Protein AF-0000000071590872 (afdb_homodimer)

Solvent-accessible surface area (backbone atoms only — not comparable to full-atom values): 32676 Å² total; per-residue (Å²): 130,84,40,69,28,36,44,50,43,52,51,35,55,45,67,70,51,53,68,63,57,38,34,60,95,72,54,53,71,69,53,48,54,37,20,36,70,45,74,38,82,48,42,47,73,57,47,55,53,35,29,40,35,66,61,49,54,58,53,54,50,50,26,53,63,50,74,40,36,76,51,72,58,52,49,53,53,49,50,47,50,50,25,59,76,70,63,35,55,69,61,42,51,52,52,29,69,70,23,55,79,40,92,46,47,38,45,28,51,49,22,27,50,48,48,50,56,51,38,59,68,40,77,87,53,71,70,79,44,86,76,32,38,60,55,50,49,42,70,70,61,40,84,57,64,55,72,61,48,52,68,49,50,37,60,42,46,60,55,45,33,72,74,66,32,67,74,58,46,51,64,53,50,54,45,50,53,51,47,40,52,53,56,45,46,98,89,37,38,88,78,44,42,65,39,39,51,48,49,30,51,50,43,49,38,52,42,27,51,73,69,64,36,53,68,67,36,61,58,44,54,60,62,60,66,66,52,60,62,88,55,39,56,50,59,34,43,51,50,51,41,39,51,51,11,54,47,13,44,57,76,54,50,54,67,60,9,50,51,41,38,46,60,59,52,56,62,38,72,80,38,87,72,57,82,59,65,61,58,55,51,48,48,56,54,47,53,55,51,20,53,52,50,44,55,59,55,56,56,54,69,78,100,128,83,40,67,28,37,46,50,41,52,52,34,53,44,68,69,50,51,68,62,55,40,33,60,96,74,54,53,71,71,54,49,56,36,19,36,70,46,77,38,81,48,41,48,70,58,46,55,55,34,28,40,35,65,61,49,53,58,53,56,49,52,26,54,62,50,74,42,36,76,51,71,58,52,51,53,53,50,50,46,50,50,24,59,76,69,64,34,55,68,60,40,51,51,52,28,68,70,23,54,79,41,90,45,47,39,44,28,52,50,22,26,50,48,48,50,56,51,38,60,67,40,77,83,53,72,69,79,45,85,75,30,39,61,54,50,48,42,69,70,62,41,85,56,64,56,72,61,48,52,67,48,51,39,61,43,46,60,55,45,34,71,74,65,31,68,74,59,47,54,65,52,50,53,47,50,52,50,48,42,51,51,56,46,46,99,90,35,38,88,78,44,44,67,39,40,52,47,51,31,50,50,40,49,38,51,42,28,51,74,69,66,37,53,68,66,35,60,58,44,54,60,61,60,66,65,51,60,63,86,56,41,56,51,60,32,43,51,49,51,41,39,52,52,11,55,48,14,44,58,76,55,50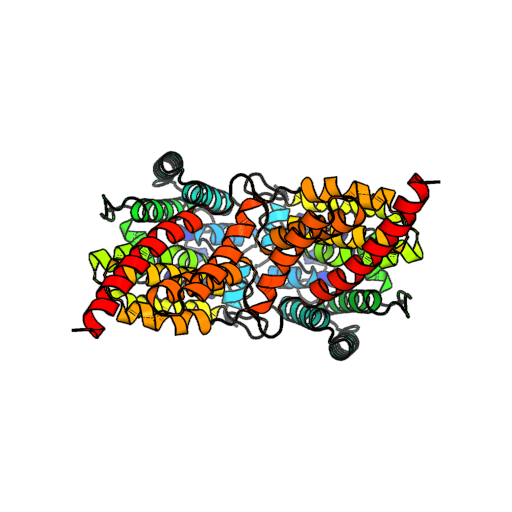,54,66,59,11,49,51,41,37,46,60,58,52,57,62,38,72,79,37,89,72,57,82,58,65,62,60,56,51,48,49,54,54,47,51,56,52,22,51,51,53,44,56,60,54,56,56,53,70,78,99

Structure (mmCIF, N/CA/C/O backbone):
data_AF-0000000071590872-model_v1
#
loop_
_entity.id
_entity.type
_entity.pdbx_description
1 polymer 'Transcription regulator, TetR family'
#
loop_
_atom_site.group_PDB
_atom_site.id
_atom_site.type_symbol
_atom_site.label_atom_id
_atom_site.label_alt_id
_atom_site.label_comp_id
_atom_site.label_asym_id
_atom_site.label_entity_id
_atom_site.label_seq_id
_atom_site.pdbx_PDB_ins_code
_atom_site.Cartn_x
_atom_site.Cartn_y
_atom_site.Cartn_z
_atom_site.occupancy
_atom_site.B_iso_or_equiv
_atom_site.auth_seq_id
_atom_site.auth_comp_id
_atom_site.auth_asym_id
_atom_site.auth_atom_id
_atom_site.pdbx_PDB_model_num
ATOM 1 N N . MET A 1 1 ? 5.348 -13.812 -27.516 1 55.09 1 MET A N 1
ATOM 2 C CA . MET A 1 1 ? 5.242 -13.43 -26.109 1 55.09 1 MET A CA 1
ATOM 3 C C . MET A 1 1 ? 6.516 -13.797 -25.344 1 55.09 1 MET A C 1
ATOM 5 O O . MET A 1 1 ? 7.055 -14.891 -25.531 1 55.09 1 MET A O 1
ATOM 9 N N . THR A 1 2 ? 7.246 -12.82 -24.766 1 75.25 2 THR A N 1
ATOM 10 C CA . THR A 1 2 ? 8.492 -13.062 -24.047 1 75.25 2 THR A CA 1
ATOM 11 C C . THR A 1 2 ? 8.266 -14.016 -22.891 1 75.25 2 THR A C 1
ATOM 13 O O . THR A 1 2 ? 7.219 -13.977 -22.234 1 75.25 2 THR A O 1
ATOM 16 N N . ASN A 1 3 ? 9.055 -15.086 -22.891 1 90.5 3 ASN A N 1
ATOM 17 C CA . ASN A 1 3 ? 8.945 -16.031 -21.781 1 90.5 3 ASN A CA 1
ATOM 18 C C . ASN A 1 3 ? 9.453 -15.414 -20.484 1 90.5 3 ASN A C 1
ATOM 20 O O . ASN A 1 3 ? 10.211 -14.438 -20.5 1 90.5 3 ASN A O 1
ATOM 24 N N . ILE A 1 4 ? 8.984 -15.93 -19.422 1 93.62 4 ILE A N 1
ATOM 25 C CA . ILE A 1 4 ? 9.312 -15.414 -18.094 1 93.62 4 ILE A CA 1
ATOM 26 C C . ILE A 1 4 ? 10.82 -15.453 -17.891 1 93.62 4 ILE A C 1
ATOM 28 O O . ILE A 1 4 ? 11.391 -14.562 -17.25 1 93.62 4 ILE A O 1
ATOM 32 N N . GLY A 1 5 ? 11.43 -16.484 -18.453 1 95.62 5 GLY A N 1
ATOM 33 C CA . GLY A 1 5 ? 12.875 -16.594 -18.344 1 95.62 5 GLY A CA 1
ATOM 34 C C . GLY A 1 5 ? 13.609 -15.43 -18.969 1 95.62 5 GLY A C 1
ATOM 35 O O . GLY A 1 5 ? 14.602 -14.953 -18.406 1 95.62 5 GLY A O 1
ATOM 36 N N . GLU A 1 6 ? 13.18 -14.969 -20.047 1 95.75 6 GLU A N 1
ATOM 37 C CA . GLU A 1 6 ? 13.781 -13.82 -20.734 1 95.75 6 GLU A CA 1
ATOM 38 C C . GLU A 1 6 ? 13.609 -12.547 -19.906 1 95.75 6 GLU A C 1
ATOM 40 O O . GLU A 1 6 ? 14.516 -11.711 -19.859 1 95.75 6 GLU A O 1
ATOM 45 N N . THR A 1 7 ? 12.461 -12.414 -19.328 1 95.75 7 THR A N 1
ATOM 46 C CA . THR A 1 7 ? 12.227 -11.258 -18.469 1 95.75 7 THR A CA 1
ATOM 47 C C . THR A 1 7 ? 13.172 -11.273 -17.266 1 95.75 7 THR A C 1
ATOM 49 O O . THR A 1 7 ? 13.758 -10.25 -16.922 1 95.75 7 THR A O 1
ATOM 52 N N . ILE A 1 8 ? 13.352 -12.406 -16.703 1 96.12 8 ILE A N 1
ATOM 53 C CA . ILE A 1 8 ? 14.234 -12.562 -15.555 1 96.12 8 ILE A CA 1
ATOM 54 C C . ILE A 1 8 ? 15.672 -12.281 -15.969 1 96.12 8 ILE A C 1
ATOM 56 O O . ILE A 1 8 ? 16.438 -11.656 -15.219 1 96.12 8 ILE A O 1
ATOM 60 N N . HIS A 1 9 ? 15.953 -12.719 -17.156 1 96.12 9 HIS A N 1
ATOM 61 C CA . HIS A 1 9 ? 17.281 -12.422 -17.719 1 96.12 9 HIS A CA 1
ATOM 62 C C . HIS A 1 9 ? 17.531 -10.922 -17.766 1 96.12 9 HIS A C 1
ATOM 64 O O . HIS A 1 9 ? 18.562 -10.445 -17.312 1 96.12 9 HIS A O 1
ATOM 70 N N . GLN A 1 10 ? 16.625 -10.227 -18.266 1 94.75 10 GLN A N 1
ATOM 71 C CA . GLN A 1 10 ? 16.75 -8.773 -18.406 1 94.75 10 GLN A CA 1
ATOM 72 C C . GLN A 1 10 ? 16.859 -8.102 -17.031 1 94.75 10 GLN A C 1
ATOM 74 O O . GLN A 1 10 ? 17.672 -7.195 -16.844 1 94.75 10 GLN A O 1
ATOM 79 N N . ILE A 1 11 ? 16.047 -8.547 -16.094 1 94.19 11 ILE A N 1
ATOM 80 C CA . ILE A 1 11 ? 16.062 -7.992 -14.75 1 94.19 11 ILE A CA 1
ATOM 81 C C . ILE A 1 11 ? 17.422 -8.258 -14.109 1 94.19 11 ILE A C 1
ATOM 83 O O . ILE A 1 11 ? 18.016 -7.355 -13.508 1 94.19 11 ILE A O 1
ATOM 87 N N . ARG A 1 12 ? 17.891 -9.5 -14.25 1 93 12 ARG A N 1
ATOM 88 C CA . ARG A 1 12 ? 19.188 -9.859 -13.688 1 93 12 ARG A CA 1
ATOM 89 C C . ARG A 1 12 ? 20.281 -8.938 -14.203 1 93 12 ARG A C 1
ATOM 91 O O . ARG A 1 12 ? 21.078 -8.414 -13.422 1 93 12 ARG A O 1
ATOM 98 N N . LEU A 1 13 ? 20.266 -8.695 -15.484 1 92.38 13 LEU A N 1
ATOM 99 C CA . LEU A 1 13 ? 21.266 -7.848 -16.109 1 92.38 13 LEU A CA 1
ATOM 100 C C . LEU A 1 13 ? 21.125 -6.406 -15.633 1 92.38 13 LEU A C 1
ATOM 102 O O . LEU A 1 13 ? 22.125 -5.746 -15.344 1 92.38 13 LEU A O 1
ATOM 106 N N . SER A 1 14 ? 19.953 -5.969 -15.57 1 89.25 14 SER A N 1
ATOM 107 C CA . SER A 1 14 ? 19.719 -4.598 -15.125 1 89.25 14 SER A CA 1
ATOM 108 C C . SER A 1 14 ? 20.203 -4.391 -13.703 1 89.25 14 SER A C 1
ATOM 110 O O . SER A 1 14 ? 20.625 -3.289 -13.336 1 89.25 14 SER A O 1
ATOM 112 N N . LYS A 1 15 ? 20.203 -5.434 -12.914 1 87.88 15 LYS A N 1
ATOM 113 C CA . LYS A 1 15 ? 20.609 -5.34 -11.516 1 87.88 15 LYS A CA 1
ATOM 114 C C . LYS A 1 15 ? 22.094 -5.613 -11.359 1 87.88 15 LYS A C 1
ATOM 116 O O . LYS A 1 15 ? 22.641 -5.535 -10.25 1 87.88 15 LYS A O 1
ATOM 121 N N . GLY A 1 16 ? 22.656 -5.977 -12.461 1 84.44 16 GLY A N 1
ATOM 122 C CA . GLY A 1 16 ? 24.094 -6.223 -12.445 1 84.44 16 GLY A CA 1
ATOM 123 C C . GLY A 1 16 ? 24.469 -7.531 -11.773 1 84.44 16 GLY A C 1
ATOM 124 O O . GLY A 1 16 ? 25.562 -7.668 -11.242 1 84.44 16 GLY A O 1
ATOM 125 N N . LEU A 1 17 ? 23.609 -8.484 -11.789 1 87.81 17 LEU A N 1
ATOM 126 C CA . LEU A 1 17 ? 23.859 -9.75 -11.109 1 87.81 17 LEU A CA 1
ATOM 127 C C . LEU A 1 17 ? 24.312 -10.82 -12.102 1 87.81 17 LEU A C 1
ATOM 129 O O . LEU A 1 17 ? 23.844 -10.852 -13.242 1 87.81 17 LEU A O 1
ATOM 133 N N . THR A 1 18 ? 25.125 -11.703 -11.609 1 90.38 18 THR A N 1
ATOM 134 C CA . THR A 1 18 ? 25.547 -12.844 -12.422 1 90.38 18 THR A CA 1
ATOM 135 C C . THR A 1 18 ? 24.562 -13.992 -12.305 1 90.38 18 THR A C 1
ATOM 137 O O . THR A 1 18 ? 23.703 -14 -11.414 1 90.38 18 THR A O 1
ATOM 140 N N . GLN A 1 19 ? 24.703 -14.898 -13.234 1 94.69 19 GLN A N 1
ATOM 141 C CA . GLN A 1 19 ? 23.859 -16.094 -13.141 1 94.69 19 GLN A CA 1
ATOM 142 C C . GLN A 1 19 ? 24.125 -16.844 -11.844 1 94.69 19 GLN A C 1
ATOM 144 O O . GLN A 1 19 ? 23.188 -17.359 -11.219 1 94.69 19 GLN A O 1
ATOM 149 N N . GLN A 1 20 ? 25.328 -16.891 -11.461 1 92.25 20 GLN A N 1
ATOM 150 C CA . GLN A 1 20 ? 25.719 -17.609 -10.25 1 92.25 20 GLN A CA 1
ATOM 151 C C . GLN A 1 20 ? 25.047 -17.016 -9.016 1 92.25 20 GLN A C 1
ATOM 153 O O . GLN A 1 20 ? 24.516 -17.734 -8.172 1 92.25 20 GLN A O 1
ATOM 158 N N . GLU A 1 21 ? 24.984 -15.758 -8.953 1 88.12 21 GLU A N 1
ATOM 159 C CA . GLU A 1 21 ? 24.406 -15.062 -7.812 1 88.12 21 GLU A CA 1
ATOM 160 C C . GLU A 1 21 ? 22.891 -15.289 -7.73 1 88.12 21 GLU A C 1
ATOM 162 O O . GLU A 1 21 ? 22.328 -15.32 -6.637 1 88.12 21 GLU A O 1
ATOM 167 N N . VAL A 1 22 ? 22.297 -15.508 -8.852 1 93.06 22 VAL A N 1
ATOM 168 C CA . VAL A 1 22 ? 20.828 -15.578 -8.898 1 93.06 22 VAL A CA 1
ATOM 169 C C . VAL A 1 22 ? 20.375 -17.031 -8.797 1 93.06 22 VAL A C 1
ATOM 171 O O . VAL A 1 22 ? 19.391 -17.344 -8.133 1 93.06 22 VAL A O 1
ATOM 174 N N . TYR A 1 23 ? 21.156 -17.953 -9.391 1 95.44 23 TYR A N 1
ATOM 175 C CA . TYR A 1 23 ? 20.594 -19.266 -9.609 1 95.44 23 TYR A CA 1
ATOM 176 C C . TYR A 1 23 ? 21.312 -20.312 -8.758 1 95.44 23 TYR A C 1
ATOM 178 O O . TYR A 1 23 ?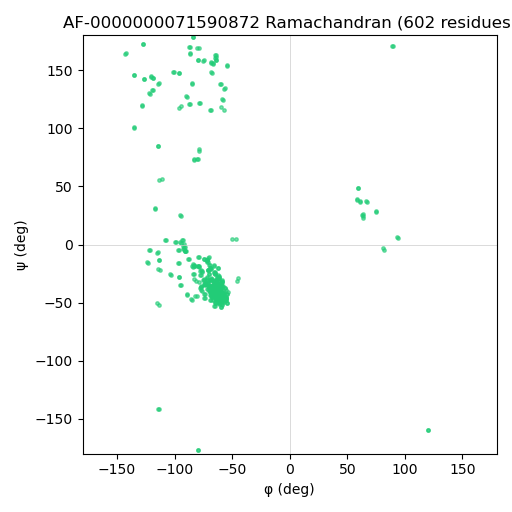 20.844 -21.453 -8.625 1 95.44 23 TYR A O 1
ATOM 186 N N . SER A 1 24 ? 22.438 -20.016 -8.188 1 91.06 24 SER A N 1
ATOM 187 C CA . SER A 1 24 ? 23.234 -20.984 -7.445 1 91.06 24 SER A CA 1
ATOM 188 C C . SER A 1 24 ? 22.422 -21.609 -6.316 1 91.06 24 SER A C 1
ATOM 190 O O . SER A 1 24 ? 21.734 -20.906 -5.574 1 91.06 24 SER A O 1
ATOM 192 N N . GLY A 1 25 ? 22.5 -22.922 -6.207 1 89.75 25 GLY A N 1
ATOM 193 C CA . GLY A 1 25 ? 21.797 -23.625 -5.152 1 89.75 25 GLY A CA 1
ATOM 194 C C . GLY A 1 25 ? 20.328 -23.891 -5.469 1 89.75 25 GLY A C 1
ATOM 195 O O . GLY A 1 25 ? 19.641 -24.562 -4.715 1 89.75 25 GLY A O 1
ATOM 196 N N . ILE A 1 26 ? 19.891 -23.359 -6.602 1 93.12 26 ILE A N 1
ATOM 197 C CA . ILE A 1 26 ? 18.484 -23.5 -6.977 1 93.12 26 ILE A CA 1
ATOM 198 C C . ILE A 1 26 ? 18.375 -24.375 -8.227 1 93.12 26 ILE A C 1
ATOM 200 O O . ILE A 1 26 ? 17.625 -25.359 -8.234 1 93.12 26 ILE A O 1
ATOM 204 N N . ILE A 1 27 ? 19.094 -24.047 -9.227 1 94.69 27 ILE A N 1
ATOM 205 C CA . ILE A 1 27 ? 19.109 -24.812 -10.469 1 94.69 27 ILE A CA 1
ATOM 206 C C . ILE A 1 27 ? 20.516 -24.859 -11.031 1 94.69 27 ILE A C 1
ATOM 208 O O . ILE A 1 27 ? 21.375 -24.062 -10.641 1 94.69 27 ILE A O 1
ATOM 212 N N . SER A 1 28 ? 20.734 -25.75 -11.961 1 95.75 28 SER A N 1
ATOM 213 C CA . SER A 1 28 ? 22.047 -25.906 -12.57 1 95.75 28 SER A CA 1
ATOM 214 C C . SER A 1 28 ? 22.344 -24.781 -13.547 1 95.75 28 SER A C 1
ATOM 216 O O . SER A 1 28 ? 21.422 -24.109 -14.031 1 95.75 28 SER A O 1
ATOM 218 N N . ARG A 1 29 ? 23.609 -24.562 -13.812 1 94.62 29 ARG A N 1
ATOM 219 C CA . ARG A 1 29 ? 24.031 -23.547 -14.766 1 94.62 29 ARG A CA 1
ATOM 220 C C . ARG A 1 29 ? 23.438 -23.812 -16.141 1 94.62 29 ARG A C 1
ATOM 222 O O . ARG A 1 29 ? 23 -22.875 -16.828 1 94.62 29 ARG A O 1
ATOM 229 N N . SER A 1 30 ? 23.453 -25.031 -16.516 1 95.31 30 SER A N 1
ATOM 230 C CA . SER A 1 30 ? 22.891 -25.391 -17.812 1 95.31 30 SER A CA 1
ATOM 231 C C . SER A 1 30 ? 21.406 -25.078 -17.891 1 95.31 30 SER A C 1
ATOM 233 O O . SER A 1 30 ? 20.922 -24.547 -18.891 1 95.31 30 SER A O 1
ATOM 235 N N . PHE A 1 31 ? 20.703 -25.391 -16.906 1 95.19 31 PHE A N 1
ATOM 236 C CA . PHE A 1 31 ? 19.281 -25.078 -16.859 1 95.19 31 PHE A CA 1
ATOM 237 C C . PHE A 1 31 ? 19.047 -23.578 -16.859 1 95.19 31 PHE A C 1
ATOM 239 O O . PHE A 1 31 ? 18.141 -23.094 -17.547 1 95.19 31 PHE A O 1
ATOM 246 N N . ALA A 1 32 ? 19.859 -22.844 -16.125 1 96 32 ALA A N 1
ATOM 247 C CA . ALA A 1 32 ? 19.734 -21.391 -16.031 1 96 32 ALA A CA 1
ATOM 248 C C . ALA A 1 32 ? 19.844 -20.75 -17.406 1 96 32 ALA A C 1
ATOM 250 O O . ALA A 1 32 ? 19.062 -19.859 -17.75 1 96 32 ALA A O 1
ATOM 251 N N . SER A 1 33 ? 20.781 -21.188 -18.125 1 95.62 33 SER A N 1
ATOM 252 C CA . SER A 1 33 ? 20.984 -20.656 -19.469 1 95.62 33 SER A CA 1
ATOM 253 C C . SER A 1 33 ? 19.781 -20.938 -20.359 1 95.62 33 SER A C 1
ATOM 255 O O . SER A 1 33 ? 19.297 -20.047 -21.078 1 95.62 33 SER A O 1
ATOM 257 N N . ARG A 1 34 ? 19.266 -22.156 -20.281 1 94.94 34 ARG A N 1
ATOM 258 C CA . ARG A 1 34 ? 18.094 -22.547 -21.062 1 94.94 34 ARG A CA 1
ATOM 259 C C . ARG A 1 34 ? 16.859 -21.797 -20.594 1 94.94 34 ARG A C 1
ATOM 261 O O . ARG A 1 34 ? 16.016 -21.406 -21.406 1 94.94 34 ARG A O 1
ATOM 268 N N . PHE A 1 35 ? 16.781 -21.594 -19.391 1 94.88 35 PHE A N 1
ATOM 269 C CA . PHE A 1 35 ? 15.664 -20.859 -18.797 1 94.88 35 PHE A CA 1
ATOM 270 C C . PHE A 1 35 ? 15.664 -19.406 -19.266 1 94.88 35 PHE A C 1
ATOM 272 O O . PHE A 1 35 ? 14.656 -18.906 -19.766 1 94.88 35 PHE A O 1
ATOM 279 N N . GLU A 1 36 ? 16.812 -18.75 -19.172 1 96 36 GLU A N 1
ATOM 280 C CA . GLU A 1 36 ? 16.906 -17.344 -19.5 1 96 36 GLU A CA 1
ATOM 281 C C . GLU A 1 36 ? 16.703 -17.109 -21 1 96 36 GLU A C 1
ATOM 283 O O . GLU A 1 36 ? 16.391 -16 -21.438 1 96 36 GLU A O 1
ATOM 288 N N . SER A 1 37 ? 16.906 -18.219 -21.797 1 94.25 37 SER A N 1
ATOM 289 C CA . SER A 1 37 ? 16.719 -18.094 -23.234 1 94.25 37 SER A CA 1
ATOM 290 C C . SER A 1 37 ? 15.273 -18.438 -23.625 1 94.25 37 SER A C 1
ATOM 292 O O . SER A 1 37 ? 14.898 -18.281 -24.797 1 94.25 37 SER A O 1
ATOM 294 N N . GLY A 1 38 ? 14.508 -18.875 -22.688 1 91.75 38 GLY A N 1
ATOM 295 C CA . GLY A 1 38 ? 13.102 -19.156 -22.938 1 91.75 38 GLY A CA 1
ATOM 296 C C . GLY A 1 38 ? 12.836 -20.609 -23.297 1 91.75 38 GLY A C 1
ATOM 297 O O . GLY A 1 38 ? 11.703 -20.984 -23.578 1 91.75 38 GLY A O 1
ATOM 298 N N . ALA A 1 39 ? 13.781 -21.453 -23.25 1 90.12 39 ALA A N 1
ATOM 299 C CA . ALA A 1 39 ? 13.648 -22.859 -23.656 1 90.12 39 ALA A CA 1
ATOM 300 C C . ALA A 1 39 ? 12.922 -23.672 -22.578 1 90.12 39 ALA A C 1
ATOM 302 O O . ALA A 1 39 ? 12.219 -24.625 -22.891 1 90.12 39 ALA A O 1
ATOM 303 N N . ASN A 1 40 ? 13.172 -23.344 -21.344 1 89.62 40 ASN A N 1
ATOM 304 C CA . ASN A 1 40 ? 12.531 -24.062 -20.234 1 89.62 40 ASN A CA 1
ATOM 305 C C . ASN A 1 40 ? 11.711 -23.109 -19.375 1 89.62 40 ASN A C 1
ATOM 307 O O . ASN A 1 40 ? 12.055 -21.938 -19.219 1 89.62 40 ASN A O 1
ATOM 311 N N . ASP A 1 41 ? 10.656 -23.656 -18.922 1 90.81 41 ASP A N 1
ATOM 312 C CA . ASP A 1 41 ? 9.945 -22.984 -17.844 1 90.81 41 ASP A CA 1
ATOM 313 C C . ASP A 1 41 ? 10.5 -23.391 -16.469 1 90.81 41 ASP A C 1
ATOM 315 O O . ASP A 1 41 ? 11.398 -24.234 -16.391 1 90.81 41 ASP A O 1
ATOM 319 N N . ILE A 1 42 ? 10.07 -22.703 -15.477 1 93.12 42 ILE A N 1
ATOM 320 C CA . ILE A 1 42 ? 10.578 -23 -14.141 1 93.12 42 ILE A CA 1
ATOM 321 C C . ILE A 1 42 ? 9.414 -23.25 -13.188 1 93.12 42 ILE A C 1
ATOM 323 O O . ILE A 1 42 ? 8.359 -22.625 -13.312 1 93.12 42 ILE A O 1
ATOM 327 N N . GLY A 1 43 ? 9.641 -24.188 -12.32 1 92.25 43 GLY A N 1
ATOM 328 C CA . GLY A 1 43 ? 8.648 -24.469 -11.305 1 92.25 43 GLY A CA 1
ATOM 329 C C . GLY A 1 43 ? 8.422 -23.312 -10.352 1 92.25 43 GLY A C 1
ATOM 330 O O . GLY A 1 43 ? 9.32 -22.484 -10.148 1 92.25 43 GLY A O 1
ATOM 331 N N . ALA A 1 44 ? 7.277 -23.281 -9.672 1 91.12 44 ALA A N 1
ATOM 332 C CA . ALA A 1 44 ? 6.855 -22.156 -8.828 1 91.12 44 ALA A CA 1
ATOM 333 C C . ALA A 1 44 ? 7.797 -22 -7.637 1 91.12 44 ALA A C 1
ATOM 335 O O . ALA A 1 44 ? 8.203 -20.875 -7.309 1 91.12 44 ALA A O 1
ATOM 336 N N . SER A 1 45 ? 8.133 -23.031 -6.973 1 89.38 45 SER A N 1
ATOM 337 C CA . SER A 1 45 ? 8.977 -22.953 -5.789 1 89.38 45 SER A CA 1
ATOM 338 C C . SER A 1 45 ? 10.359 -22.391 -6.133 1 89.38 45 SER A C 1
ATOM 340 O O . SER A 1 45 ? 10.883 -21.547 -5.414 1 89.38 45 SER A O 1
ATOM 342 N N . LYS A 1 46 ? 10.906 -22.859 -7.199 1 93.38 46 LYS A N 1
ATOM 343 C CA . LYS A 1 46 ? 12.211 -22.391 -7.648 1 93.38 46 LYS A CA 1
ATOM 344 C C . LYS A 1 46 ? 12.133 -20.922 -8.078 1 93.38 46 LYS A C 1
ATOM 346 O O . LYS A 1 46 ? 13.062 -20.156 -7.84 1 93.38 46 LYS A O 1
ATOM 351 N N . LEU A 1 47 ? 11.023 -20.609 -8.68 1 94.81 47 LEU A N 1
ATOM 352 C CA . LEU A 1 47 ? 10.828 -19.219 -9.086 1 94.81 47 LEU A CA 1
ATOM 353 C C . LEU A 1 47 ? 10.922 -18.281 -7.887 1 94.81 47 LEU A C 1
ATOM 355 O O . LEU A 1 47 ? 11.617 -17.266 -7.934 1 94.81 47 LEU A O 1
ATOM 359 N N . PHE A 1 48 ? 10.234 -18.641 -6.816 1 92.81 48 PHE A N 1
ATOM 360 C CA . PHE A 1 48 ? 10.203 -17.781 -5.637 1 92.81 48 PHE A CA 1
ATOM 361 C C . PHE A 1 48 ? 11.602 -17.609 -5.055 1 92.81 48 PHE A C 1
ATOM 363 O O . PHE A 1 48 ? 11.969 -16.516 -4.621 1 92.81 48 PHE A O 1
ATOM 370 N N . ALA A 1 49 ? 12.367 -18.641 -5.086 1 92.06 49 ALA A N 1
ATOM 371 C CA . ALA A 1 49 ? 13.742 -18.547 -4.594 1 92.06 49 ALA A CA 1
ATOM 372 C C . ALA A 1 49 ? 14.578 -17.625 -5.473 1 92.06 49 ALA A C 1
ATOM 374 O O . ALA A 1 49 ? 15.383 -16.844 -4.969 1 92.06 49 ALA A O 1
ATOM 375 N N . ILE A 1 50 ? 14.383 -17.766 -6.746 1 94.56 50 ILE A N 1
ATOM 376 C CA . ILE A 1 50 ? 15.102 -16.922 -7.703 1 94.56 50 ILE A CA 1
ATOM 377 C C . ILE A 1 50 ? 14.727 -15.461 -7.48 1 94.56 50 ILE A C 1
ATOM 379 O O . ILE A 1 50 ? 15.602 -14.586 -7.504 1 94.56 50 ILE A O 1
ATOM 383 N N . LEU A 1 51 ? 13.5 -15.219 -7.246 1 94.38 51 LEU A N 1
ATOM 384 C CA . LEU A 1 51 ? 13.016 -13.852 -7.055 1 94.38 51 LEU A CA 1
ATOM 385 C C . LEU A 1 51 ? 13.602 -13.242 -5.785 1 94.38 51 LEU A C 1
ATOM 387 O O . LEU A 1 51 ? 13.875 -12.039 -5.738 1 94.38 51 LEU A O 1
ATOM 391 N N . ASP A 1 52 ? 13.836 -14.031 -4.793 1 91.31 52 ASP A N 1
ATOM 392 C CA . ASP A 1 52 ? 14.508 -13.555 -3.59 1 91.31 52 ASP A CA 1
ATOM 393 C C . ASP A 1 52 ? 15.914 -13.055 -3.912 1 91.31 52 ASP A C 1
ATOM 395 O O . ASP A 1 52 ? 16.297 -11.961 -3.498 1 91.31 52 ASP A O 1
ATOM 399 N N . ASN A 1 53 ? 16.562 -13.844 -4.715 1 90.06 53 ASN A N 1
ATOM 400 C CA . ASN A 1 53 ? 17.938 -13.484 -5.066 1 90.06 53 ASN A CA 1
ATOM 401 C C . ASN A 1 53 ? 17.984 -12.258 -5.973 1 90.06 53 ASN A C 1
ATOM 403 O O . ASN A 1 53 ? 18.969 -11.523 -5.984 1 90.06 53 ASN A O 1
ATOM 407 N N . LEU A 1 54 ? 16.922 -12.047 -6.688 1 91.12 54 LEU A N 1
ATOM 408 C CA . LEU A 1 54 ? 16.812 -10.883 -7.562 1 91.12 54 LEU A CA 1
ATOM 409 C C . LEU A 1 54 ? 16.266 -9.68 -6.809 1 91.12 54 LEU A C 1
ATOM 411 O O . LEU A 1 54 ? 16.25 -8.562 -7.328 1 91.12 54 LEU A O 1
ATOM 415 N N . ALA A 1 55 ? 15.758 -9.891 -5.66 1 88.31 55 ALA A N 1
ATOM 416 C CA . ALA A 1 55 ? 15.148 -8.852 -4.832 1 88.31 55 ALA A CA 1
ATOM 417 C C . ALA A 1 55 ? 13.977 -8.188 -5.555 1 88.31 55 ALA A C 1
ATOM 419 O O . ALA A 1 55 ? 13.898 -6.961 -5.621 1 88.31 55 ALA A O 1
ATOM 420 N N . ILE A 1 56 ? 13.133 -9.016 -6.07 1 91.88 56 ILE A N 1
ATOM 421 C CA . ILE A 1 56 ? 11.906 -8.547 -6.707 1 91.88 56 ILE A CA 1
ATOM 422 C C . ILE A 1 56 ? 10.727 -9.406 -6.258 1 91.88 56 ILE A C 1
ATOM 424 O O . ILE A 1 56 ? 10.883 -10.602 -5.996 1 91.88 56 ILE A O 1
ATOM 428 N N . SER A 1 57 ? 9.586 -8.812 -6.137 1 93.31 57 SER A N 1
ATOM 429 C CA . SER A 1 57 ? 8.391 -9.57 -5.781 1 93.31 57 SER A CA 1
ATOM 430 C C . SER A 1 57 ? 7.82 -10.305 -6.992 1 93.31 57 SER A C 1
ATOM 432 O O . SER A 1 57 ? 8.141 -9.961 -8.133 1 93.31 57 SER A O 1
ATOM 434 N N . ALA A 1 58 ? 7.051 -11.305 -6.719 1 94.81 58 ALA A N 1
ATOM 435 C CA . ALA A 1 58 ? 6.418 -12.039 -7.812 1 94.81 58 ALA A CA 1
ATOM 436 C C . ALA A 1 58 ? 5.438 -11.156 -8.578 1 94.81 58 ALA A C 1
ATOM 438 O O . ALA A 1 58 ? 5.348 -11.234 -9.805 1 94.81 58 ALA A O 1
ATOM 439 N N . ASP A 1 59 ? 4.785 -10.32 -7.887 1 95 59 ASP A N 1
ATOM 440 C CA . ASP A 1 59 ? 3.828 -9.43 -8.539 1 95 59 ASP A CA 1
ATOM 441 C C . ASP A 1 59 ? 4.543 -8.398 -9.414 1 95 59 ASP A C 1
ATOM 443 O O . ASP A 1 59 ? 4.055 -8.039 -10.484 1 95 59 ASP A O 1
ATOM 447 N N . GLU A 1 60 ? 5.629 -7.918 -8.93 1 95.5 60 GLU A N 1
ATOM 448 C CA . GLU A 1 60 ? 6.398 -6.996 -9.766 1 95.5 60 GLU A CA 1
ATOM 449 C C . GLU A 1 60 ? 6.926 -7.695 -11.016 1 95.5 60 GLU A C 1
ATOM 451 O O . GLU A 1 60 ? 6.875 -7.133 -12.109 1 95.5 60 GLU A O 1
ATOM 456 N N . LEU A 1 61 ? 7.445 -8.922 -10.844 1 96.25 61 LEU A N 1
ATOM 457 C CA . LEU A 1 61 ? 7.902 -9.68 -12 1 96.25 61 LEU A CA 1
ATOM 458 C C . LEU A 1 61 ? 6.797 -9.805 -13.039 1 96.25 61 LEU A C 1
ATOM 460 O O . LEU A 1 61 ? 7.027 -9.57 -14.227 1 96.25 61 LEU A O 1
ATOM 464 N N . ARG A 1 62 ? 5.66 -10.234 -12.539 1 94.62 62 ARG A N 1
ATOM 465 C CA . ARG A 1 62 ? 4.523 -10.414 -13.438 1 94.62 62 ARG A CA 1
ATOM 466 C C . ARG A 1 62 ? 4.191 -9.117 -14.164 1 94.62 62 ARG A C 1
ATOM 468 O O . ARG A 1 62 ? 3.914 -9.133 -15.367 1 94.62 62 ARG A O 1
ATOM 475 N N . PHE A 1 63 ? 4.246 -8.047 -13.461 1 95.25 63 PHE A N 1
ATOM 476 C CA . PHE A 1 63 ? 3.953 -6.727 -14.008 1 95.25 63 PHE A CA 1
ATOM 477 C C . PHE A 1 63 ? 4.957 -6.355 -15.086 1 95.25 63 PHE A C 1
ATOM 479 O O . PHE A 1 63 ? 4.57 -5.938 -16.188 1 95.25 63 PHE A O 1
ATOM 486 N N . ILE A 1 64 ? 6.211 -6.574 -14.805 1 95.31 64 ILE A N 1
ATOM 487 C CA . ILE A 1 64 ? 7.266 -6.285 -15.773 1 95.31 64 ILE A CA 1
ATOM 488 C C . ILE A 1 64 ? 7.129 -7.211 -16.984 1 95.31 64 ILE A C 1
ATOM 490 O O . ILE A 1 64 ? 7.254 -6.77 -18.125 1 95.31 64 ILE A O 1
ATOM 494 N N . HIS A 1 65 ? 6.836 -8.438 -16.672 1 94.5 65 HIS A N 1
ATOM 495 C CA . HIS A 1 65 ? 6.707 -9.438 -17.734 1 94.5 65 HIS A CA 1
ATOM 496 C C . HIS A 1 65 ? 5.555 -9.109 -18.672 1 94.5 65 HIS A C 1
ATOM 498 O O . HIS A 1 65 ? 5.598 -9.438 -19.859 1 94.5 65 HIS A O 1
ATOM 504 N N . GLN A 1 66 ? 4.602 -8.453 -18.188 1 93.25 66 GLN A N 1
ATOM 505 C CA . GLN A 1 66 ? 3.441 -8.062 -18.984 1 93.25 66 GLN A CA 1
ATOM 506 C C . GLN A 1 66 ? 3.607 -6.652 -19.531 1 93.25 66 GLN A C 1
ATOM 508 O O . GLN A 1 66 ? 2.631 -5.91 -19.672 1 93.25 66 GLN A O 1
ATOM 513 N N . ASN A 1 67 ? 4.824 -6.203 -19.688 1 93.25 67 ASN A N 1
ATOM 514 C CA . ASN A 1 67 ? 5.176 -4.898 -20.25 1 93.25 67 ASN A CA 1
ATOM 515 C C . ASN A 1 67 ? 4.602 -3.76 -19.406 1 93.25 67 ASN A C 1
ATOM 517 O O . ASN A 1 67 ? 4.043 -2.805 -19.953 1 93.25 67 ASN A O 1
ATOM 521 N N . TYR A 1 68 ? 4.621 -4.004 -18.109 1 94.06 68 TYR A N 1
ATOM 522 C CA . TYR A 1 68 ? 4.223 -3.004 -17.125 1 94.06 68 TYR A CA 1
ATOM 523 C C . TYR A 1 68 ? 2.734 -2.695 -17.234 1 94.06 68 TYR A C 1
ATOM 525 O O . TYR A 1 68 ? 2.328 -1.534 -17.156 1 94.06 68 TYR A O 1
ATOM 533 N N . GLN A 1 69 ? 2.029 -3.709 -17.516 1 92.19 69 GLN A N 1
ATOM 534 C CA . GLN A 1 69 ? 0.572 -3.631 -17.531 1 92.19 69 GLN A CA 1
ATOM 535 C C . GLN A 1 69 ? -0.039 -4.574 -16.5 1 92.19 69 GLN A C 1
ATOM 537 O O . GLN A 1 69 ? 0.468 -5.676 -16.281 1 92.19 69 GLN A O 1
ATOM 542 N N . PRO A 1 70 ? -1.099 -4.133 -15.898 1 91.44 70 PRO A N 1
ATOM 543 C CA . PRO A 1 70 ? -1.764 -5.035 -14.961 1 91.44 70 PRO A CA 1
ATOM 544 C C . PRO A 1 70 ? -2.385 -6.25 -15.648 1 91.44 70 PRO A C 1
ATOM 546 O O . PRO A 1 70 ? -2.627 -6.223 -16.859 1 91.44 70 PRO A O 1
ATOM 549 N N . SER A 1 71 ? -2.537 -7.297 -14.883 1 88.75 71 SER A N 1
ATOM 550 C CA . SER A 1 71 ? -3.225 -8.469 -15.414 1 88.75 71 SER A CA 1
ATOM 551 C C . SER A 1 71 ? -4.68 -8.156 -15.742 1 88.75 71 SER A C 1
ATOM 553 O O . SER A 1 71 ? -5.219 -7.145 -15.289 1 88.75 71 SER A O 1
ATOM 555 N N . ALA A 1 72 ? -5.227 -9.008 -16.516 1 85.25 72 ALA A N 1
ATOM 556 C CA . ALA A 1 72 ? -6.637 -8.836 -16.844 1 85.25 72 ALA A CA 1
ATOM 557 C C . ALA A 1 72 ? -7.504 -8.852 -15.594 1 85.25 72 ALA A C 1
ATOM 559 O O . ALA A 1 72 ? -8.469 -8.102 -15.484 1 85.25 72 ALA A O 1
ATOM 560 N N . TYR A 1 73 ? -7.164 -9.633 -14.695 1 87.44 73 TYR A N 1
ATOM 561 C CA . TYR A 1 73 ? -7.855 -9.703 -13.414 1 87.44 73 TYR A CA 1
ATOM 562 C C . TYR A 1 73 ? -7.785 -8.367 -12.68 1 87.44 73 TYR A C 1
ATOM 564 O O . TYR A 1 73 ? -8.805 -7.852 -12.211 1 87.44 73 TYR A O 1
ATOM 572 N N . ASP A 1 74 ? -6.594 -7.832 -12.68 1 89.38 74 ASP A N 1
ATOM 573 C CA . ASP A 1 74 ? -6.398 -6.562 -11.977 1 89.38 74 ASP A CA 1
ATOM 574 C C . ASP A 1 74 ? -7.148 -5.43 -12.68 1 89.38 74 ASP A C 1
ATOM 576 O O . ASP A 1 74 ? -7.734 -4.566 -12.023 1 89.38 74 ASP A O 1
ATOM 580 N N . GLN A 1 75 ? -7.129 -5.469 -13.914 1 90.31 75 GLN A N 1
ATOM 581 C CA . GLN A 1 75 ? -7.848 -4.469 -14.695 1 90.31 75 GLN A CA 1
ATOM 582 C C . GLN A 1 75 ? -9.344 -4.496 -14.383 1 90.31 75 GLN A C 1
ATOM 584 O O . GLN A 1 75 ? -9.953 -3.451 -14.156 1 90.31 75 GLN A O 1
ATOM 589 N N . ALA A 1 76 ? -9.875 -5.684 -14.328 1 91.12 76 ALA A N 1
ATOM 590 C CA . ALA A 1 76 ? -11.297 -5.859 -14.023 1 91.12 76 ALA A CA 1
ATOM 591 C C . ALA A 1 76 ? -11.617 -5.352 -12.617 1 91.12 76 ALA A C 1
ATOM 593 O O . ALA A 1 76 ? -12.562 -4.582 -12.43 1 91.12 76 ALA A O 1
ATOM 594 N N . LEU A 1 77 ? -10.812 -5.738 -11.703 1 89 77 LEU A N 1
ATOM 595 C CA . LEU A 1 77 ? -11.023 -5.363 -10.312 1 89 77 LEU A CA 1
ATOM 596 C C . LEU A 1 77 ? -10.938 -3.85 -10.133 1 89 77 LEU A C 1
ATOM 598 O O . LEU A 1 77 ? -11.781 -3.248 -9.469 1 89 77 LEU A O 1
ATOM 602 N N . TRP A 1 78 ? -10 -3.271 -10.727 1 88.06 78 TRP A N 1
ATOM 603 C CA . TRP A 1 78 ? -9.797 -1.832 -10.602 1 88.06 78 TRP A CA 1
ATOM 604 C C . TRP A 1 78 ? -10.93 -1.065 -11.273 1 88.06 78 TRP A C 1
ATOM 606 O O . TRP A 1 78 ? -11.352 -0.013 -10.789 1 88.06 78 TRP A O 1
ATOM 616 N N . THR A 1 79 ? -11.391 -1.589 -12.336 1 89.69 79 THR A N 1
ATOM 617 C CA . THR A 1 79 ? -12.492 -0.962 -13.055 1 89.69 79 THR A CA 1
ATOM 618 C C . THR A 1 79 ? -13.742 -0.894 -12.18 1 89.69 79 THR A C 1
ATOM 620 O O . THR A 1 79 ? -14.359 0.167 -12.047 1 89.69 79 THR A O 1
ATOM 623 N N . ILE A 1 80 ? -14.047 -1.956 -11.547 1 89.44 80 ILE A N 1
ATOM 624 C CA . ILE A 1 80 ? -15.281 -1.982 -10.766 1 89.44 80 ILE A CA 1
ATOM 625 C C . ILE A 1 80 ? -15.102 -1.162 -9.492 1 89.44 80 ILE A C 1
ATOM 627 O O . ILE A 1 80 ? -16.031 -0.483 -9.047 1 89.44 80 ILE A O 1
ATOM 631 N N . ARG A 1 81 ? -13.938 -1.188 -8.953 1 85.44 81 ARG A N 1
ATOM 632 C CA . ARG A 1 81 ? -13.664 -0.41 -7.75 1 85.44 81 ARG A CA 1
ATOM 633 C C . ARG A 1 81 ? -13.766 1.086 -8.031 1 85.44 81 ARG A C 1
ATOM 635 O O . ARG A 1 81 ? -14.367 1.83 -7.254 1 85.44 81 ARG A O 1
ATOM 642 N N . HIS A 1 82 ? -13.203 1.432 -9.156 1 83.88 82 HIS A N 1
ATOM 643 C CA . HIS A 1 82 ? -13.258 2.834 -9.555 1 83.88 82 HIS A CA 1
ATOM 644 C C . HIS A 1 82 ? -14.695 3.285 -9.789 1 83.88 82 HIS A C 1
ATOM 646 O O . HIS A 1 82 ? -15.094 4.371 -9.359 1 83.88 82 HIS A O 1
ATOM 652 N N . ALA A 1 83 ? -15.414 2.508 -10.477 1 86.25 83 ALA A N 1
ATOM 653 C CA . ALA A 1 83 ? -16.812 2.832 -10.742 1 86.25 83 ALA A CA 1
ATOM 654 C C . ALA A 1 83 ? -17.609 2.963 -9.438 1 86.25 83 ALA A C 1
ATOM 656 O O . ALA A 1 83 ? -18.406 3.883 -9.289 1 86.25 83 ALA A O 1
ATOM 657 N N . TYR A 1 84 ? -17.328 2.111 -8.516 1 83.81 84 TYR A N 1
ATOM 658 C CA . TYR A 1 84 ? -18.016 2.137 -7.227 1 83.81 84 TYR A CA 1
ATOM 659 C C . TYR A 1 84 ? -17.641 3.373 -6.426 1 83.81 84 TYR A C 1
ATOM 661 O O . TYR A 1 84 ? -18.5 4.062 -5.879 1 83.81 84 TYR A O 1
ATOM 669 N N . GLU A 1 85 ? -16.375 3.684 -6.398 1 76.62 85 GLU A N 1
ATOM 670 C CA . GLU A 1 85 ? -15.867 4.793 -5.602 1 76.62 85 GLU A CA 1
ATOM 671 C C . GLU A 1 85 ? -16.328 6.137 -6.16 1 76.62 85 GLU A C 1
ATOM 673 O O . GLU A 1 85 ? -16.5 7.098 -5.414 1 76.62 85 GLU A O 1
ATOM 678 N N . THR A 1 86 ? -16.531 6.215 -7.461 1 77.81 86 THR A N 1
ATOM 679 C CA . THR A 1 86 ? -16.969 7.449 -8.102 1 77.81 86 THR A CA 1
ATOM 680 C C . THR A 1 86 ? -18.484 7.457 -8.258 1 77.81 86 THR A C 1
ATOM 682 O O . THR A 1 86 ? -19.047 8.359 -8.883 1 77.81 86 THR A O 1
ATOM 685 N N . LEU A 1 87 ? -19.094 6.395 -7.762 1 81.5 87 LEU A N 1
ATOM 686 C CA . LEU A 1 87 ? -20.547 6.242 -7.762 1 81.5 87 LEU A CA 1
ATOM 687 C C . LEU A 1 87 ? -21.078 6.199 -9.188 1 81.5 87 LEU A C 1
ATOM 689 O O . LEU A 1 87 ? -22.156 6.738 -9.461 1 81.5 87 LEU A O 1
ATOM 693 N N . ASN A 1 88 ? -20.297 5.812 -10.047 1 87.06 88 ASN A N 1
ATOM 694 C CA . ASN A 1 88 ? -20.734 5.594 -11.422 1 87.06 88 ASN A CA 1
ATOM 695 C C . ASN A 1 88 ? -21.453 4.254 -11.578 1 87.06 88 ASN A C 1
ATOM 697 O O . ASN A 1 88 ? -20.938 3.348 -12.234 1 87.06 88 ASN A O 1
ATOM 701 N N . PHE A 1 89 ? -22.609 4.16 -11.109 1 85.44 89 PHE A N 1
ATOM 702 C CA . PHE A 1 89 ? -23.359 2.914 -11 1 85.44 89 PHE A CA 1
ATOM 703 C C . PHE A 1 89 ? -23.797 2.428 -12.375 1 85.44 89 PHE A C 1
ATOM 705 O O . PHE A 1 89 ? -23.812 1.223 -12.633 1 85.44 89 PHE A O 1
ATOM 712 N N . PRO A 1 90 ? -24.094 3.408 -13.297 1 89.94 90 PRO A N 1
ATOM 713 C CA . PRO A 1 90 ? -24.406 2.924 -14.648 1 89.94 90 PRO A CA 1
ATOM 714 C C . PRO A 1 90 ? -23.25 2.154 -15.273 1 89.94 90 PRO A C 1
ATOM 716 O O . PRO A 1 90 ? -23.453 1.101 -15.883 1 89.94 90 PRO A O 1
ATOM 719 N N . ALA A 1 91 ? -22.094 2.66 -15.086 1 92.06 91 ALA A N 1
ATOM 720 C CA . ALA A 1 91 ? -20.922 1.965 -15.609 1 92.06 91 ALA A CA 1
ATOM 721 C C . ALA A 1 91 ? -20.75 0.603 -14.945 1 92.06 91 ALA A C 1
ATOM 723 O O . ALA A 1 91 ? -20.391 -0.378 -15.602 1 92.06 91 ALA A O 1
ATOM 724 N N . LEU A 1 92 ? -20.953 0.574 -13.672 1 89.88 92 LEU A N 1
ATOM 725 C CA . LEU A 1 92 ? -20.859 -0.671 -12.914 1 89.88 92 LEU A CA 1
ATOM 726 C C . LEU A 1 92 ? -21.875 -1.688 -13.406 1 89.88 92 LEU A C 1
ATOM 728 O O . LEU A 1 92 ? -21.547 -2.855 -13.625 1 89.88 92 LEU A O 1
ATOM 732 N N . ALA A 1 93 ? -23.078 -1.203 -13.625 1 89.94 93 ALA A N 1
ATOM 733 C CA . ALA A 1 93 ? -24.141 -2.07 -14.109 1 89.94 93 ALA A CA 1
ATOM 734 C C . ALA A 1 93 ? -23.812 -2.621 -15.492 1 89.94 93 ALA A C 1
ATOM 736 O O . ALA A 1 93 ? -24.031 -3.803 -15.766 1 89.94 93 ALA A O 1
ATOM 737 N N . THR A 1 94 ? -23.359 -1.794 -16.312 1 93.62 94 THR A N 1
ATOM 738 C CA . THR A 1 94 ? -22.984 -2.211 -17.656 1 93.62 94 THR A CA 1
ATOM 739 C C . THR A 1 94 ? -21.875 -3.268 -17.609 1 93.62 94 THR A C 1
ATOM 741 O O . THR A 1 94 ? -21.953 -4.285 -18.297 1 93.62 94 THR A O 1
ATOM 744 N N . TRP A 1 95 ? -20.891 -3 -16.766 1 93.12 95 TRP A N 1
ATOM 745 C CA . TRP A 1 95 ? -19.781 -3.947 -16.641 1 93.12 95 TRP A CA 1
ATOM 746 C C . TRP A 1 95 ? -20.281 -5.301 -16.156 1 93.12 95 TRP A C 1
ATOM 748 O O . TRP A 1 95 ? -19.875 -6.348 -16.672 1 93.12 95 TRP A O 1
ATOM 758 N N . ILE A 1 96 ? -21.172 -5.316 -15.195 1 91.25 96 ILE A N 1
ATOM 759 C CA . ILE A 1 96 ? -21.734 -6.543 -14.648 1 91.25 96 ILE A CA 1
ATOM 760 C C . ILE A 1 96 ? -22.469 -7.309 -15.758 1 91.25 96 ILE A C 1
ATOM 762 O O . ILE A 1 96 ? -22.25 -8.516 -15.93 1 91.25 96 ILE A O 1
ATOM 766 N N . ARG A 1 97 ? -23.234 -6.652 -16.5 1 91.19 97 ARG A N 1
ATOM 767 C CA . ARG A 1 97 ? -24.016 -7.277 -17.562 1 91.19 97 ARG A CA 1
ATOM 768 C C . ARG A 1 97 ? -23.109 -7.926 -18.609 1 91.19 97 ARG A C 1
ATOM 770 O O . ARG A 1 97 ? -23.391 -9.023 -19.094 1 91.19 97 ARG A O 1
ATOM 777 N N . GLU A 1 98 ? -22.062 -7.305 -18.859 1 93.75 98 GLU A N 1
ATOM 778 C CA . GLU A 1 98 ? -21.156 -7.758 -19.906 1 93.75 98 GLU A CA 1
ATOM 779 C C . GLU A 1 98 ? -20.312 -8.945 -19.438 1 93.75 98 GLU A C 1
ATOM 781 O O . GLU A 1 98 ? -19.844 -9.742 -20.266 1 93.75 98 GLU A O 1
ATOM 786 N N . HIS A 1 99 ? -20.172 -9.07 -18.094 1 91.31 99 HIS A N 1
ATOM 787 C CA . HIS A 1 99 ? -19.156 -10.016 -17.656 1 91.31 99 HIS A CA 1
ATOM 788 C C . HIS A 1 99 ? -19.766 -11.109 -16.781 1 91.31 99 HIS A C 1
ATOM 790 O O . HIS A 1 99 ? -19.094 -12.094 -16.453 1 91.31 99 HIS A O 1
ATOM 796 N N . ARG A 1 100 ? -20.984 -11.023 -16.469 1 88.75 100 ARG A N 1
ATOM 797 C CA . ARG A 1 100 ? -21.609 -11.977 -15.555 1 88.75 100 ARG A CA 1
ATOM 798 C C . ARG A 1 100 ? -21.625 -13.375 -16.156 1 88.75 100 ARG A C 1
ATOM 800 O O . ARG A 1 100 ? -21.641 -14.367 -15.422 1 88.75 100 ARG A O 1
ATOM 807 N N . HIS A 1 101 ? -21.594 -13.484 -17.484 1 87.06 101 HIS A N 1
ATOM 808 C CA . HIS A 1 101 ? -21.594 -14.773 -18.156 1 87.06 101 HIS A CA 1
ATOM 809 C C . HIS A 1 101 ? -20.297 -14.984 -18.953 1 87.06 101 HIS A C 1
ATOM 811 O O . HIS A 1 101 ? -20.297 -15.695 -19.953 1 87.06 101 HIS A O 1
ATOM 817 N N . SER A 1 102 ? -19.297 -14.406 -18.453 1 86.94 102 SER A N 1
ATOM 818 C CA . SER A 1 102 ? -18 -14.555 -19.094 1 86.94 102 SER A CA 1
ATOM 819 C C . SER A 1 102 ? -17.469 -15.984 -19 1 86.94 102 SER A C 1
ATOM 821 O O . SER A 1 102 ? -17.75 -16.672 -18.016 1 86.94 102 SER A O 1
ATOM 823 N N . PRO A 1 103 ? -16.75 -16.359 -20 1 82.88 103 PRO A N 1
ATOM 824 C CA . PRO A 1 103 ? -16.125 -17.672 -19.906 1 82.88 103 PRO A CA 1
ATOM 825 C C . PRO A 1 103 ? -14.977 -17.719 -18.891 1 82.88 103 PRO A C 1
ATOM 827 O O . PRO A 1 103 ? -14.531 -18.797 -18.484 1 82.88 103 PRO A O 1
ATOM 830 N N . HIS A 1 104 ? -14.539 -16.625 -18.516 1 82.56 104 HIS A N 1
ATOM 831 C CA . HIS A 1 104 ? -13.461 -16.547 -17.531 1 82.56 104 HIS A CA 1
ATOM 832 C C . HIS A 1 104 ? -14.016 -16.5 -16.109 1 82.56 104 HIS A C 1
ATOM 834 O O . HIS A 1 104 ? -14.781 -15.602 -15.773 1 82.56 104 HIS A O 1
ATOM 840 N N . ALA A 1 105 ? -13.508 -17.391 -15.305 1 80.25 105 ALA A N 1
ATOM 841 C CA . ALA A 1 105 ? -14.023 -17.547 -13.953 1 80.25 105 ALA A CA 1
ATOM 842 C C . ALA A 1 105 ? -13.789 -16.281 -13.125 1 80.25 105 ALA A C 1
ATOM 844 O O . ALA A 1 105 ? -14.656 -15.859 -12.359 1 80.25 105 ALA A O 1
ATOM 845 N N . TYR A 1 106 ? -12.656 -15.688 -13.305 1 83.44 106 TYR A N 1
ATOM 846 C CA . TYR A 1 106 ? -12.359 -14.508 -12.5 1 83.44 106 TYR A CA 1
ATOM 847 C C . TYR A 1 106 ? -13.328 -13.367 -12.82 1 83.44 106 TYR A C 1
ATOM 849 O O . TYR A 1 106 ? -13.703 -12.594 -11.938 1 83.44 106 TYR A O 1
ATOM 857 N N . GLU A 1 107 ? -13.758 -13.25 -14.062 1 87.5 107 GLU A N 1
ATOM 858 C CA . GLU A 1 107 ? -14.695 -12.188 -14.438 1 87.5 107 GLU A CA 1
ATOM 859 C C . GLU A 1 107 ? -16.062 -12.414 -13.797 1 87.5 107 GLU A C 1
ATOM 861 O O . GLU A 1 107 ? -16.719 -11.461 -13.367 1 87.5 107 GLU A O 1
ATOM 866 N N . GLN A 1 108 ? -16.422 -13.633 -13.773 1 85.06 108 GLN A N 1
ATOM 867 C CA . GLN A 1 108 ? -17.688 -13.961 -13.125 1 85.06 108 GLN A CA 1
ATOM 868 C C . GLN A 1 108 ? -17.641 -13.617 -11.633 1 85.06 108 GLN A C 1
ATOM 870 O O . GLN A 1 108 ? -18.594 -13.07 -11.094 1 85.06 108 GLN A O 1
ATOM 875 N N . LEU A 1 109 ? -16.609 -13.969 -11.109 1 82.75 109 LEU A N 1
ATOM 876 C CA . LEU A 1 109 ? -16.422 -13.672 -9.688 1 82.75 109 LEU A CA 1
ATOM 877 C C . LEU A 1 109 ? -16.469 -12.172 -9.438 1 82.75 109 LEU A C 1
ATOM 879 O O . LEU A 1 109 ? -17.156 -11.703 -8.539 1 82.75 109 LEU A O 1
ATOM 883 N N . ILE A 1 110 ? -15.766 -11.406 -10.219 1 87.31 110 ILE A N 1
ATOM 884 C CA . ILE A 1 110 ? -15.695 -9.961 -10.062 1 87.31 110 ILE A CA 1
ATOM 885 C C . ILE A 1 110 ? -17.078 -9.352 -10.312 1 87.31 110 ILE A C 1
ATOM 887 O O . ILE A 1 110 ? -17.484 -8.414 -9.625 1 87.31 110 ILE A O 1
ATOM 891 N N . ALA A 1 111 ? -17.75 -9.906 -11.273 1 89.06 111 ALA A N 1
ATOM 892 C CA . ALA A 1 111 ? -19.109 -9.438 -11.539 1 89.06 111 ALA A CA 1
ATOM 893 C C . ALA A 1 111 ? -20.016 -9.672 -10.336 1 89.06 111 ALA A C 1
ATOM 895 O O . ALA A 1 111 ? -20.859 -8.828 -10.008 1 89.06 111 ALA A O 1
ATOM 896 N N . SER A 1 112 ? -19.875 -10.766 -9.742 1 86.25 112 SER A N 1
ATOM 897 C CA . SER A 1 112 ? -20.656 -11.047 -8.531 1 86.25 112 SER A CA 1
ATOM 898 C C . SER A 1 112 ? -20.312 -10.062 -7.422 1 86.25 112 SER A C 1
ATOM 900 O O . SER A 1 112 ? -21.219 -9.562 -6.738 1 86.25 112 SER A O 1
ATOM 902 N N . TYR A 1 113 ? -19.125 -9.734 -7.27 1 84.25 113 TYR A N 1
ATOM 903 C CA . TYR A 1 113 ? -18.703 -8.758 -6.266 1 84.25 113 TYR A CA 1
ATOM 904 C C . TYR A 1 113 ? -19.234 -7.375 -6.594 1 84.25 113 TYR A C 1
ATOM 906 O O . TYR A 1 113 ? -19.719 -6.668 -5.707 1 84.25 113 TYR A O 1
ATOM 914 N N . ALA A 1 114 ? -19.125 -7.086 -7.848 1 87.81 114 ALA A N 1
ATOM 915 C CA . ALA A 1 114 ? -19.672 -5.805 -8.297 1 87.81 114 ALA A CA 1
ATOM 916 C C . ALA A 1 114 ? -21.172 -5.719 -8.023 1 87.81 114 ALA A C 1
ATOM 918 O O . ALA A 1 114 ? -21.672 -4.66 -7.648 1 87.81 114 ALA A O 1
ATOM 919 N N . SER A 1 115 ? -21.828 -6.785 -8.133 1 86.44 115 SER A N 1
ATOM 920 C CA . SER A 1 115 ? -23.266 -6.832 -7.867 1 86.44 115 SER A CA 1
ATOM 921 C C . SER A 1 115 ? -23.562 -6.609 -6.387 1 86.44 115 SER A C 1
ATOM 923 O O . SER A 1 115 ? -24.516 -5.926 -6.039 1 86.44 115 SER A O 1
ATOM 925 N N . ILE A 1 116 ? -22.766 -7.148 -5.594 1 83.94 116 ILE A N 1
ATOM 926 C CA . ILE A 1 116 ? -22.906 -6.953 -4.156 1 83.94 116 ILE A CA 1
ATOM 927 C C . ILE A 1 116 ? -22.656 -5.492 -3.803 1 83.94 116 ILE A C 1
ATOM 929 O O . ILE A 1 116 ? -23.375 -4.906 -2.992 1 83.94 116 ILE A O 1
ATOM 933 N N . LEU A 1 117 ? -21.641 -4.91 -4.414 1 83.25 117 LEU A N 1
ATOM 934 C CA . LEU A 1 117 ? -21.344 -3.496 -4.207 1 83.25 117 LEU A CA 1
ATOM 935 C C . LEU A 1 117 ? -22.531 -2.627 -4.59 1 83.25 117 LEU A C 1
ATOM 937 O O . LEU A 1 117 ? -22.875 -1.691 -3.865 1 83.25 117 LEU A O 1
ATOM 941 N N . MET A 1 118 ? -23.156 -2.996 -5.664 1 82 118 MET A N 1
ATOM 942 C CA . MET A 1 118 ? -24.312 -2.256 -6.141 1 82 118 MET A CA 1
ATOM 943 C C . MET A 1 118 ? -25.484 -2.402 -5.168 1 82 118 MET A C 1
ATOM 945 O O . MET A 1 118 ? -26.203 -1.437 -4.906 1 82 118 MET A O 1
ATOM 949 N N . LEU A 1 119 ? -25.672 -3.525 -4.648 1 78.19 119 LEU A N 1
ATOM 950 C CA . LEU A 1 119 ? -26.75 -3.816 -3.713 1 78.19 119 LEU A CA 1
ATOM 951 C C . LEU A 1 119 ? -26.578 -3.02 -2.424 1 78.19 119 LEU A C 1
ATOM 953 O O . LEU A 1 119 ? -27.562 -2.576 -1.829 1 78.19 119 LEU A O 1
ATOM 957 N N . SER A 1 120 ? -25.422 -2.859 -2.016 1 75.31 120 SER A N 1
ATOM 958 C CA . SER A 1 120 ? -25.125 -2.162 -0.766 1 75.31 120 SER A CA 1
ATOM 959 C C . SER A 1 120 ? -25.516 -0.688 -0.856 1 75.31 120 SER A C 1
ATOM 961 O O . SER A 1 120 ? -25.812 -0.054 0.159 1 75.31 120 SER A O 1
ATOM 963 N N . TYR A 1 121 ? -25.391 -0.168 -2.031 1 68.81 121 TYR A N 1
ATOM 964 C CA . TYR A 1 121 ? -25.688 1.248 -2.215 1 68.81 121 TYR A CA 1
ATOM 965 C C . TYR A 1 121 ? -27.188 1.476 -2.348 1 68.81 121 TYR A C 1
ATOM 967 O O . TYR A 1 121 ? -27.719 2.477 -1.856 1 68.81 121 TYR A O 1
ATOM 975 N N . ASP A 1 122 ? -27.891 0.604 -3.164 1 63.97 122 ASP A N 1
ATOM 976 C CA . ASP A 1 122 ? -29.312 0.792 -3.416 1 63.97 122 ASP A CA 1
ATOM 977 C C . ASP A 1 122 ? -30.141 0.288 -2.244 1 63.97 122 ASP A C 1
ATOM 979 O O . ASP A 1 122 ? -30.297 -0.921 -2.051 1 63.97 122 ASP A O 1
ATOM 983 N N . HIS A 1 123 ? -30.297 1.058 -1.229 1 54.97 123 HIS A N 1
ATOM 984 C CA . HIS A 1 123 ? -31.094 0.728 -0.048 1 54.97 123 HIS A CA 1
ATOM 985 C C . HIS A 1 123 ? -32.438 0.135 -0.438 1 54.97 123 HIS A C 1
ATOM 987 O O . HIS A 1 123 ? -33.125 -0.485 0.389 1 54.97 123 HIS A O 1
ATOM 993 N N . ARG A 1 124 ? -32.969 0.573 -1.604 1 49.03 124 ARG A N 1
ATOM 994 C CA . ARG A 1 124 ? -34.344 0.244 -1.912 1 49.03 124 ARG A CA 1
ATOM 995 C C . ARG A 1 124 ? -34.469 -1.212 -2.35 1 49.03 124 ARG A C 1
ATOM 997 O O . ARG A 1 124 ? -35.594 -1.773 -2.326 1 49.03 124 ARG A O 1
ATOM 1004 N N . SER A 1 125 ? -33.469 -1.804 -2.975 1 52.28 125 SER A N 1
ATOM 1005 C CA . SER A 1 125 ? -33.625 -3.152 -3.502 1 52.28 125 SER A CA 1
ATOM 1006 C C . SER A 1 125 ? -32.75 -4.152 -2.773 1 52.28 125 SER A C 1
ATOM 1008 O O . SER A 1 125 ? -31.625 -4.426 -3.209 1 52.28 125 SER A O 1
ATOM 1010 N N . ILE A 1 126 ? -32.812 -4.277 -1.58 1 52.5 126 ILE A N 1
ATOM 1011 C CA . ILE A 1 126 ? -32.094 -5.164 -0.688 1 52.5 126 ILE A CA 1
ATOM 1012 C C . ILE A 1 126 ? -32.094 -6.582 -1.251 1 52.5 126 ILE A C 1
ATOM 1014 O O . ILE A 1 126 ? -31.578 -7.512 -0.621 1 52.5 126 ILE A O 1
ATOM 1018 N N . GLY A 1 127 ? -32.594 -6.965 -2.438 1 60.81 127 GLY A N 1
ATOM 1019 C CA . GLY A 1 127 ? -32.719 -8.398 -2.66 1 60.81 127 GLY A CA 1
ATOM 1020 C C . GLY A 1 127 ? -31.516 -8.977 -3.395 1 60.81 127 GLY A C 1
ATOM 1021 O O . GLY A 1 127 ? -31.062 -8.414 -4.391 1 60.81 127 GLY A O 1
ATOM 1022 N N . ILE A 1 128 ? -30.797 -9.977 -2.658 1 66.25 128 ILE A N 1
ATOM 1023 C CA . ILE A 1 128 ? -29.766 -10.805 -3.273 1 66.25 128 ILE A CA 1
ATOM 1024 C C . ILE A 1 128 ? -30.375 -11.609 -4.422 1 66.25 128 ILE A C 1
ATOM 1026 O O . ILE A 1 128 ? -31.391 -12.289 -4.25 1 66.25 128 ILE A O 1
ATOM 1030 N N . THR A 1 129 ? -29.844 -11.336 -5.598 1 71.12 129 THR A N 1
ATOM 1031 C CA . THR A 1 129 ? -30.328 -12.047 -6.777 1 71.12 129 THR A CA 1
ATOM 1032 C C . THR A 1 129 ? -29.688 -13.43 -6.867 1 71.12 129 THR A C 1
ATOM 1034 O O . THR A 1 129 ? -28.766 -13.742 -6.125 1 71.12 129 THR A O 1
ATOM 1037 N N . THR A 1 130 ? -30.188 -14.273 -7.742 1 72.94 130 THR A N 1
ATOM 1038 C CA . THR A 1 130 ? -29.688 -15.633 -7.953 1 72.94 130 THR A CA 1
ATOM 1039 C C . THR A 1 130 ? -28.234 -15.609 -8.422 1 72.94 130 THR A C 1
ATOM 1041 O O . THR A 1 130 ? -27.469 -16.531 -8.117 1 72.94 130 THR A O 1
ATOM 1044 N N . THR A 1 131 ? -27.875 -14.578 -9.039 1 70 131 THR A N 1
ATOM 1045 C CA . THR A 1 131 ? -26.531 -14.492 -9.594 1 70 131 THR A CA 1
ATOM 1046 C C . THR A 1 131 ? -25.531 -14.047 -8.531 1 70 131 THR A C 1
ATOM 1048 O O . THR A 1 131 ? -24.359 -14.43 -8.57 1 70 131 THR A O 1
ATOM 1051 N N . THR A 1 132 ? -26.062 -13.352 -7.547 1 77.5 132 THR A N 1
ATOM 1052 C CA . THR A 1 132 ? -25.188 -12.781 -6.527 1 77.5 132 THR A CA 1
ATOM 1053 C C . THR A 1 132 ? -25.125 -13.688 -5.301 1 77.5 132 THR A C 1
ATOM 1055 O O . THR A 1 132 ? -24.172 -13.625 -4.523 1 77.5 132 THR A O 1
ATOM 1058 N N . GLN A 1 133 ? -26.078 -14.578 -5.258 1 82.25 133 GLN A N 1
ATOM 1059 C CA . GLN A 1 133 ? -26.281 -15.367 -4.047 1 82.25 133 GLN A CA 1
ATOM 1060 C C . GLN A 1 133 ? -25.047 -16.234 -3.742 1 82.25 133 GLN A C 1
ATOM 1062 O O . GLN A 1 133 ? -24.594 -16.297 -2.6 1 82.25 133 GLN A O 1
ATOM 1067 N N . PRO A 1 134 ? -24.484 -16.797 -4.754 1 78.56 134 PRO A N 1
ATOM 1068 C CA . PRO A 1 134 ? -23.328 -17.641 -4.438 1 78.56 134 PRO A CA 1
ATOM 1069 C C . PRO A 1 134 ? -22.172 -16.859 -3.842 1 78.56 134 PRO A C 1
ATOM 1071 O O . PRO A 1 134 ? -21.562 -17.297 -2.861 1 78.56 134 PRO A O 1
ATOM 1074 N N . ALA A 1 135 ? -21.891 -15.75 -4.395 1 81.38 135 ALA A N 1
ATOM 1075 C CA . ALA A 1 135 ? -20.812 -14.914 -3.871 1 81.38 135 ALA A CA 1
ATOM 1076 C C . ALA A 1 135 ? -21.141 -14.398 -2.473 1 81.38 135 ALA A C 1
ATOM 1078 O O . ALA A 1 135 ? -20.281 -14.367 -1.596 1 81.38 135 ALA A O 1
ATOM 1079 N N . PHE A 1 136 ? -22.344 -14.117 -2.312 1 84.31 136 PHE A N 1
ATOM 1080 C CA . PHE A 1 136 ? -22.812 -13.648 -1.01 1 84.31 136 PHE A CA 1
ATOM 1081 C C . PHE A 1 136 ? -22.641 -14.742 0.042 1 84.31 136 PHE A C 1
ATOM 1083 O O . PHE A 1 136 ? -22.109 -14.492 1.125 1 84.31 136 PHE A O 1
ATOM 1090 N N . ASP A 1 137 ? -23.047 -15.891 -0.327 1 85.69 137 ASP A N 1
ATOM 1091 C CA . ASP A 1 137 ? -22.953 -17.031 0.587 1 85.69 137 ASP A CA 1
ATOM 1092 C C . ASP A 1 137 ? -21.5 -17.359 0.897 1 85.69 137 ASP A C 1
ATOM 1094 O O . ASP A 1 137 ? -21.156 -17.672 2.041 1 85.69 137 ASP A O 1
ATOM 1098 N N . HIS A 1 138 ? -20.766 -17.25 -0.092 1 84.75 138 HIS A N 1
ATOM 1099 C CA . HIS A 1 138 ? -19.344 -17.5 0.099 1 84.75 138 HIS A CA 1
ATOM 1100 C C . HIS A 1 138 ? -18.75 -16.516 1.098 1 84.75 138 HIS A C 1
ATOM 1102 O O . HIS A 1 138 ? -18.094 -16.922 2.059 1 84.75 138 HIS A O 1
ATOM 1108 N N . LEU A 1 139 ? -18.938 -15.297 0.959 1 84.75 139 LEU A N 1
ATOM 1109 C CA . LEU A 1 139 ? -18.406 -14.258 1.834 1 84.75 139 LEU A CA 1
ATOM 1110 C C . LEU A 1 139 ? -18.922 -14.422 3.256 1 84.75 139 LEU A C 1
ATOM 1112 O O . LEU A 1 139 ? -18.188 -14.227 4.223 1 84.75 139 LEU A O 1
ATOM 1116 N N . ARG A 1 140 ? -20.094 -14.922 3.275 1 86.19 140 ARG A N 1
ATOM 1117 C CA . ARG A 1 140 ? -20.766 -15.031 4.57 1 86.19 140 ARG A CA 1
ATOM 1118 C C . ARG A 1 140 ? -20.297 -16.266 5.324 1 86.19 140 ARG A C 1
ATOM 1120 O O . ARG A 1 140 ? -20.203 -16.266 6.555 1 86.19 140 ARG A O 1
ATOM 1127 N N . GLN A 1 141 ? -19.953 -17.297 4.594 1 84.62 141 GLN A N 1
ATOM 1128 C CA . GLN A 1 141 ? -19.844 -18.594 5.254 1 84.62 141 GLN A CA 1
ATOM 1129 C C . GLN A 1 141 ? -18.406 -19.078 5.277 1 84.62 141 GLN A C 1
ATOM 1131 O O . GLN A 1 141 ? -18.047 -19.969 6.07 1 84.62 141 GLN A O 1
ATOM 1136 N N . ALA A 1 142 ? -17.641 -18.578 4.402 1 89.56 142 ALA A N 1
ATOM 1137 C CA . ALA A 1 142 ? -16.266 -19.062 4.348 1 89.56 142 ALA A CA 1
ATOM 1138 C C . ALA A 1 142 ? -15.539 -18.828 5.672 1 89.56 142 ALA A C 1
ATOM 1140 O O . ALA A 1 142 ? -15.695 -17.781 6.293 1 89.56 142 ALA A O 1
ATOM 1141 N N . LYS A 1 143 ? -14.773 -19.828 6.102 1 89 143 LYS A N 1
ATOM 1142 C CA . LYS A 1 143 ? -14.047 -19.719 7.359 1 89 143 LYS A CA 1
ATOM 1143 C C . LYS A 1 143 ? -12.789 -18.859 7.195 1 89 143 LYS A C 1
ATOM 1145 O O . LYS A 1 143 ? -12.383 -18.156 8.117 1 89 143 LYS A O 1
ATOM 1150 N N . THR A 1 144 ? -12.227 -19.047 6.09 1 93.12 144 THR A N 1
ATOM 1151 C CA . THR A 1 144 ? -11 -18.312 5.809 1 93.12 144 THR A CA 1
ATOM 1152 C C . THR A 1 144 ? -11.172 -17.406 4.59 1 93.12 144 THR A C 1
ATOM 1154 O O . THR A 1 144 ? -11.797 -17.797 3.604 1 93.12 144 THR A O 1
ATOM 1157 N N . TRP A 1 145 ? -10.719 -16.188 4.805 1 94.31 145 TRP A N 1
ATOM 1158 C CA . TRP A 1 145 ? -10.789 -15.195 3.742 1 94.31 145 TRP A CA 1
ATOM 1159 C C . TRP A 1 145 ? -9.391 -14.797 3.271 1 94.31 145 TRP A C 1
ATOM 1161 O O . TRP A 1 145 ? -8.477 -14.656 4.082 1 94.31 145 TRP A O 1
ATOM 1171 N N . THR A 1 146 ? -9.25 -14.656 1.938 1 94.44 146 THR A N 1
ATOM 1172 C CA . THR A 1 146 ? -8.086 -13.984 1.383 1 94.44 146 THR A CA 1
ATOM 1173 C C . THR A 1 146 ? -8.289 -12.469 1.377 1 94.44 146 THR A C 1
ATOM 1175 O O . THR A 1 146 ? -9.32 -11.977 1.836 1 94.44 146 THR A O 1
ATOM 1178 N N . LEU A 1 147 ? -7.316 -11.758 0.929 1 94.19 147 LEU A N 1
ATOM 1179 C CA . LEU A 1 147 ? -7.352 -10.297 0.915 1 94.19 147 LEU A CA 1
ATOM 1180 C C . LEU A 1 147 ? -8.57 -9.797 0.145 1 94.19 147 LEU A C 1
ATOM 1182 O O . LEU A 1 147 ? -9.188 -8.805 0.538 1 94.19 147 LEU A O 1
ATOM 1186 N N . GLN A 1 148 ? -8.906 -10.445 -0.877 1 89.38 148 GLN A N 1
ATOM 1187 C CA . GLN A 1 148 ? -10.031 -10.023 -1.703 1 89.38 148 GLN A CA 1
ATOM 1188 C C . GLN A 1 148 ? -11.336 -10.023 -0.903 1 89.38 148 GLN A C 1
ATOM 1190 O O . GLN A 1 148 ? -12.086 -9.047 -0.938 1 89.38 148 GLN A O 1
ATOM 1195 N N . GLU A 1 149 ? -11.578 -11.094 -0.199 1 92.31 149 GLU A N 1
ATOM 1196 C CA . GLU A 1 149 ? -12.789 -11.18 0.611 1 92.31 149 GLU A CA 1
ATOM 1197 C C . GLU A 1 149 ? -12.758 -10.172 1.755 1 92.31 149 GLU A C 1
ATOM 1199 O O . GLU A 1 149 ? -13.781 -9.562 2.078 1 92.31 149 GLU A O 1
ATOM 1204 N N . LEU A 1 150 ? -11.594 -10 2.34 1 94.38 150 LEU A N 1
ATOM 1205 C CA . LEU A 1 150 ? -11.469 -9.078 3.465 1 94.38 150 LEU A CA 1
ATOM 1206 C C . LEU A 1 150 ? -11.891 -7.672 3.061 1 94.38 150 LEU A C 1
ATOM 1208 O O . LEU A 1 150 ? -12.453 -6.93 3.869 1 94.38 150 LEU A O 1
ATOM 1212 N N . LYS A 1 151 ? -11.672 -7.359 1.833 1 90.56 151 LYS A N 1
ATOM 1213 C CA . LYS A 1 151 ? -12.008 -6.031 1.326 1 90.56 151 LYS A CA 1
ATOM 1214 C C . LYS A 1 151 ? -13.5 -5.918 1.027 1 90.56 151 LYS A C 1
ATOM 1216 O O . LYS A 1 151 ? -14.047 -4.812 0.982 1 90.56 151 LYS A O 1
ATOM 1221 N N . LEU A 1 152 ? -14.18 -7.027 0.892 1 89.06 152 LEU A N 1
ATOM 1222 C CA . LEU A 1 152 ? -15.57 -7.016 0.434 1 89.06 152 LEU A CA 1
ATOM 1223 C C . LEU A 1 152 ? -16.531 -7.227 1.601 1 89.06 152 LEU A C 1
ATOM 1225 O O . LEU A 1 152 ? -17.656 -6.742 1.572 1 89.06 152 LEU A O 1
ATOM 1229 N N . VAL A 1 153 ? -16.094 -7.852 2.609 1 92.88 153 VAL A N 1
ATOM 1230 C CA . VAL A 1 153 ? -16.953 -8.289 3.703 1 92.88 153 VAL A CA 1
ATOM 1231 C C . VAL A 1 153 ? -17.594 -7.074 4.363 1 92.88 153 VAL A C 1
ATOM 1233 O O . VAL A 1 153 ? -18.781 -7.113 4.738 1 92.88 153 VAL A O 1
ATOM 1236 N N . PRO A 1 154 ? -16.938 -5.91 4.477 1 91.88 154 PRO A N 1
ATOM 1237 C CA . PRO A 1 154 ? -17.578 -4.758 5.117 1 91.88 154 PRO A CA 1
ATOM 1238 C C . PRO A 1 154 ? -18.875 -4.344 4.422 1 91.88 154 PRO A C 1
ATOM 1240 O O . PRO A 1 154 ? -19.812 -3.895 5.082 1 91.88 154 PRO A O 1
ATOM 1243 N N . VAL A 1 155 ? -18.938 -4.527 3.178 1 87.62 155 VAL A N 1
ATOM 1244 C CA . VAL A 1 155 ? -20.094 -4.098 2.402 1 87.62 155 VAL A CA 1
ATOM 1245 C C . VAL A 1 155 ? -21.297 -4.973 2.746 1 87.62 155 VAL A C 1
ATOM 1247 O O . VAL A 1 155 ? -22.438 -4.582 2.512 1 87.62 155 VAL A O 1
ATOM 1250 N N . LEU A 1 156 ? -21.078 -6.137 3.35 1 89.62 156 LEU A N 1
ATOM 1251 C CA . LEU A 1 156 ? -22.141 -7.078 3.672 1 89.62 156 LEU A CA 1
ATOM 1252 C C . LEU A 1 156 ? -22.828 -6.703 4.984 1 89.62 156 LEU A C 1
ATOM 1254 O O . LEU A 1 156 ? -23.922 -7.18 5.277 1 89.62 156 LEU A O 1
ATOM 1258 N N . ILE A 1 157 ? -22.203 -5.914 5.742 1 93.06 157 ILE A N 1
ATOM 1259 C CA . ILE A 1 157 ? -22.609 -5.691 7.125 1 93.06 157 ILE A CA 1
ATOM 1260 C C . ILE A 1 157 ? -24.031 -5.152 7.164 1 93.06 157 ILE A C 1
ATOM 1262 O O . ILE A 1 157 ? -24.922 -5.746 7.797 1 93.06 157 ILE A O 1
ATOM 1266 N N . PRO A 1 158 ? -24.312 -4.039 6.43 1 89.38 158 PRO A N 1
ATOM 1267 C CA . PRO A 1 158 ? -25.688 -3.541 6.48 1 89.38 158 PRO A CA 1
ATOM 1268 C C . PRO A 1 158 ? -26.703 -4.531 5.902 1 89.38 158 PRO A C 1
ATOM 1270 O O . PRO A 1 158 ? -27.844 -4.598 6.367 1 89.38 158 PRO A O 1
ATOM 1273 N N . ILE A 1 159 ? -26.266 -5.309 4.938 1 86.69 159 ILE A N 1
ATOM 1274 C CA . ILE A 1 159 ? -27.141 -6.293 4.301 1 86.69 159 ILE A CA 1
ATOM 1275 C C . ILE A 1 159 ? -27.469 -7.406 5.289 1 86.69 159 ILE A C 1
ATOM 1277 O O . ILE A 1 159 ? -28.641 -7.742 5.488 1 86.69 159 ILE A O 1
ATOM 1281 N N . ILE A 1 160 ? -26.484 -7.949 5.969 1 90.31 160 ILE A N 1
ATOM 1282 C CA . ILE A 1 160 ? -26.656 -9.031 6.934 1 90.31 160 ILE A CA 1
ATOM 1283 C C . ILE A 1 160 ? -27.5 -8.547 8.109 1 90.31 160 ILE A C 1
ATOM 1285 O O . ILE A 1 160 ? -28.391 -9.266 8.578 1 90.31 160 ILE A O 1
ATOM 1289 N N . ALA A 1 161 ? -27.219 -7.328 8.539 1 91.81 161 ALA A N 1
ATOM 1290 C CA . ALA A 1 161 ? -28 -6.762 9.641 1 91.81 161 ALA A CA 1
ATOM 1291 C C . ALA A 1 161 ? -29.469 -6.656 9.273 1 91.81 161 ALA A C 1
ATOM 1293 O O . ALA A 1 161 ? -30.344 -6.93 10.102 1 91.81 161 ALA A O 1
ATOM 1294 N N . SER A 1 162 ? -29.766 -6.309 8.07 1 87.38 162 SER A N 1
ATOM 1295 C CA . SER A 1 162 ? -31.141 -6.113 7.613 1 87.38 162 SER A CA 1
ATOM 1296 C C . SER A 1 162 ? -31.859 -7.445 7.445 1 87.38 162 SER A C 1
ATOM 1298 O O . SER A 1 162 ? -33.062 -7.559 7.742 1 87.38 162 SER A O 1
ATOM 1300 N N . ILE A 1 163 ? -31.125 -8.445 7.047 1 85.5 163 ILE A N 1
ATOM 1301 C CA . ILE A 1 163 ? -31.734 -9.734 6.738 1 85.5 163 ILE A CA 1
ATOM 1302 C C . ILE A 1 163 ? -31.781 -10.602 7.996 1 85.5 163 ILE A C 1
ATOM 1304 O O . ILE A 1 163 ? -32.812 -11.195 8.305 1 85.5 163 ILE A O 1
ATOM 1308 N N . ASP A 1 164 ? -30.703 -10.609 8.781 1 90.88 164 ASP A N 1
ATOM 1309 C CA . ASP A 1 164 ? -30.562 -11.578 9.859 1 90.88 164 ASP A CA 1
ATOM 1310 C C . ASP A 1 164 ? -30.562 -10.891 11.219 1 90.88 164 ASP A C 1
ATOM 1312 O O . ASP A 1 164 ? -30.547 -11.555 12.258 1 90.88 164 ASP A O 1
ATOM 1316 N N . GLY A 1 165 ? -30.531 -9.609 11.195 1 92.38 165 GLY A N 1
ATOM 1317 C CA . GLY A 1 165 ? -30.469 -8.867 12.445 1 92.38 165 GLY A CA 1
ATOM 1318 C C . GLY A 1 165 ? -29.047 -8.602 12.914 1 92.38 165 GLY A C 1
ATOM 1319 O O . GLY A 1 165 ? -28.094 -9.164 12.367 1 92.38 165 GLY A O 1
ATOM 1320 N N . LEU A 1 166 ? -28.844 -7.793 13.914 1 95.5 166 LEU A N 1
ATOM 1321 C CA . LEU A 1 166 ? -27.547 -7.328 14.406 1 95.5 166 LEU A CA 1
ATOM 1322 C C . LEU A 1 166 ? -26.766 -8.477 15.047 1 95.5 166 LEU A C 1
ATOM 1324 O O . LEU A 1 166 ? -25.531 -8.477 15.023 1 95.5 166 LEU A O 1
ATOM 1328 N N . ALA A 1 167 ? -27.469 -9.406 15.602 1 94.69 167 ALA A N 1
ATOM 1329 C CA . ALA A 1 167 ? -26.828 -10.516 16.297 1 94.69 167 ALA A CA 1
ATOM 1330 C C . ALA A 1 167 ? -25.953 -11.328 15.352 1 94.69 167 ALA A C 1
ATOM 1332 O O . ALA A 1 167 ? -24.938 -11.883 15.766 1 94.69 167 ALA A O 1
ATOM 1333 N N . ALA A 1 168 ? -26.312 -11.336 14.102 1 93.88 168 ALA A N 1
ATOM 1334 C CA . ALA A 1 168 ? -25.594 -12.102 13.086 1 93.88 168 ALA A CA 1
ATOM 1335 C C . ALA A 1 168 ? -24.234 -11.484 12.805 1 93.88 168 ALA A C 1
ATOM 1337 O O . ALA A 1 168 ? -23.375 -12.117 12.18 1 93.88 168 ALA A O 1
ATOM 1338 N N . LEU A 1 169 ? -23.984 -10.32 13.281 1 96.56 169 LEU A N 1
ATOM 1339 C CA . LEU A 1 169 ? -22.75 -9.609 12.992 1 96.56 169 LEU A CA 1
ATOM 1340 C C . LEU A 1 169 ? -21.625 -10.047 13.938 1 96.56 169 LEU A C 1
ATOM 1342 O O . LEU A 1 169 ? -20.453 -9.836 13.648 1 96.56 169 LEU A O 1
ATOM 1346 N N . THR A 1 170 ? -22 -10.641 15.039 1 96.38 170 THR A N 1
ATOM 1347 C CA . THR A 1 170 ? -21 -11.008 16.031 1 96.38 170 THR A CA 1
ATOM 1348 C C . THR A 1 170 ? -20.047 -12.07 15.492 1 96.38 170 THR A C 1
ATOM 1350 O O . THR A 1 170 ? -18.828 -11.883 15.484 1 96.38 170 THR A O 1
ATOM 1353 N N . PRO A 1 171 ? -20.625 -13.195 14.969 1 95.5 171 PRO A N 1
ATOM 1354 C CA . PRO A 1 171 ? -19.703 -14.188 14.406 1 95.5 171 PRO A CA 1
ATOM 1355 C C . PRO A 1 171 ? -18.906 -13.656 13.219 1 95.5 171 PRO A C 1
ATOM 1357 O O . PRO A 1 171 ? -17.75 -14.016 13.039 1 95.5 171 PRO A O 1
ATOM 1360 N N . LEU A 1 172 ? -19.531 -12.836 12.43 1 96.12 172 LEU A N 1
ATOM 1361 C CA . LEU A 1 172 ? -18.859 -12.227 11.289 1 96.12 172 LEU A CA 1
ATOM 1362 C C . LEU A 1 172 ? -17.688 -11.359 11.75 1 96.12 172 LEU A C 1
ATOM 1364 O O . LEU A 1 172 ? -16.594 -11.406 11.156 1 96.12 172 LEU A O 1
ATOM 1368 N N . THR A 1 173 ? -17.906 -10.609 12.812 1 97.5 173 THR A N 1
ATOM 1369 C CA . THR A 1 173 ? -16.891 -9.727 13.375 1 97.5 173 THR A CA 1
ATOM 1370 C C . THR A 1 173 ? -15.711 -10.539 13.914 1 97.5 173 THR A C 1
ATOM 1372 O O . THR A 1 173 ? -14.547 -10.195 13.664 1 97.5 173 THR A O 1
ATOM 1375 N N . THR A 1 174 ? -15.992 -11.609 14.578 1 97.12 174 THR A N 1
ATOM 1376 C CA . THR A 1 174 ? -14.961 -12.477 15.125 1 97.12 174 THR A CA 1
ATOM 1377 C C . THR A 1 174 ? -14.117 -13.078 14.008 1 97.12 174 THR A C 1
ATOM 1379 O O . THR A 1 174 ? -12.883 -13.117 14.102 1 97.12 174 THR A O 1
ATOM 1382 N N . ARG A 1 175 ? -14.789 -13.484 13.008 1 96.75 175 ARG A N 1
ATOM 1383 C CA . ARG A 1 175 ? -14.109 -14.086 11.867 1 96.75 175 ARG A CA 1
ATOM 1384 C C . ARG A 1 175 ? -13.234 -13.062 11.148 1 96.75 175 ARG A C 1
ATOM 1386 O O . ARG A 1 175 ? -12.117 -13.375 10.742 1 96.75 175 ARG A O 1
ATOM 1393 N N . MET A 1 176 ? -13.727 -11.867 10.984 1 97.44 176 MET A N 1
ATOM 1394 C CA . MET A 1 176 ? -12.961 -10.805 10.352 1 97.44 176 MET A CA 1
ATOM 1395 C C . MET A 1 176 ? -11.68 -10.508 11.133 1 97.44 176 MET A C 1
ATOM 1397 O O . MET A 1 176 ? -10.594 -10.445 10.547 1 97.44 176 MET A O 1
ATOM 1401 N N . ALA A 1 177 ? -11.836 -10.391 12.398 1 97.56 177 ALA A N 1
ATOM 1402 C CA . ALA A 1 177 ? -10.68 -10.102 13.25 1 97.56 177 ALA A CA 1
ATOM 1403 C C . ALA A 1 177 ? -9.656 -11.234 13.188 1 97.56 177 ALA A C 1
ATOM 1405 O O . ALA A 1 177 ? -8.453 -10.984 13.102 1 97.56 177 ALA A O 1
ATOM 1406 N N . ALA A 1 178 ? -10.125 -12.43 13.164 1 96.94 178 ALA A N 1
ATOM 1407 C CA . ALA A 1 178 ? -9.242 -13.594 13.133 1 96.94 178 ALA A CA 1
ATOM 1408 C C . ALA A 1 178 ? -8.484 -13.68 11.812 1 96.94 178 ALA A C 1
ATOM 1410 O O . ALA A 1 178 ? -7.281 -13.961 11.797 1 96.94 178 ALA A O 1
ATOM 1411 N N . ASN A 1 179 ? -9.219 -13.477 10.75 1 97.12 179 ASN A N 1
ATOM 1412 C CA . ASN A 1 179 ? -8.57 -13.516 9.438 1 97.12 179 ASN A CA 1
ATOM 1413 C C . ASN A 1 179 ? -7.539 -12.398 9.289 1 97.12 179 ASN A C 1
ATOM 1415 O O . ASN A 1 179 ? -6.438 -12.633 8.789 1 97.12 179 ASN A O 1
ATOM 1419 N N . CYS A 1 180 ? -7.859 -11.219 9.742 1 97.25 180 CYS A N 1
ATOM 1420 C CA . CYS A 1 180 ? -6.898 -10.125 9.688 1 97.25 180 CYS A CA 1
ATOM 1421 C C . CYS A 1 180 ? -5.68 -10.422 10.555 1 97.25 180 CYS A C 1
ATOM 1423 O O . CYS A 1 180 ? -4.551 -10.117 10.172 1 97.25 180 CYS A O 1
ATOM 1425 N N . ALA A 1 181 ? -5.902 -11.023 11.68 1 96.12 181 ALA A N 1
ATOM 1426 C CA . ALA A 1 181 ? -4.816 -11.352 12.602 1 96.12 181 ALA A CA 1
ATOM 1427 C C . ALA A 1 181 ? -3.822 -12.32 11.953 1 96.12 181 ALA A C 1
ATOM 1429 O O . ALA A 1 181 ? -2.617 -12.227 12.188 1 96.12 181 ALA A O 1
ATOM 1430 N N . SER A 1 182 ? -4.305 -13.18 11.125 1 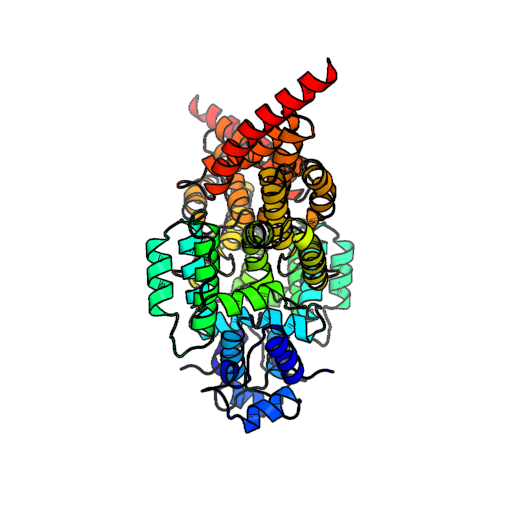95 182 SER A N 1
ATOM 1431 C CA . SER A 1 182 ? -3.447 -14.156 10.461 1 95 182 SER A CA 1
ATOM 1432 C C . SER A 1 182 ? -2.451 -13.477 9.523 1 95 182 SER A C 1
ATOM 1434 O O . SER A 1 182 ? -1.382 -14.023 9.25 1 95 182 SER A O 1
ATOM 1436 N N . TYR A 1 183 ? -2.785 -12.305 9.078 1 95.75 183 TYR A N 1
ATOM 1437 C CA . TYR A 1 183 ? -1.939 -11.594 8.125 1 95.75 183 TYR A CA 1
ATOM 1438 C C . TYR A 1 183 ? -0.963 -10.672 8.852 1 95.75 183 TYR A C 1
ATOM 1440 O O . TYR A 1 183 ? -0.13 -10.016 8.219 1 95.75 183 TYR A O 1
ATOM 1448 N N . GLN A 1 184 ? -1.074 -10.602 10.18 1 93.38 184 GLN A N 1
ATOM 1449 C CA . GLN A 1 184 ? -0.149 -9.805 10.977 1 93.38 184 GLN A CA 1
ATOM 1450 C C . GLN A 1 184 ? 1.117 -10.586 11.305 1 93.38 184 GLN A C 1
ATOM 1452 O O . GLN A 1 184 ? 1.054 -11.789 11.586 1 93.38 184 GLN A O 1
ATOM 1457 N N . THR A 1 185 ? 2.234 -9.883 11.195 1 92 185 THR A N 1
ATOM 1458 C CA . THR A 1 185 ? 3.51 -10.523 11.492 1 92 185 THR A CA 1
ATOM 1459 C C . THR A 1 185 ? 4.309 -9.703 12.5 1 92 185 THR A C 1
ATOM 1461 O O . THR A 1 185 ? 3.928 -8.578 12.836 1 92 185 THR A O 1
ATOM 1464 N N . ALA A 1 186 ? 5.41 -10.281 12.953 1 86 186 ALA A N 1
ATOM 1465 C CA . ALA A 1 186 ? 6.32 -9.57 13.844 1 86 186 ALA A CA 1
ATOM 1466 C C . ALA A 1 186 ? 6.965 -8.383 13.133 1 86 186 ALA A C 1
ATOM 1468 O O . ALA A 1 186 ? 7.422 -7.434 13.773 1 86 186 ALA A O 1
ATOM 1469 N N . TRP A 1 187 ? 6.914 -8.422 11.812 1 83.12 187 TRP A N 1
ATOM 1470 C CA . TRP A 1 187 ? 7.562 -7.383 11.016 1 83.12 187 TRP A CA 1
ATOM 1471 C C . TRP A 1 187 ? 6.551 -6.332 10.562 1 83.12 187 TRP A C 1
ATOM 1473 O O . TRP A 1 187 ? 6.914 -5.363 9.891 1 83.12 187 TRP A O 1
ATOM 1483 N N . GLY A 1 188 ? 5.285 -6.57 11.031 1 86.81 188 GLY A N 1
ATOM 1484 C CA . GLY A 1 188 ? 4.262 -5.598 10.672 1 86.81 188 GLY A CA 1
ATOM 1485 C C . GLY A 1 188 ? 3.113 -6.203 9.883 1 86.81 188 GLY A C 1
ATOM 1486 O O . GLY A 1 188 ? 2.803 -7.387 10.039 1 86.81 188 GLY A O 1
ATOM 1487 N N . ASP A 1 189 ? 2.412 -5.355 9.195 1 91.69 189 ASP A N 1
ATOM 1488 C CA . ASP A 1 189 ? 1.234 -5.695 8.398 1 91.69 189 ASP A CA 1
ATOM 1489 C C . ASP A 1 189 ? 1.49 -5.473 6.914 1 91.69 189 ASP A C 1
ATOM 1491 O O . ASP A 1 189 ? 1.084 -4.449 6.352 1 91.69 189 ASP A O 1
ATOM 1495 N N . PRO A 1 190 ? 2.08 -6.492 6.301 1 90.06 190 PRO A N 1
ATOM 1496 C CA . PRO A 1 190 ? 2.584 -6.273 4.941 1 90.06 190 PRO A CA 1
ATOM 1497 C C . PRO A 1 190 ? 1.467 -6.016 3.932 1 90.06 190 PRO A C 1
ATOM 1499 O O . PRO A 1 190 ? 1.702 -5.395 2.893 1 90.06 190 PRO A O 1
ATOM 1502 N N . PHE A 1 191 ? 0.258 -6.488 4.242 1 93.75 191 PHE A N 1
ATOM 1503 C CA . PHE A 1 191 ? -0.833 -6.34 3.285 1 93.75 191 PHE A CA 1
ATOM 1504 C C . PHE A 1 191 ? -1.833 -5.293 3.764 1 93.75 191 PHE A C 1
ATOM 1506 O O . PHE A 1 191 ? -2.91 -5.148 3.184 1 93.75 191 PHE A O 1
ATOM 1513 N N . HIS A 1 192 ? -1.563 -4.617 4.879 1 95 192 HIS A N 1
ATOM 1514 C CA . HIS A 1 192 ? -2.377 -3.545 5.438 1 95 192 HIS A CA 1
ATOM 1515 C C . HIS A 1 192 ? -3.795 -4.023 5.73 1 95 192 HIS A C 1
ATOM 1517 O O . HIS A 1 192 ? -4.766 -3.309 5.457 1 95 192 HIS A O 1
ATOM 1523 N N . VAL A 1 193 ? -3.906 -5.223 6.207 1 96.94 193 VAL A N 1
ATOM 1524 C CA . VAL A 1 193 ? -5.23 -5.77 6.492 1 96.94 193 VAL A CA 1
ATOM 1525 C C . VAL A 1 193 ? -5.844 -5.039 7.68 1 96.94 193 VAL A C 1
ATOM 1527 O O . VAL A 1 193 ? -7.062 -5.086 7.887 1 96.94 193 VAL A O 1
ATOM 1530 N N . SER A 1 194 ? -5.008 -4.375 8.508 1 97.12 194 SER A N 1
ATOM 1531 C CA . SER A 1 194 ? -5.531 -3.564 9.602 1 97.12 194 SER A CA 1
ATOM 1532 C C . SER A 1 194 ? -6.387 -2.416 9.078 1 97.12 194 SER A C 1
ATOM 1534 O O . SER A 1 194 ? -7.348 -2.004 9.734 1 97.12 194 SER A O 1
ATOM 1536 N N . ASN A 1 195 ? -6.023 -1.892 7.934 1 96.56 195 ASN A N 1
ATOM 1537 C CA . ASN A 1 195 ? -6.887 -0.91 7.289 1 96.56 195 ASN A CA 1
ATOM 1538 C C . ASN A 1 195 ? -8.258 -1.494 6.973 1 96.56 195 ASN A C 1
ATOM 1540 O O . ASN A 1 195 ? -9.281 -0.848 7.207 1 96.56 195 ASN A O 1
ATOM 1544 N N . ASP A 1 196 ? -8.266 -2.697 6.41 1 96 196 ASP A N 1
ATOM 1545 C CA . ASP A 1 196 ? -9.516 -3.379 6.078 1 96 196 ASP A CA 1
ATOM 1546 C C . ASP A 1 196 ? -10.352 -3.641 7.332 1 96 196 ASP A C 1
ATOM 1548 O O . ASP A 1 196 ? -11.578 -3.531 7.301 1 96 196 ASP A O 1
ATOM 1552 N N . LEU A 1 197 ? -9.633 -4.012 8.398 1 98 197 LEU A N 1
ATOM 1553 C CA . LEU A 1 197 ? -10.312 -4.25 9.664 1 98 197 LEU A CA 1
ATOM 1554 C C . LEU A 1 197 ? -10.961 -2.969 10.188 1 98 197 LEU A C 1
ATOM 1556 O O . LEU A 1 197 ? -12.086 -2.998 10.688 1 98 197 LEU A O 1
ATOM 1560 N N . LEU A 1 198 ? -10.32 -1.864 10.031 1 97.38 198 LEU A N 1
ATOM 1561 C CA . LEU A 1 198 ? -10.875 -0.573 10.422 1 97.38 198 LEU A CA 1
ATOM 1562 C C . LEU A 1 198 ? -12.102 -0.228 9.578 1 97.38 198 LEU A C 1
ATOM 1564 O O . LEU A 1 198 ? -13.102 0.274 10.102 1 97.38 198 LEU A O 1
ATOM 1568 N N . ASP A 1 199 ? -12 -0.5 8.297 1 94.81 199 ASP A N 1
ATOM 1569 C CA . ASP A 1 199 ? -13.141 -0.296 7.41 1 94.81 199 ASP A CA 1
ATOM 1570 C C . ASP A 1 199 ? -14.344 -1.128 7.855 1 94.81 199 ASP A C 1
ATOM 1572 O O . ASP A 1 199 ? -15.477 -0.647 7.836 1 94.81 199 ASP A O 1
ATOM 1576 N N . PHE A 1 200 ? -14.008 -2.34 8.195 1 97.62 200 PHE A N 1
ATOM 1577 C CA . PHE A 1 200 ? -15.047 -3.223 8.703 1 97.62 200 PHE A CA 1
ATOM 1578 C C . PHE A 1 200 ? -15.695 -2.635 9.945 1 97.62 200 PHE A C 1
ATOM 1580 O O . PHE A 1 200 ? -16.922 -2.521 10.023 1 97.62 200 PHE A O 1
ATOM 1587 N N . TYR A 1 201 ? -14.875 -2.238 10.953 1 98.38 201 TYR A N 1
ATOM 1588 C CA . TYR A 1 201 ? -15.391 -1.683 12.195 1 98.38 201 TYR A CA 1
ATOM 1589 C C . TYR A 1 201 ? -16.156 -0.394 11.938 1 98.38 201 TYR A C 1
ATOM 1591 O O . TYR A 1 201 ? -17.156 -0.111 12.617 1 98.38 201 TYR A O 1
ATOM 1599 N N . GLY A 1 202 ? -15.672 0.409 10.992 1 97.38 202 GLY A N 1
ATOM 1600 C CA . GLY A 1 202 ? -16.406 1.602 10.617 1 97.38 202 GLY A CA 1
ATOM 1601 C C . GLY A 1 202 ? -17.812 1.299 10.094 1 97.38 202 GLY A C 1
ATOM 1602 O O . GLY A 1 202 ? -18.781 1.938 10.5 1 97.38 202 GLY A O 1
ATOM 1603 N N . SER A 1 203 ? -17.906 0.322 9.203 1 95.44 203 SER A N 1
ATOM 1604 C CA . SER A 1 203 ? -19.203 -0.096 8.672 1 95.44 203 SER A CA 1
ATOM 1605 C C . SER A 1 203 ? -20.094 -0.666 9.766 1 95.44 203 SER A C 1
ATOM 1607 O O . SER A 1 203 ? -21.297 -0.393 9.797 1 95.44 203 SER A O 1
ATOM 1609 N N . LEU A 1 204 ? -19.469 -1.47 10.617 1 97.81 204 LEU A N 1
ATOM 1610 C CA . LEU A 1 204 ? -20.188 -2.033 11.758 1 97.81 204 LEU A CA 1
ATOM 1611 C C . LEU A 1 204 ? -20.734 -0.929 12.648 1 97.81 204 LEU A C 1
ATOM 1613 O O . LEU A 1 204 ? -21.906 -0.969 13.047 1 97.81 204 LEU A O 1
ATOM 1617 N N . PHE A 1 205 ? -19.938 0.069 12.945 1 98.31 205 PHE A N 1
ATOM 1618 C CA . PHE A 1 205 ? -20.297 1.217 13.773 1 98.31 205 PHE A CA 1
ATOM 1619 C C . PHE A 1 205 ? -21.5 1.956 13.18 1 98.31 205 PHE A C 1
ATOM 1621 O O . PHE A 1 205 ? -22.484 2.209 13.875 1 98.31 205 PHE A O 1
ATOM 1628 N N . GLN A 1 206 ? -21.438 2.195 11.906 1 96.06 206 GLN A N 1
ATOM 1629 C CA . GLN A 1 206 ? -22.516 2.9 11.227 1 96.06 206 GLN A CA 1
ATOM 1630 C C . GLN A 1 206 ? -23.812 2.092 11.266 1 96.06 206 GLN A C 1
ATOM 1632 O O . GLN A 1 206 ? -24.891 2.646 11.484 1 96.06 206 GLN A O 1
ATOM 1637 N N . THR A 1 207 ? -23.641 0.84 11.047 1 96.12 207 THR A N 1
ATOM 1638 C CA . THR A 1 207 ? -24.812 -0.027 11.039 1 96.12 207 THR A CA 1
ATOM 1639 C C . THR A 1 207 ? -25.469 -0.07 12.414 1 96.12 207 THR A C 1
ATOM 1641 O O . THR A 1 207 ? -26.703 0.039 12.531 1 96.12 207 THR A O 1
ATOM 1644 N N . LYS A 1 208 ? -24.703 -0.191 13.422 1 97.69 208 LYS A N 1
ATOM 1645 C CA . LYS A 1 208 ? -25.234 -0.204 14.773 1 97.69 208 LYS A CA 1
ATOM 1646 C C . LYS A 1 208 ? -25.922 1.117 15.102 1 97.69 208 LYS A C 1
ATOM 1648 O O . LYS A 1 208 ? -26.984 1.131 15.742 1 97.69 208 LYS A O 1
ATOM 1653 N N . LEU A 1 209 ? -25.344 2.229 14.695 1 97.31 209 LEU A N 1
ATOM 1654 C CA . LEU A 1 209 ? -25.984 3.531 14.875 1 97.31 209 LEU A CA 1
ATOM 1655 C C . LEU A 1 209 ? -27.312 3.598 14.133 1 97.31 209 LEU A C 1
ATOM 1657 O O . LEU A 1 209 ? -28.297 4.098 14.672 1 97.31 209 LEU A O 1
ATOM 1661 N N . ASN A 1 210 ? -27.344 3.045 12.93 1 94.88 210 ASN A N 1
ATOM 1662 C CA . ASN A 1 210 ? -28.547 3.066 12.109 1 94.88 210 ASN A CA 1
ATOM 1663 C C . ASN A 1 210 ? -29.672 2.254 12.75 1 94.88 210 ASN A C 1
ATOM 1665 O O . ASN A 1 210 ? -30.844 2.592 12.602 1 94.88 210 ASN A O 1
ATOM 1669 N N . PHE A 1 211 ? -29.328 1.249 13.445 1 95.81 211 PHE A N 1
ATOM 1670 C CA . PHE A 1 211 ? -30.297 0.378 14.094 1 95.81 211 PHE A CA 1
ATOM 1671 C C . PHE A 1 211 ? -30.562 0.831 15.523 1 95.81 211 PHE A C 1
ATOM 1673 O O . PHE A 1 211 ? -31.188 0.107 16.312 1 95.81 211 PHE A O 1
ATOM 1680 N N . HIS A 1 212 ? -29.984 1.922 15.953 1 95.94 212 HIS A N 1
ATOM 1681 C CA . HIS A 1 212 ? -30.156 2.547 17.266 1 95.94 212 HIS A CA 1
ATOM 1682 C C . HIS A 1 212 ? -29.656 1.631 18.375 1 95.94 212 HIS A C 1
ATOM 1684 O O . HIS A 1 212 ? -30.219 1.626 19.469 1 95.94 212 HIS A O 1
ATOM 1690 N N . ASP A 1 213 ? -28.797 0.749 18.031 1 97.19 213 ASP A N 1
ATOM 1691 C CA . ASP A 1 213 ? -28.078 -0.013 19.047 1 97.19 213 ASP A CA 1
ATOM 1692 C C . ASP A 1 213 ? -26.875 0.774 19.578 1 97.19 213 ASP A C 1
ATOM 1694 O O . ASP A 1 213 ? -25.734 0.379 19.375 1 97.19 213 ASP A O 1
ATOM 1698 N N . PHE A 1 214 ? -27.125 1.768 20.344 1 97.38 214 PHE A N 1
ATOM 1699 C CA . PHE A 1 214 ? -26.125 2.756 20.766 1 97.38 214 PHE A CA 1
ATOM 1700 C C . PHE A 1 214 ? -25.141 2.15 21.75 1 97.38 214 PHE A C 1
ATOM 1702 O O . PHE A 1 214 ? -23.969 2.52 21.766 1 97.38 214 PHE A O 1
ATOM 1709 N N . GLN A 1 215 ? -25.594 1.236 22.5 1 97 215 GLN A N 1
ATOM 1710 C CA . GLN A 1 215 ? -24.703 0.597 23.453 1 97 215 GLN A CA 1
ATOM 1711 C C . GLN A 1 215 ? -23.578 -0.166 22.75 1 97 215 GLN A C 1
ATOM 1713 O O . GLN A 1 215 ? -22.406 0.003 23.062 1 97 215 GLN A O 1
ATOM 1718 N N . SER A 1 216 ? -23.969 -0.995 21.797 1 97.44 216 SER A N 1
ATOM 1719 C CA . SER A 1 216 ? -22.969 -1.748 21.031 1 97.44 216 SER A CA 1
ATOM 1720 C C . SER A 1 216 ? -22.062 -0.817 20.234 1 97.44 216 SER A C 1
ATOM 1722 O O . SER A 1 216 ? -20.875 -1.085 20.078 1 97.44 216 SER A O 1
ATOM 1724 N N . ALA A 1 217 ? -22.625 0.227 19.703 1 98.19 217 ALA A N 1
ATOM 1725 C CA . ALA A 1 217 ? -21.859 1.217 18.969 1 98.19 217 ALA A CA 1
ATOM 1726 C C . ALA A 1 217 ? -20.812 1.874 19.859 1 98.19 217 ALA A C 1
ATOM 1728 O O . ALA A 1 217 ? -19.656 2.057 19.453 1 98.19 217 ALA A O 1
ATOM 1729 N N . GLN A 1 218 ? -21.25 2.193 21.062 1 98.31 218 GLN A N 1
ATOM 1730 C CA . GLN A 1 218 ? -20.344 2.82 22.016 1 98.31 218 GLN A CA 1
ATOM 1731 C C . GLN A 1 218 ? -19.156 1.907 22.328 1 98.31 218 GLN A C 1
ATOM 1733 O O . GLN A 1 218 ? -18.031 2.373 22.469 1 98.31 218 GLN A O 1
ATOM 1738 N N . ASN A 1 219 ? -19.375 0.662 22.406 1 97.94 219 ASN A N 1
ATOM 1739 C CA . ASN A 1 219 ? -18.359 -0.316 22.766 1 97.94 219 ASN A CA 1
ATOM 1740 C C . ASN A 1 219 ? -17.344 -0.51 21.656 1 97.94 219 ASN A C 1
ATOM 1742 O O . ASN A 1 219 ? -16.266 -1.066 21.875 1 97.94 219 ASN A O 1
ATOM 1746 N N . LEU A 1 220 ? -17.578 -0.048 20.484 1 98.12 220 LEU A N 1
ATOM 1747 C CA . LEU A 1 220 ? -16.703 -0.264 19.344 1 98.12 220 LEU A CA 1
ATOM 1748 C C . LEU A 1 220 ? -15.438 0.59 19.438 1 98.12 220 LEU A C 1
ATOM 1750 O O . LEU A 1 220 ? -14.461 0.356 18.734 1 98.12 220 LEU A O 1
ATOM 1754 N N . LYS A 1 221 ? -15.398 1.569 20.344 1 98.19 221 LYS A N 1
ATOM 1755 C CA . LYS A 1 221 ? -14.195 2.365 20.562 1 98.19 221 LYS A CA 1
ATOM 1756 C C . LYS A 1 221 ? -12.992 1.472 20.844 1 98.19 221 LYS A C 1
ATOM 1758 O O . LYS A 1 221 ? -11.891 1.721 20.359 1 98.19 221 LYS A O 1
ATOM 1763 N N . THR A 1 222 ? -13.234 0.416 21.641 1 97.75 222 THR A N 1
ATOM 1764 C CA . THR A 1 222 ? -12.156 -0.478 22.047 1 97.75 222 THR A CA 1
ATOM 1765 C C . THR A 1 222 ? -11.578 -1.207 20.844 1 97.75 222 THR A C 1
ATOM 1767 O O . THR A 1 222 ? -10.383 -1.517 20.812 1 97.75 222 THR A O 1
ATOM 1770 N N . LYS A 1 223 ? -12.406 -1.455 19.859 1 97.75 223 LYS A N 1
ATOM 1771 C CA . LYS A 1 223 ? -11.938 -2.125 18.656 1 97.75 223 LYS A CA 1
ATOM 1772 C C . LYS A 1 223 ? -11.102 -1.183 17.797 1 97.75 223 LYS A C 1
ATOM 1774 O O . LYS A 1 223 ? -10.055 -1.573 17.266 1 97.75 223 LYS A O 1
ATOM 1779 N N . PHE A 1 224 ? -11.57 0.06 17.672 1 97.81 224 PHE A N 1
ATOM 1780 C CA . PHE A 1 224 ? -10.805 1.062 16.953 1 97.81 224 PHE A CA 1
ATOM 1781 C C . PHE A 1 224 ? -9.438 1.275 17.594 1 97.81 224 PHE A C 1
ATOM 1783 O O . PHE A 1 224 ? -8.422 1.29 16.906 1 97.81 224 PHE A O 1
ATOM 1790 N N . THR A 1 225 ? -9.406 1.346 18.906 1 97 225 THR A N 1
ATOM 1791 C CA . THR A 1 225 ? -8.195 1.743 19.625 1 97 225 THR A CA 1
ATOM 1792 C C . THR A 1 225 ? -7.258 0.554 19.797 1 97 225 THR A C 1
ATOM 1794 O O . THR A 1 225 ? -6.074 0.73 20.094 1 97 225 THR A O 1
ATOM 1797 N N . ALA A 1 226 ? -7.773 -0.648 19.656 1 96.75 226 ALA A N 1
ATOM 1798 C CA . ALA A 1 226 ? -6.953 -1.848 19.797 1 96.75 226 ALA A CA 1
ATOM 1799 C C . ALA A 1 226 ? -5.996 -1.997 18.625 1 96.75 226 ALA A C 1
ATOM 1801 O O . ALA A 1 226 ? -4.996 -2.711 18.703 1 96.75 226 ALA A O 1
ATOM 1802 N N . ILE A 1 227 ? -6.336 -1.37 17.547 1 96.12 227 ILE A N 1
ATOM 1803 C CA . ILE A 1 227 ? -5.457 -1.416 16.375 1 96.12 227 ILE A CA 1
ATOM 1804 C C . ILE A 1 227 ? -4.293 -0.447 16.578 1 96.12 227 ILE A C 1
ATOM 1806 O O . ILE A 1 227 ? -4.5 0.753 16.766 1 96.12 227 ILE A O 1
ATOM 1810 N N . ASP A 1 228 ? -3.111 -0.996 16.531 1 93 228 ASP A N 1
ATOM 1811 C CA . ASP A 1 228 ? -1.904 -0.195 16.703 1 93 228 ASP A CA 1
ATOM 1812 C C . ASP A 1 228 ? -1.687 0.744 15.523 1 93 228 ASP A C 1
ATOM 1814 O O . ASP A 1 228 ? -1.41 0.293 14.406 1 93 228 ASP A O 1
ATOM 1818 N N . SER A 1 229 ? -1.746 2.01 15.797 1 92.5 229 SER A N 1
ATOM 1819 C CA . SER A 1 229 ? -1.623 3.006 14.742 1 92.5 229 SER A CA 1
ATOM 1820 C C . SER A 1 229 ? -0.258 2.93 14.062 1 92.5 229 SER A C 1
ATOM 1822 O O . SER A 1 229 ? -0.105 3.348 12.914 1 92.5 229 SER A O 1
ATOM 1824 N N . HIS A 1 230 ? 0.762 2.359 14.648 1 88.31 230 HIS A N 1
ATOM 1825 C CA . HIS A 1 230 ? 2.105 2.275 14.086 1 88.31 230 HIS A CA 1
ATOM 1826 C C . HIS A 1 230 ? 2.197 1.162 13.047 1 88.31 230 HIS A C 1
ATOM 1828 O O . HIS A 1 230 ? 3.166 1.096 12.289 1 88.31 230 HIS A O 1
ATOM 1834 N N . GLN A 1 231 ? 1.178 0.403 13.031 1 87.44 231 GLN A N 1
ATOM 1835 C CA . GLN A 1 231 ? 1.131 -0.65 12.023 1 87.44 231 GLN A CA 1
ATOM 1836 C C . GLN A 1 231 ? 0.318 -0.211 10.812 1 87.44 231 GLN A C 1
ATOM 1838 O O . GLN A 1 231 ? 0.245 -0.932 9.812 1 87.44 231 GLN A O 1
ATOM 1843 N N . LEU A 1 232 ? -0.26 0.942 10.914 1 93.69 232 LEU A N 1
ATOM 1844 C CA . LEU A 1 232 ? -1.1 1.468 9.844 1 93.69 232 LEU A CA 1
ATOM 1845 C C . LEU A 1 232 ? -0.307 2.41 8.938 1 93.69 232 LEU A C 1
ATOM 1847 O O . LEU A 1 232 ? 0.65 3.043 9.391 1 93.69 232 LEU A O 1
ATOM 1851 N N . ASN A 1 233 ? -0.662 2.412 7.707 1 93.81 233 ASN A N 1
ATOM 1852 C CA . ASN A 1 233 ? -0.263 3.557 6.895 1 93.81 233 ASN A CA 1
ATOM 1853 C C . ASN A 1 233 ? -1.176 4.758 7.133 1 93.81 233 ASN A C 1
ATOM 1855 O O . ASN A 1 233 ? -2.062 4.707 7.984 1 93.81 233 ASN A O 1
ATOM 1859 N N . TRP A 1 234 ? -0.991 5.812 6.449 1 95.81 234 TRP A N 1
ATOM 1860 C CA . TRP A 1 234 ? -1.729 7.031 6.754 1 95.81 234 TRP A CA 1
ATOM 1861 C C . TRP A 1 234 ? -3.195 6.898 6.352 1 95.81 234 TRP A C 1
ATOM 1863 O O . TRP A 1 234 ? -4.07 7.512 6.965 1 95.81 234 TRP A O 1
ATOM 1873 N N . ASP A 1 235 ? -3.549 6.07 5.324 1 95.56 235 ASP A N 1
ATOM 1874 C CA . ASP A 1 235 ? -4.949 5.793 5.02 1 95.56 235 ASP A CA 1
ATOM 1875 C C . ASP A 1 235 ? -5.676 5.234 6.242 1 95.56 235 ASP A C 1
ATOM 1877 O O . ASP A 1 235 ? -6.75 5.715 6.605 1 95.56 235 ASP A O 1
ATOM 1881 N N . GLY A 1 236 ? -5 4.285 6.84 1 96.69 236 GLY A N 1
ATOM 1882 C CA . GLY A 1 236 ? -5.57 3.668 8.031 1 96.69 236 GLY A CA 1
ATOM 1883 C C . GLY A 1 236 ? -5.621 4.605 9.219 1 96.69 236 GLY A C 1
ATOM 1884 O O . GLY A 1 236 ? -6.625 4.656 9.938 1 96.69 236 GLY A O 1
ATOM 1885 N N . ARG A 1 237 ? -4.586 5.391 9.445 1 97.44 237 ARG A N 1
ATOM 1886 C CA . ARG A 1 237 ? -4.512 6.309 10.578 1 97.44 237 ARG A CA 1
ATOM 1887 C C . ARG A 1 237 ? -5.594 7.375 10.492 1 97.44 237 ARG A C 1
ATOM 1889 O O . ARG A 1 237 ? -6.227 7.711 11.492 1 97.44 237 ARG A O 1
ATOM 1896 N N . LEU A 1 238 ? -5.809 7.863 9.266 1 97.25 238 LEU A N 1
ATOM 1897 C CA . LEU A 1 238 ? -6.832 8.883 9.07 1 97.25 238 LEU A CA 1
ATOM 1898 C C . LEU A 1 238 ? -8.227 8.297 9.25 1 97.25 238 LEU A C 1
ATOM 1900 O O . LEU A 1 238 ? -9.109 8.945 9.812 1 97.25 238 LEU A O 1
ATOM 1904 N N . SER A 1 239 ? -8.398 7.074 8.805 1 96.81 239 SER A N 1
ATOM 1905 C CA . SER A 1 239 ? -9.672 6.391 9.023 1 96.81 239 SER A CA 1
ATOM 1906 C C . SER A 1 239 ? -9.938 6.172 10.508 1 96.81 239 SER A C 1
ATOM 1908 O O . SER A 1 239 ? -11.039 6.434 10.992 1 96.81 239 SER A O 1
ATOM 1910 N N . GLN A 1 240 ? -8.914 5.703 11.203 1 97.94 240 GLN A N 1
ATOM 1911 C CA . GLN A 1 240 ? -9.031 5.492 12.641 1 97.94 240 GLN A CA 1
ATOM 1912 C C . GLN A 1 240 ? -9.414 6.781 13.359 1 97.94 240 GLN A C 1
ATOM 1914 O O . GLN A 1 240 ? -10.328 6.789 14.188 1 97.94 240 GLN A O 1
ATOM 1919 N N . GLN A 1 241 ? -8.742 7.875 13 1 98.19 241 GLN A N 1
ATOM 1920 C CA . GLN A 1 241 ? -9.031 9.18 13.578 1 98.19 241 GLN A CA 1
ATOM 1921 C C . GLN A 1 241 ? -10.461 9.617 13.258 1 98.19 241 GLN A C 1
ATOM 1923 O O . GLN A 1 241 ? -11.156 10.164 14.125 1 98.19 241 GLN A O 1
ATOM 1928 N N . PHE A 1 242 ? -10.883 9.391 12.055 1 98 242 PHE A N 1
ATOM 1929 C CA . PHE A 1 242 ? -12.211 9.773 11.602 1 98 242 PHE A CA 1
ATOM 1930 C C . PHE A 1 242 ? -13.289 9.078 12.43 1 98 242 PHE A C 1
ATOM 1932 O O . PHE A 1 242 ? -14.195 9.734 12.953 1 98 242 PHE A O 1
ATOM 1939 N N . TRP A 1 243 ? -13.172 7.801 12.562 1 98.31 243 TRP A N 1
ATOM 1940 C CA . TRP A 1 243 ? -14.195 7.043 13.273 1 98.31 243 TRP A CA 1
ATOM 1941 C C . TRP A 1 243 ? -14.188 7.379 14.766 1 98.31 243 TRP A C 1
ATOM 1943 O O . TRP A 1 243 ? -15.234 7.422 15.406 1 98.31 243 TRP A O 1
ATOM 1953 N N . LEU A 1 244 ? -12.992 7.625 15.32 1 98.44 244 LEU A N 1
ATOM 1954 C CA . LEU A 1 244 ? -12.922 8.062 16.703 1 98.44 244 LEU A CA 1
ATOM 1955 C C . LEU A 1 244 ? -13.562 9.438 16.875 1 98.44 244 LEU A C 1
ATOM 1957 O O . LEU A 1 244 ? -14.156 9.727 17.922 1 98.44 244 LEU A O 1
ATOM 1961 N N . GLY A 1 245 ? -13.438 10.258 15.852 1 98.62 245 GLY A N 1
ATOM 1962 C CA . GLY A 1 245 ? -14.125 11.531 15.859 1 98.62 245 GLY A CA 1
ATOM 1963 C C . GLY A 1 245 ? -15.641 11.398 15.906 1 98.62 245 GLY A C 1
ATOM 1964 O O . GLY A 1 245 ? -16.297 12.023 16.734 1 98.62 245 GLY A O 1
ATOM 1965 N N . ILE A 1 246 ? -16.156 10.539 15.07 1 98.56 246 ILE A N 1
ATOM 1966 C CA . ILE A 1 246 ? -17.594 10.305 15.055 1 98.56 246 ILE A CA 1
ATOM 1967 C C . ILE A 1 246 ? -18.047 9.727 16.391 1 98.56 246 ILE A C 1
ATOM 1969 O O . ILE A 1 246 ? -19.078 10.109 16.922 1 98.56 246 ILE A O 1
ATOM 1973 N N . TRP A 1 247 ? -17.281 8.773 16.891 1 98.75 247 TRP A N 1
ATOM 1974 C CA . TRP A 1 247 ? -17.594 8.172 18.188 1 98.75 247 TRP A CA 1
ATOM 1975 C C . TRP A 1 247 ? -17.719 9.242 19.266 1 98.75 247 TRP A C 1
ATOM 1977 O O . TRP A 1 247 ? -18.656 9.227 20.062 1 98.75 247 TRP A O 1
ATOM 1987 N N . ASN A 1 248 ? -16.797 10.242 19.281 1 98.69 248 ASN A N 1
ATOM 1988 C CA . ASN A 1 248 ? -16.812 11.312 20.266 1 98.69 248 ASN A CA 1
ATOM 1989 C C . ASN A 1 248 ? -18.062 12.188 20.125 1 98.69 248 ASN A C 1
ATOM 1991 O O . ASN A 1 248 ? -18.609 12.68 21.109 1 98.69 248 ASN A O 1
ATOM 1995 N N . LEU A 1 249 ? -18.484 12.352 18.891 1 98.31 249 LEU A N 1
ATOM 1996 C CA . LEU A 1 249 ? -19.688 13.148 18.656 1 98.31 249 LEU A CA 1
ATOM 1997 C C . LEU A 1 249 ? -20.891 12.531 19.359 1 98.31 249 LEU A C 1
ATOM 1999 O O . LEU A 1 249 ? -21.734 13.242 19.922 1 98.31 249 LEU A O 1
ATOM 2003 N N . TYR A 1 250 ? -20.969 11.234 19.375 1 98.12 250 TYR A N 1
ATOM 2004 C CA . TYR A 1 250 ? -22.109 10.555 19.984 1 98.12 250 TYR A CA 1
ATOM 2005 C C . TYR A 1 250 ? -21.891 10.375 21.484 1 98.12 250 TYR A C 1
ATOM 2007 O O . TYR A 1 250 ? -22.75 10.742 22.297 1 98.12 250 TYR A O 1
ATOM 2015 N N . PHE A 1 251 ? -20.688 9.891 21.859 1 98 251 PHE A N 1
ATOM 2016 C CA . PHE A 1 251 ? -20.578 9.266 23.188 1 98 251 PHE A CA 1
ATOM 2017 C C . PHE A 1 251 ? -19.484 9.953 24 1 98 251 PHE A C 1
ATOM 2019 O O . PHE A 1 251 ? -19.406 9.75 25.219 1 98 251 PHE A O 1
ATOM 2026 N N . GLY A 1 252 ? -18.672 10.703 23.344 1 97.88 252 GLY A N 1
ATOM 2027 C CA . GLY A 1 252 ? -17.547 11.32 24.016 1 97.88 252 GLY A CA 1
ATOM 2028 C C . GLY A 1 252 ? -17.641 12.828 24.078 1 97.88 252 GLY A C 1
ATOM 2029 O O . GLY A 1 252 ? -18.703 13.375 24.391 1 97.88 252 GLY A O 1
ATOM 2030 N N . ASP A 1 253 ? -16.453 13.492 23.906 1 97.75 253 ASP A N 1
ATOM 2031 C CA . ASP A 1 253 ? -16.375 14.953 23.953 1 97.75 253 ASP A CA 1
ATOM 2032 C C . ASP A 1 253 ? -16.656 15.555 22.578 1 97.75 253 ASP A C 1
ATOM 2034 O O . ASP A 1 253 ? -15.938 15.281 21.625 1 97.75 253 ASP A O 1
ATOM 2038 N N . TRP A 1 254 ? -17.672 16.391 22.5 1 97.69 254 TRP A N 1
ATOM 2039 C CA . TRP A 1 254 ? -18.141 16.984 21.25 1 97.69 254 TRP A CA 1
ATOM 2040 C C . TRP A 1 254 ? -17.031 17.797 20.578 1 97.69 254 TRP A C 1
ATOM 2042 O O . TRP A 1 254 ? -16.828 17.703 19.359 1 97.69 254 TRP A O 1
ATOM 2052 N N . GLN A 1 255 ? -16.281 18.562 21.375 1 97.94 255 GLN A N 1
ATOM 2053 C CA . GLN A 1 255 ? -15.219 19.406 20.844 1 97.94 255 GLN A CA 1
ATOM 2054 C C . GLN A 1 255 ? -14.07 18.562 20.297 1 97.94 255 GLN A C 1
ATOM 2056 O O . GLN A 1 255 ? -13.539 18.844 19.219 1 97.94 255 GLN A O 1
ATOM 2061 N N . ILE A 1 256 ? -13.727 17.547 21.062 1 97.88 256 ILE A N 1
ATOM 2062 C CA . ILE A 1 256 ? -12.656 16.656 20.625 1 97.88 256 ILE A CA 1
ATOM 2063 C C . ILE A 1 256 ? -13.07 15.953 19.328 1 97.88 256 ILE A C 1
ATOM 2065 O O . ILE A 1 256 ? -12.258 15.82 18.406 1 97.88 256 ILE A O 1
ATOM 2069 N N . GLY A 1 257 ? -14.297 15.484 19.281 1 98.25 257 GLY A N 1
ATOM 2070 C CA . GLY A 1 257 ? -14.797 14.859 18.062 1 98.25 257 GLY A CA 1
ATOM 2071 C C . GLY A 1 257 ? -14.672 15.75 16.844 1 98.25 257 GLY A C 1
ATOM 2072 O O . GLY A 1 257 ? -14.164 15.32 15.797 1 98.25 257 GLY A O 1
ATOM 2073 N N . ASN A 1 258 ? -15.094 16.984 16.969 1 98.06 258 ASN A N 1
ATOM 2074 C CA . ASN A 1 258 ? -15.031 17.938 15.859 1 98.06 258 ASN A CA 1
ATOM 2075 C C . ASN A 1 258 ? -13.586 18.234 15.469 1 98.06 258 ASN A C 1
ATOM 2077 O O . ASN A 1 258 ? -13.273 18.375 14.281 1 98.06 258 ASN A O 1
ATOM 2081 N N . GLN A 1 259 ? -12.758 18.375 16.469 1 97.94 259 GLN A N 1
ATOM 2082 C CA . GLN A 1 259 ? -11.352 18.641 16.188 1 97.94 259 GLN A CA 1
ATOM 2083 C C . GLN A 1 259 ? -10.742 17.516 15.344 1 97.94 259 GLN A C 1
ATOM 2085 O O . GLN A 1 259 ? -10.086 17.781 14.336 1 97.94 259 GLN A O 1
ATOM 2090 N N . LEU A 1 260 ? -10.953 16.297 15.75 1 98.06 260 LEU A N 1
ATOM 2091 C CA . LEU A 1 260 ? -10.438 15.141 15.031 1 98.06 260 LEU A CA 1
ATOM 2092 C C . LEU A 1 260 ? -10.953 15.117 13.602 1 98.06 260 LEU A C 1
ATOM 2094 O O . LEU A 1 260 ? -10.195 14.844 12.664 1 98.06 260 LEU A O 1
ATOM 2098 N N . LEU A 1 261 ? -12.203 15.406 13.414 1 98.06 261 LEU A N 1
ATOM 2099 C CA . LEU A 1 261 ? -12.828 15.367 12.102 1 98.06 261 LEU A CA 1
ATOM 2100 C C . LEU A 1 261 ? -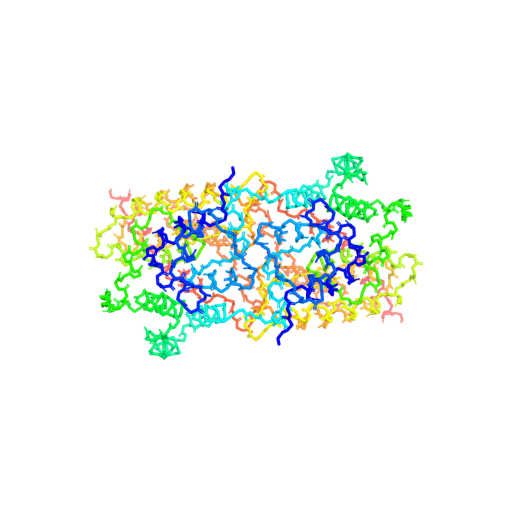12.352 16.531 11.234 1 98.06 261 LEU A C 1
ATOM 2102 O O . LEU A 1 261 ? -12.141 16.375 10.031 1 98.06 261 LEU A O 1
ATOM 2106 N N . ASP A 1 262 ? -12.18 17.703 11.836 1 97.56 262 ASP A N 1
ATOM 2107 C CA . ASP A 1 262 ? -11.695 18.875 11.117 1 97.56 262 ASP A CA 1
ATOM 2108 C C . ASP A 1 262 ? -10.281 18.641 10.57 1 97.56 262 ASP A C 1
ATOM 2110 O O . ASP A 1 262 ? -9.969 19.047 9.445 1 97.56 262 ASP A O 1
ATOM 2114 N N . GLU A 1 263 ? -9.492 18.047 11.391 1 97.44 263 GLU A N 1
ATOM 2115 C CA . GLU A 1 263 ? -8.117 17.766 11 1 97.44 263 GLU A CA 1
ATOM 2116 C C . GLU A 1 263 ? -8.062 16.844 9.789 1 97.44 263 GLU A C 1
ATOM 2118 O O . GLU A 1 263 ? -7.191 17 8.93 1 97.44 263 GLU A O 1
ATOM 2123 N N . VAL A 1 264 ? -8.969 15.891 9.68 1 96.44 264 VAL A N 1
ATOM 2124 C CA . VAL A 1 264 ? -9.023 14.977 8.539 1 96.44 264 VAL A CA 1
ATOM 2125 C C . VAL A 1 264 ? -9.648 15.695 7.34 1 96.44 264 VAL A C 1
ATOM 2127 O O . VAL A 1 264 ? -9.133 15.602 6.223 1 96.44 264 VAL A O 1
ATOM 2130 N N . SER A 1 265 ? -10.664 16.516 7.543 1 94.56 265 SER A N 1
ATOM 2131 C CA . SER A 1 265 ? -11.438 17.141 6.473 1 94.56 265 SER A CA 1
ATOM 2132 C C . SER A 1 265 ? -10.625 18.234 5.777 1 94.56 265 SER A C 1
ATOM 2134 O O . SER A 1 265 ? -10.766 18.453 4.574 1 94.56 265 SER A O 1
ATOM 2136 N N . VAL A 1 266 ? -9.828 18.891 6.559 1 95.44 266 VAL A N 1
ATOM 2137 C CA . VAL A 1 266 ? -9.078 20 6.004 1 95.44 266 VAL A CA 1
ATOM 2138 C C . VAL A 1 266 ? -8.102 19.5 4.941 1 95.44 266 VAL A C 1
ATOM 2140 O O . VAL A 1 266 ? -7.832 20.188 3.957 1 95.44 266 VAL A O 1
ATOM 2143 N N . LEU A 1 267 ? -7.566 18.281 5.09 1 95.69 267 LEU A N 1
ATOM 2144 C CA . LEU A 1 267 ? -6.641 17.688 4.125 1 95.69 267 LEU A CA 1
ATOM 2145 C C . LEU A 1 267 ? -7.293 17.562 2.754 1 95.69 267 LEU A C 1
ATOM 2147 O O . LEU A 1 267 ? -6.629 17.734 1.727 1 95.69 267 LEU A O 1
ATOM 2151 N N . GLU A 1 268 ? -8.57 17.328 2.742 1 91.31 268 GLU A N 1
ATOM 2152 C CA . GLU A 1 268 ? -9.32 17.094 1.513 1 91.31 268 GLU A CA 1
ATOM 2153 C C . GLU A 1 268 ? -9.453 18.375 0.699 1 91.31 268 GLU A C 1
ATOM 2155 O O . GLU A 1 268 ? -9.648 18.328 -0.517 1 91.31 268 GLU A O 1
ATOM 2160 N N . THR A 1 269 ? -9.32 19.453 1.339 1 90.5 269 THR A N 1
ATOM 2161 C CA . THR A 1 269 ? -9.547 20.734 0.68 1 90.5 269 THR A CA 1
ATOM 2162 C C . THR A 1 269 ? -8.422 21.062 -0.294 1 90.5 269 THR A C 1
ATOM 2164 O O . THR A 1 269 ? -8.562 21.922 -1.157 1 90.5 269 THR A O 1
ATOM 2167 N N . HIS A 1 270 ? -7.352 20.344 -0.205 1 92.69 270 HIS A N 1
ATOM 2168 C CA . HIS A 1 270 ? -6.191 20.609 -1.042 1 92.69 270 HIS A CA 1
ATOM 2169 C C . HIS A 1 270 ? -6.227 19.797 -2.324 1 92.69 270 HIS A C 1
ATOM 2171 O O . HIS A 1 270 ? -5.34 19.906 -3.172 1 92.69 270 HIS A O 1
ATOM 2177 N N . HIS A 1 271 ? -7.238 19 -2.428 1 91.19 271 HIS A N 1
ATOM 2178 C CA . HIS A 1 271 ? -7.367 18.125 -3.586 1 91.19 271 HIS A CA 1
ATOM 2179 C C . HIS A 1 271 ? -8.672 18.375 -4.332 1 91.19 271 HIS A C 1
ATOM 2181 O O . HIS A 1 271 ? -9.742 18.422 -3.719 1 91.19 271 HIS A O 1
ATOM 2187 N N . HIS A 1 272 ? -8.562 18.562 -5.73 1 87.94 272 HIS A N 1
ATOM 2188 C CA . HIS A 1 272 ? -9.727 18.812 -6.57 1 87.94 272 HIS A CA 1
ATOM 2189 C C . HIS A 1 272 ? -9.766 17.859 -7.758 1 87.94 272 HIS A C 1
ATOM 2191 O O . HIS A 1 272 ? -8.859 17.859 -8.594 1 87.94 272 HIS A O 1
ATOM 2197 N N . PRO A 1 273 ? -10.812 17.078 -7.844 1 85.25 273 PRO A N 1
ATOM 2198 C CA . PRO A 1 273 ? -11.891 16.875 -6.879 1 85.25 273 PRO A CA 1
ATOM 2199 C C . PRO A 1 273 ? -11.406 16.25 -5.57 1 85.25 273 PRO A C 1
ATOM 2201 O O . PRO A 1 273 ? -10.266 15.812 -5.48 1 85.25 273 PRO A O 1
ATOM 2204 N N . ARG A 1 274 ? -12.211 16.406 -4.602 1 85.62 274 ARG A N 1
ATOM 2205 C CA . ARG A 1 274 ? -11.867 15.805 -3.316 1 85.62 274 ARG A CA 1
ATOM 2206 C C . ARG A 1 274 ? -11.586 14.312 -3.465 1 85.62 274 ARG A C 1
ATOM 2208 O O . ARG A 1 274 ? -12.117 13.664 -4.367 1 85.62 274 ARG A O 1
ATOM 2215 N N . ILE A 1 275 ? -10.781 13.844 -2.529 1 83.94 275 ILE A N 1
ATOM 2216 C CA . ILE A 1 275 ? -10.336 12.453 -2.598 1 83.94 275 ILE A CA 1
ATOM 2217 C C . ILE A 1 275 ? -11.484 11.531 -2.197 1 83.94 275 ILE A C 1
ATOM 2219 O O . ILE A 1 275 ? -11.727 10.508 -2.85 1 83.94 275 ILE A O 1
ATOM 2223 N N . ASP A 1 276 ? -12.148 11.82 -1.161 1 83.12 276 ASP A N 1
ATOM 2224 C CA . ASP A 1 276 ? -13.211 10.977 -0.622 1 83.12 276 ASP A CA 1
ATOM 2225 C C . ASP A 1 276 ? -14.43 11.812 -0.24 1 83.12 276 ASP A C 1
ATOM 2227 O O . ASP A 1 276 ? -14.516 12.32 0.88 1 83.12 276 ASP A O 1
ATOM 2231 N N . ASN A 1 277 ? -15.406 11.844 -1.022 1 78.44 277 ASN A N 1
ATOM 2232 C CA . ASN A 1 277 ? -16.625 12.602 -0.762 1 78.44 277 ASN A CA 1
ATOM 2233 C C . ASN A 1 277 ? -17.516 11.898 0.264 1 78.44 277 ASN A C 1
ATOM 2235 O O . ASN A 1 277 ? -18.328 12.539 0.922 1 78.44 277 ASN A O 1
ATOM 2239 N N . THR A 1 278 ? -17.297 10.641 0.343 1 80.44 278 THR A N 1
ATOM 2240 C CA . THR A 1 278 ? -18.109 9.852 1.259 1 80.44 278 THR A CA 1
ATOM 2241 C C . THR A 1 278 ? -17.844 10.258 2.705 1 80.44 278 THR A C 1
ATOM 2243 O O . THR A 1 278 ? -18.766 10.281 3.529 1 80.44 278 THR A O 1
ATOM 2246 N N . LEU A 1 279 ? -16.641 10.602 3 1 86.88 279 LEU A N 1
ATOM 2247 C CA . LEU A 1 279 ? -16.266 11 4.352 1 86.88 279 LEU A CA 1
ATOM 2248 C C . LEU A 1 279 ? -17.047 12.242 4.781 1 86.88 279 LEU A C 1
ATOM 2250 O O . LEU A 1 279 ? -17.5 12.328 5.926 1 86.88 279 LEU A O 1
ATOM 2254 N N . PHE A 1 280 ? -17.219 13.164 3.875 1 87.62 280 PHE A N 1
ATOM 2255 C CA . PHE A 1 280 ? -17.953 14.391 4.168 1 87.62 280 PHE A CA 1
ATOM 2256 C C . PHE A 1 280 ? -19.438 14.109 4.367 1 87.62 280 PHE A C 1
ATOM 2258 O O . PHE A 1 280 ? -20.062 14.656 5.273 1 87.62 280 PHE A O 1
ATOM 2265 N N . ALA A 1 281 ? -19.828 13.25 3.523 1 87.88 281 ALA A N 1
ATOM 2266 C CA . ALA A 1 281 ? -21.234 12.875 3.635 1 87.88 281 ALA A CA 1
ATOM 2267 C C . ALA A 1 281 ? -21.516 12.203 4.973 1 87.88 281 ALA A C 1
ATOM 2269 O O . ALA A 1 281 ? -22.5 12.547 5.652 1 87.88 281 ALA A O 1
ATOM 2270 N N . ILE A 1 282 ? -20.703 11.32 5.34 1 92.75 282 ILE A N 1
ATOM 2271 C CA . ILE A 1 282 ? -20.875 10.617 6.602 1 92.75 282 ILE A CA 1
ATOM 2272 C C . ILE A 1 282 ? -20.781 11.602 7.762 1 92.75 282 ILE A C 1
ATOM 2274 O O . ILE A 1 282 ? -21.625 11.578 8.672 1 92.75 282 ILE A O 1
ATOM 2278 N N . ARG A 1 283 ? -19.797 12.461 7.695 1 95.31 283 ARG A N 1
ATOM 2279 C CA . ARG A 1 283 ? -19.625 13.445 8.766 1 95.31 283 ARG A CA 1
ATOM 2280 C C . ARG A 1 283 ? -20.875 14.297 8.922 1 95.31 283 ARG A C 1
ATOM 2282 O O . ARG A 1 283 ? -21.359 14.516 10.039 1 95.31 283 ARG A O 1
ATOM 2289 N N . ASN A 1 284 ? -21.375 14.75 7.828 1 94.88 284 ASN A N 1
ATOM 2290 C CA . ASN A 1 284 ? -22.547 15.609 7.855 1 94.88 284 ASN A CA 1
ATOM 2291 C C . ASN A 1 284 ? -23.75 14.898 8.477 1 94.88 284 ASN A C 1
ATOM 2293 O O . ASN A 1 284 ? -24.391 15.422 9.391 1 94.88 284 ASN A O 1
ATOM 2297 N N . VAL A 1 285 ? -23.984 13.727 8.031 1 95.31 285 VAL A N 1
ATOM 2298 C CA . VAL A 1 285 ? -25.125 12.953 8.5 1 95.31 285 VAL A CA 1
ATOM 2299 C C . VAL A 1 285 ? -24.922 12.594 9.977 1 95.31 285 VAL A C 1
ATOM 2301 O O . VAL A 1 285 ? -25.844 12.773 10.789 1 95.31 285 VAL A O 1
ATOM 2304 N N . ARG A 1 286 ? -23.797 12.188 10.328 1 97.5 286 ARG A N 1
ATOM 2305 C CA . ARG A 1 286 ? -23.547 11.695 11.68 1 97.5 286 ARG A CA 1
ATOM 2306 C C . ARG A 1 286 ? -23.5 12.852 12.68 1 97.5 286 ARG A C 1
ATOM 2308 O O . ARG A 1 286 ? -23.891 12.695 13.836 1 97.5 286 ARG A O 1
ATOM 2315 N N . THR A 1 287 ? -23.016 13.984 12.242 1 97.62 287 THR A N 1
ATOM 2316 C CA . THR A 1 287 ? -23 15.148 13.125 1 97.62 287 THR A CA 1
ATOM 2317 C C . THR A 1 287 ? -24.422 15.531 13.531 1 97.62 287 THR A C 1
ATOM 2319 O O . THR A 1 287 ? -24.703 15.727 14.711 1 97.62 287 THR A O 1
ATOM 2322 N N . LYS A 1 288 ? -25.297 15.547 12.594 1 97.44 288 LYS A N 1
ATOM 2323 C CA . LYS A 1 288 ? -26.703 15.891 12.859 1 97.44 288 LYS A CA 1
ATOM 2324 C C . LYS A 1 288 ? -27.359 14.836 13.75 1 97.44 288 LYS A C 1
ATOM 2326 O O . LYS A 1 288 ? -28.047 15.18 14.719 1 97.44 288 LYS A O 1
ATOM 2331 N N . GLN A 1 289 ? -27.109 13.617 13.438 1 97.56 289 GLN A N 1
ATOM 2332 C CA . GLN A 1 289 ? -27.734 12.531 14.195 1 97.56 289 GLN A CA 1
ATOM 2333 C C . GLN A 1 289 ? -27.172 12.461 15.609 1 97.56 289 GLN A C 1
ATOM 2335 O O . GLN A 1 289 ? -27.891 12.133 16.547 1 97.56 289 GLN A O 1
ATOM 2340 N N . ALA A 1 290 ? -25.938 12.734 15.742 1 98 290 ALA A N 1
ATOM 2341 C CA . ALA A 1 290 ? -25.328 12.75 17.062 1 98 290 ALA A CA 1
ATOM 2342 C C . ALA A 1 290 ? -25.906 13.867 17.922 1 98 290 ALA A C 1
ATOM 2344 O O . ALA A 1 290 ? -26.109 13.688 19.125 1 98 290 ALA A O 1
ATOM 2345 N N . GLN A 1 291 ? -26.156 15.031 17.297 1 96.75 291 GLN A N 1
ATOM 2346 C CA . GLN A 1 291 ? -26.797 16.125 18.016 1 96.75 291 GLN A CA 1
ATOM 2347 C C . GLN A 1 291 ? -28.172 15.703 18.547 1 96.75 291 GLN A C 1
ATOM 2349 O O . GLN A 1 291 ? -28.5 15.961 19.703 1 96.75 291 GLN A O 1
ATOM 2354 N N . THR A 1 292 ? -28.906 15.062 17.719 1 96.19 292 THR A N 1
ATOM 2355 C CA . THR A 1 292 ? -30.219 14.555 18.109 1 96.19 292 THR A CA 1
ATOM 2356 C C . THR A 1 292 ? -30.109 13.531 19.234 1 96.19 292 THR A C 1
ATOM 2358 O O . THR A 1 292 ? -30.875 13.562 20.188 1 96.19 292 THR A O 1
ATOM 2361 N N . TYR A 1 293 ? -29.203 12.656 19.078 1 96.94 293 TYR A N 1
ATOM 2362 C CA . TYR A 1 293 ? -28.938 11.641 20.094 1 96.94 293 TYR A CA 1
ATOM 2363 C C . TYR A 1 293 ? -28.641 12.281 21.438 1 96.94 293 TYR A C 1
ATOM 2365 O O . TYR A 1 293 ? -29.203 11.883 22.469 1 96.94 293 TYR A O 1
ATOM 2373 N N . ARG A 1 294 ? -27.812 13.281 21.469 1 95.94 294 ARG A N 1
ATOM 2374 C CA . ARG A 1 294 ? -27.406 13.93 22.703 1 95.94 294 ARG A CA 1
ATOM 2375 C C . ARG A 1 294 ? -28.578 14.695 23.328 1 95.94 294 ARG A C 1
ATOM 2377 O O . ARG A 1 294 ? -28.719 14.727 24.547 1 95.94 294 ARG A O 1
ATOM 2384 N N . GLN A 1 295 ? -29.344 15.359 22.5 1 93.88 295 GLN A N 1
ATOM 2385 C CA . GLN A 1 295 ? -30.516 16.094 22.984 1 93.88 295 GLN A CA 1
ATOM 2386 C C . GLN A 1 295 ? -31.516 15.156 23.641 1 93.88 295 GLN A C 1
ATOM 2388 O O . GLN A 1 295 ? -32.125 15.5 24.672 1 93.88 295 GLN A O 1
ATOM 2393 N N . SER A 1 296 ? -31.672 14.078 23.125 1 90.81 296 SER A N 1
ATOM 2394 C CA . SER A 1 296 ? -32.625 13.109 23.641 1 90.81 296 SER A CA 1
ATOM 2395 C C . SER A 1 296 ? -32.125 12.461 24.922 1 90.81 296 SER A C 1
ATOM 2397 O O . SER A 1 296 ? -32.906 12.047 25.781 1 90.81 296 SER A O 1
ATOM 2399 N N . HIS A 1 297 ? -30.906 12.305 25.125 1 85.12 297 HIS A N 1
ATOM 2400 C CA . HIS A 1 297 ? -30.344 11.609 26.281 1 85.12 297 HIS A CA 1
ATOM 2401 C C . HIS A 1 297 ? -29.953 12.594 27.375 1 85.12 297 HIS A C 1
ATOM 2403 O O . HIS A 1 297 ? -29.75 12.195 28.516 1 85.12 297 HIS A O 1
ATOM 2409 N N . GLN A 1 298 ? -29.578 13.906 27.125 1 72 298 GLN A N 1
ATOM 2410 C CA . GLN A 1 298 ? -29.438 14.938 28.156 1 72 298 GLN A CA 1
ATOM 2411 C C . GLN A 1 298 ? -30.797 15.242 28.797 1 72 298 GLN A C 1
ATOM 2413 O O . GLN A 1 298 ? -30.875 15.5 30 1 72 298 GLN A O 1
ATOM 2418 N N . SER A 1 299 ? -31.844 15.328 28.016 1 57.16 299 SER A N 1
ATOM 2419 C CA . SER A 1 299 ? -33.188 15.578 28.562 1 57.16 299 SER A CA 1
ATOM 2420 C C . SER A 1 299 ? -33.625 14.445 29.484 1 57.16 299 SER A C 1
ATOM 2422 O O . SER A 1 299 ? -34.375 14.664 30.422 1 57.16 299 SER A O 1
ATOM 2424 N N . HIS A 1 300 ? -33.188 13.312 29.266 1 50 300 HIS A N 1
ATOM 2425 C CA . HIS A 1 300 ? -33.594 12.242 30.172 1 50 300 HIS A CA 1
ATOM 2426 C C . HIS A 1 300 ? -32.781 12.297 31.469 1 50 300 HIS A C 1
ATOM 2428 O O . HIS A 1 300 ? -33.156 11.664 32.469 1 50 300 HIS A O 1
ATOM 2434 N N . LYS A 1 301 ? -31.672 12.938 31.531 1 49.16 301 LYS A N 1
ATOM 2435 C CA . LYS A 1 301 ? -30.969 13.062 32.812 1 49.16 301 LYS A CA 1
ATOM 2436 C C . LYS A 1 301 ? -31.609 14.125 33.688 1 49.16 301 LYS A C 1
ATOM 2438 O O . LYS A 1 301 ? -31.328 14.195 34.875 1 49.16 301 LYS A O 1
ATOM 2443 N N . HIS A 1 302 ? -32.281 15.125 33.25 1 44.38 302 HIS A N 1
ATOM 2444 C CA . HIS A 1 302 ? -32.938 16.125 34.094 1 44.38 302 HIS A CA 1
ATOM 2445 C C . HIS A 1 302 ? -34.406 15.719 34.375 1 44.38 302 HIS A C 1
ATOM 2447 O O . HIS A 1 302 ? -35.125 16.453 35.031 1 44.38 302 HIS A O 1
ATOM 2453 N N . LEU A 1 303 ? -34.906 14.586 33.875 1 36.88 303 LEU A N 1
ATOM 2454 C CA . LEU A 1 303 ? -36.156 14.156 34.438 1 36.88 303 LEU A CA 1
ATOM 2455 C C . LEU A 1 303 ? -35.938 13.086 35.5 1 36.88 303 LEU A C 1
ATOM 2457 O O . LEU A 1 303 ? -35.125 12.172 35.312 1 36.88 303 LEU A O 1
ATOM 2461 N N . MET B 1 1 ? 7.285 -29.953 4.238 1 54.75 1 MET B N 1
ATOM 2462 C CA . MET B 1 1 ? 6.934 -28.641 3.703 1 54.75 1 MET B CA 1
ATOM 2463 C C . MET B 1 1 ? 5.793 -28.75 2.695 1 54.75 1 MET B C 1
ATOM 2465 O O . MET B 1 1 ? 5.801 -29.641 1.839 1 54.75 1 MET B O 1
ATOM 2469 N N . THR B 1 2 ? 4.625 -28.141 2.945 1 75 2 THR B N 1
ATOM 2470 C CA . THR B 1 2 ? 3.463 -28.203 2.064 1 75 2 THR B CA 1
ATOM 2471 C C . THR B 1 2 ? 3.803 -27.672 0.679 1 75 2 THR B C 1
ATOM 2473 O O . THR B 1 2 ? 4.566 -26.703 0.552 1 75 2 THR B O 1
ATOM 2476 N N . ASN B 1 3 ? 3.549 -28.516 -0.316 1 90.44 3 ASN B N 1
ATOM 2477 C CA . ASN B 1 3 ? 3.793 -28.047 -1.678 1 90.44 3 ASN B CA 1
ATOM 2478 C C . ASN B 1 3 ? 2.805 -26.953 -2.088 1 90.44 3 ASN B C 1
ATOM 2480 O O . ASN B 1 3 ? 1.742 -26.828 -1.479 1 90.44 3 ASN B O 1
ATOM 2484 N N . ILE B 1 4 ? 3.197 -26.203 -3.01 1 93.62 4 ILE B N 1
ATOM 2485 C CA . ILE B 1 4 ? 2.41 -25.062 -3.463 1 93.62 4 ILE B CA 1
ATOM 2486 C C . ILE B 1 4 ? 1.041 -25.531 -3.943 1 93.62 4 ILE B C 1
ATOM 2488 O O . ILE B 1 4 ? 0.035 -24.844 -3.748 1 93.62 4 ILE B O 1
ATOM 2492 N N . GLY B 1 5 ? 1.061 -26.703 -4.543 1 95.56 5 GLY B N 1
ATOM 2493 C CA . GLY B 1 5 ? -0.197 -27.266 -5.008 1 95.56 5 GLY B CA 1
ATOM 2494 C C . GLY B 1 5 ? -1.197 -27.5 -3.891 1 95.56 5 GLY B C 1
ATOM 2495 O O . GLY B 1 5 ? -2.393 -27.25 -4.059 1 95.56 5 GLY B O 1
ATOM 2496 N N . GLU B 1 6 ? -0.77 -27.953 -2.801 1 95.69 6 GLU B N 1
ATOM 2497 C CA . GLU B 1 6 ? -1.626 -28.188 -1.641 1 95.69 6 GLU B CA 1
ATOM 2498 C C . GLU B 1 6 ? -2.18 -26.875 -1.096 1 95.69 6 GLU B C 1
ATOM 2500 O O . GLU B 1 6 ? -3.336 -26.812 -0.672 1 95.69 6 GLU B O 1
ATOM 2505 N N . THR B 1 7 ? -1.342 -25.891 -1.084 1 95.75 7 THR B N 1
ATOM 2506 C CA . THR B 1 7 ? -1.79 -24.562 -0.644 1 95.75 7 THR B CA 1
ATOM 2507 C C . THR B 1 7 ? -2.883 -24.031 -1.564 1 95.75 7 THR B C 1
ATOM 2509 O O . THR B 1 7 ? -3.902 -23.516 -1.096 1 95.75 7 THR B O 1
ATOM 2512 N N . ILE B 1 8 ? -2.701 -24.219 -2.818 1 96.12 8 ILE B N 1
ATOM 2513 C CA . ILE B 1 8 ? -3.67 -23.75 -3.805 1 96.12 8 ILE B CA 1
ATOM 2514 C C . ILE B 1 8 ? -4.973 -24.531 -3.654 1 96.12 8 ILE B C 1
ATOM 2516 O O . ILE B 1 8 ? -6.062 -23.969 -3.77 1 96.12 8 ILE B O 1
ATOM 2520 N N . HIS B 1 9 ? -4.777 -25.781 -3.355 1 96.12 9 HIS B N 1
ATOM 2521 C CA . HIS B 1 9 ? -5.945 -26.609 -3.088 1 96.12 9 HIS B CA 1
ATOM 2522 C C . HIS B 1 9 ? -6.773 -26.047 -1.939 1 96.12 9 HIS B C 1
ATOM 2524 O O . HIS B 1 9 ? -7.992 -25.891 -2.064 1 96.12 9 HIS B O 1
ATOM 2530 N N . GLN B 1 10 ? -6.164 -25.734 -0.9 1 94.75 10 GLN B N 1
ATOM 2531 C CA . GLN B 1 10 ? -6.84 -25.203 0.276 1 94.75 10 GLN B CA 1
ATOM 2532 C C . GLN B 1 10 ? -7.504 -23.859 -0.03 1 94.75 10 GLN B C 1
ATOM 2534 O O . GLN B 1 10 ? -8.633 -23.609 0.39 1 94.75 10 GLN B O 1
ATOM 2539 N N . ILE B 1 11 ? -6.805 -23 -0.75 1 94.25 11 ILE B N 1
ATOM 2540 C CA . ILE B 1 11 ? -7.348 -21.703 -1.119 1 94.25 11 ILE B CA 1
ATOM 2541 C C . ILE B 1 11 ? -8.578 -21.891 -1.998 1 94.25 11 ILE B C 1
ATOM 2543 O O . ILE B 1 11 ? -9.609 -21.234 -1.784 1 94.25 11 ILE B O 1
ATOM 2547 N N . ARG B 1 12 ? -8.445 -22.781 -2.984 1 93.06 12 ARG B N 1
ATOM 2548 C CA . ARG B 1 12 ? -9.57 -23.047 -3.879 1 93.06 12 ARG B CA 1
ATOM 2549 C C . ARG B 1 12 ? -10.805 -23.453 -3.094 1 93.06 12 ARG B C 1
ATOM 2551 O O . ARG B 1 12 ? -11.898 -22.938 -3.322 1 93.06 12 ARG B O 1
ATOM 2558 N N . LEU B 1 13 ? -10.602 -24.344 -2.143 1 92.44 13 LEU B N 1
ATOM 2559 C CA . LEU B 1 13 ? -11.703 -24.828 -1.326 1 92.44 13 LEU B CA 1
ATOM 2560 C C . LEU B 1 13 ? -12.281 -23.719 -0.457 1 92.44 13 LEU B C 1
ATOM 2562 O O . LEU B 1 13 ? -13.5 -23.594 -0.331 1 92.44 13 LEU B O 1
ATOM 2566 N N . SER B 1 14 ? -11.43 -22.984 0.109 1 89.31 14 SER B N 1
ATOM 2567 C CA . SER B 1 14 ? -11.883 -21.891 0.963 1 89.31 14 SER B CA 1
ATOM 2568 C C . SER B 1 14 ? -12.719 -20.875 0.177 1 89.31 14 SER B C 1
ATOM 2570 O O . SER B 1 14 ? -13.617 -20.25 0.729 1 89.31 14 SER B O 1
ATOM 2572 N N . LYS B 1 15 ? -12.453 -20.75 -1.1 1 88 15 LYS B N 1
ATOM 2573 C CA . LYS B 1 15 ? -13.156 -19.781 -1.939 1 88 15 LYS B CA 1
ATOM 2574 C C . LYS B 1 15 ? -14.398 -20.406 -2.568 1 88 15 LYS B C 1
ATOM 2576 O O . LYS B 1 15 ? -15.148 -19.719 -3.273 1 88 15 LYS B O 1
ATOM 2581 N N . GLY B 1 16 ? -14.5 -21.656 -2.324 1 84.81 16 GLY B N 1
ATOM 2582 C CA . GLY B 1 16 ? -15.672 -22.359 -2.832 1 84.81 16 GLY B CA 1
ATOM 2583 C C . GLY B 1 16 ? -15.617 -22.609 -4.328 1 84.81 16 GLY B C 1
ATOM 2584 O O . GLY B 1 16 ? -16.656 -22.703 -4.984 1 84.81 16 GLY B O 1
ATOM 2585 N N . LEU B 1 17 ? -14.469 -22.734 -4.875 1 88.06 17 LEU B N 1
ATOM 2586 C CA . LEU B 1 17 ? -14.32 -22.906 -6.316 1 88.06 17 LEU B CA 1
ATOM 2587 C C . LEU B 1 17 ? -14.055 -24.359 -6.66 1 88.06 17 LEU B C 1
ATOM 2589 O O . LEU B 1 17 ? -13.383 -25.078 -5.91 1 88.06 17 LEU B O 1
ATOM 2593 N N . THR B 1 18 ? -14.523 -24.734 -7.82 1 90.5 18 THR B N 1
ATOM 2594 C CA . THR B 1 18 ? -14.266 -26.094 -8.32 1 90.5 18 THR B CA 1
ATOM 2595 C C . THR B 1 18 ? -12.938 -26.141 -9.07 1 90.5 18 THR B C 1
ATOM 2597 O O . THR B 1 18 ? -12.375 -25.094 -9.414 1 90.5 18 THR B O 1
ATOM 2600 N N . GLN B 1 19 ? -12.484 -27.344 -9.25 1 94.81 19 GLN B N 1
ATOM 2601 C CA . GLN B 1 19 ? -11.273 -27.5 -10.055 1 94.81 19 GLN B CA 1
ATOM 2602 C C . GLN B 1 19 ? -11.469 -26.953 -11.461 1 94.81 19 GLN B C 1
ATOM 2604 O O . GLN B 1 19 ? -10.57 -26.328 -12.031 1 94.81 19 GLN B O 1
ATOM 2609 N N . GLN B 1 20 ? -12.617 -27.172 -11.984 1 92.38 20 GLN B N 1
ATOM 2610 C CA . GLN B 1 20 ? -12.922 -26.734 -13.344 1 92.38 20 GLN B CA 1
ATOM 2611 C C . GLN B 1 20 ? -12.836 -25.203 -13.453 1 92.38 20 GLN B C 1
ATOM 2613 O O . GLN B 1 20 ? -12.25 -24.688 -14.406 1 92.38 20 GLN B O 1
ATOM 2618 N N . GLU B 1 21 ? -13.312 -24.531 -12.508 1 88.38 21 GLU B N 1
ATOM 2619 C CA . GLU B 1 21 ? -13.336 -23.078 -12.508 1 88.38 21 GLU B CA 1
ATOM 2620 C C . GLU B 1 21 ? -11.93 -22.5 -12.414 1 88.38 21 GLU B C 1
ATOM 2622 O O . GLU B 1 21 ? -11.648 -21.438 -12.961 1 88.38 21 GLU B O 1
ATOM 2627 N N . VAL B 1 22 ? -11.055 -23.234 -11.781 1 93.25 22 VAL B N 1
ATOM 2628 C CA . VAL B 1 22 ? -9.727 -22.703 -11.5 1 93.25 22 VAL B CA 1
ATOM 2629 C C . VAL B 1 22 ? -8.75 -23.125 -12.594 1 93.25 22 VAL B C 1
ATOM 2631 O O . VAL B 1 22 ? -7.883 -22.344 -13 1 93.25 22 VAL B O 1
ATOM 2634 N N . TYR B 1 23 ? -8.93 -24.344 -13.133 1 95.56 23 TYR B N 1
ATOM 2635 C CA . TYR B 1 23 ? -7.84 -24.906 -13.914 1 95.56 23 TYR B CA 1
ATOM 2636 C C . TYR B 1 23 ? -8.227 -25.031 -15.383 1 95.56 23 TYR B C 1
ATOM 2638 O O . TYR B 1 23 ? -7.371 -25.266 -16.234 1 95.56 23 TYR B O 1
ATOM 2646 N N . SER B 1 24 ? -9.477 -24.906 -15.719 1 91.12 24 SER B N 1
ATOM 2647 C CA . SER B 1 24 ? -9.93 -25.109 -17.094 1 91.12 24 SER B CA 1
ATOM 2648 C C . SER B 1 24 ? -9.195 -24.203 -18.062 1 91.12 24 SER B C 1
ATOM 2650 O O . SER B 1 24 ? -9.039 -23 -17.797 1 91.12 24 SER B O 1
ATOM 2652 N N . GLY B 1 25 ? -8.766 -24.766 -19.156 1 89.81 25 GLY B N 1
ATOM 2653 C CA . GLY B 1 25 ? -8.078 -23.984 -20.188 1 89.81 25 GLY B CA 1
ATOM 2654 C C . GLY B 1 25 ? -6.613 -23.75 -19.875 1 89.81 25 GLY B C 1
ATOM 2655 O O . GLY B 1 25 ? -5.879 -23.203 -20.688 1 89.81 25 GLY B O 1
ATOM 2656 N N . ILE B 1 26 ? -6.188 -24.219 -18.703 1 93.19 26 ILE B N 1
ATOM 2657 C CA . ILE B 1 26 ? -4.809 -24 -18.297 1 93.19 26 ILE B CA 1
ATOM 2658 C C . ILE B 1 26 ? -4.082 -25.344 -18.203 1 93.19 26 ILE B C 1
ATOM 2660 O O . ILE B 1 26 ? -3.016 -25.516 -18.812 1 93.19 26 ILE B O 1
ATOM 2664 N N . ILE B 1 27 ? -4.629 -26.266 -17.531 1 94.69 27 ILE B N 1
ATOM 2665 C CA . ILE B 1 27 ? -4.059 -27.594 -17.391 1 94.69 27 ILE B CA 1
ATOM 2666 C C . ILE B 1 27 ? -5.176 -28.641 -17.391 1 94.69 27 ILE B C 1
ATOM 2668 O O . ILE B 1 27 ? -6.344 -28.312 -17.188 1 94.69 27 ILE B O 1
ATOM 2672 N N . SER B 1 28 ? -4.789 -29.859 -17.594 1 95.69 28 SER B N 1
ATOM 2673 C CA . SER B 1 28 ? -5.766 -30.953 -17.641 1 95.69 28 SER B CA 1
ATOM 2674 C C . SER B 1 28 ? -6.273 -31.297 -16.25 1 95.69 28 SER B C 1
ATOM 2676 O O . SER B 1 28 ? -5.625 -30.984 -15.242 1 95.69 28 SER B O 1
ATOM 2678 N N . ARG B 1 29 ? -7.43 -31.922 -16.188 1 94.62 29 ARG B N 1
ATOM 2679 C CA . ARG B 1 29 ? -8.016 -32.344 -14.93 1 94.62 29 ARG B CA 1
ATOM 2680 C C . ARG B 1 29 ? -7.082 -33.312 -14.195 1 94.62 29 ARG B C 1
ATOM 2682 O O . ARG B 1 29 ? -6.93 -33.219 -12.977 1 94.62 29 ARG B O 1
ATOM 2689 N N . SER B 1 30 ? -6.523 -34.188 -14.93 1 95.25 30 SER B N 1
ATOM 2690 C CA . SER B 1 30 ? -5.605 -35.156 -14.328 1 95.25 30 SER B CA 1
ATOM 2691 C C . SER B 1 30 ? -4.395 -34.438 -13.719 1 95.25 30 SER B C 1
ATOM 2693 O O . SER B 1 30 ? -3.965 -34.781 -12.617 1 95.25 30 SER B O 1
ATOM 2695 N N . PHE B 1 31 ? -3.863 -33.531 -14.391 1 95.19 31 PHE B N 1
ATOM 2696 C CA . PHE B 1 31 ? -2.729 -32.781 -13.883 1 95.19 31 PHE B CA 1
ATOM 2697 C C . PHE B 1 31 ? -3.129 -31.984 -12.656 1 95.19 31 PHE B C 1
ATOM 2699 O O . PHE B 1 31 ? -2.377 -31.906 -11.68 1 95.19 31 PHE B O 1
ATOM 2706 N N . ALA B 1 32 ? -4.305 -31.375 -12.703 1 96 32 ALA B N 1
ATOM 2707 C CA . ALA B 1 32 ? -4.801 -30.562 -11.594 1 96 32 ALA B CA 1
ATOM 2708 C C . ALA B 1 32 ? -4.867 -31.375 -10.305 1 96 32 ALA B C 1
ATOM 2710 O O . ALA B 1 32 ? -4.465 -30.891 -9.242 1 96 32 ALA B O 1
ATOM 2711 N N . SER B 1 33 ? -5.387 -32.531 -10.422 1 95.56 33 SER B N 1
ATOM 2712 C CA . SER B 1 33 ? -5.492 -33.406 -9.258 1 95.56 33 SER B CA 1
ATOM 2713 C C . SER B 1 33 ? -4.117 -33.75 -8.695 1 95.56 33 SER B C 1
ATOM 2715 O O . SER B 1 33 ? -3.902 -33.656 -7.484 1 95.56 33 SER B O 1
ATOM 2717 N N . ARG B 1 34 ? -3.176 -34.031 -9.594 1 94.88 34 ARG B N 1
ATOM 2718 C CA . ARG B 1 34 ? -1.813 -34.344 -9.18 1 94.88 34 ARG B CA 1
ATOM 2719 C C . ARG B 1 34 ? -1.116 -33.125 -8.602 1 94.88 34 ARG B C 1
ATOM 2721 O O . ARG B 1 34 ? -0.355 -33.219 -7.641 1 94.88 34 ARG B O 1
ATOM 2728 N N . PHE B 1 35 ? -1.403 -32.062 -9.133 1 94.81 35 PHE B N 1
ATOM 2729 C CA . PHE B 1 35 ? -0.835 -30.812 -8.672 1 94.81 35 PHE B CA 1
ATOM 2730 C C . PHE B 1 35 ? -1.331 -30.469 -7.266 1 94.81 35 PHE B C 1
ATOM 2732 O O . PHE B 1 35 ? -0.531 -30.219 -6.367 1 94.81 35 PHE B O 1
ATOM 2739 N N . GLU B 1 36 ? -2.627 -30.562 -7.059 1 95.94 36 GLU B N 1
ATOM 2740 C CA . GLU B 1 36 ? -3.219 -30.188 -5.777 1 95.94 36 GLU B CA 1
ATOM 2741 C C . GLU B 1 36 ? -2.812 -31.156 -4.676 1 95.94 36 GLU B C 1
ATOM 2743 O O . GLU B 1 36 ? -2.891 -30.828 -3.49 1 95.94 36 GLU B O 1
ATOM 2748 N N . SER B 1 37 ? -2.375 -32.406 -5.117 1 94.19 37 SER B N 1
ATOM 2749 C CA . SER B 1 37 ? -1.938 -33.375 -4.133 1 94.19 37 SER B CA 1
ATOM 2750 C C . SER B 1 37 ? -0.445 -33.25 -3.848 1 94.19 37 SER B C 1
ATOM 2752 O O . SER B 1 37 ? 0.084 -33.938 -2.965 1 94.19 37 SER B O 1
ATOM 2754 N N . GLY B 1 38 ? 0.223 -32.406 -4.578 1 91.62 38 GLY B N 1
ATOM 2755 C CA . GLY B 1 38 ? 1.639 -32.156 -4.348 1 91.62 38 GLY B CA 1
ATOM 2756 C C . GLY B 1 38 ? 2.541 -33.031 -5.211 1 91.62 38 GLY B C 1
ATOM 2757 O O . GLY B 1 38 ? 3.766 -32.969 -5.094 1 91.62 38 GLY B O 1
ATOM 2758 N N . ALA B 1 39 ? 2.033 -33.781 -6.113 1 90 39 ALA B N 1
ATOM 2759 C CA . ALA B 1 39 ? 2.812 -34.719 -6.934 1 90 39 ALA B CA 1
ATOM 2760 C C . ALA B 1 39 ? 3.562 -33.969 -8.031 1 90 39 ALA B C 1
ATOM 2762 O O . ALA B 1 39 ? 4.648 -34.375 -8.445 1 90 39 ALA B O 1
ATOM 2763 N N . ASN B 1 40 ? 2.941 -32.938 -8.57 1 89.62 40 ASN B N 1
ATOM 2764 C CA . ASN B 1 40 ? 3.559 -32.156 -9.633 1 89.62 40 ASN B CA 1
ATOM 2765 C C . ASN B 1 40 ? 3.707 -30.688 -9.227 1 89.62 40 ASN B C 1
ATOM 2767 O O . ASN B 1 40 ? 2.891 -30.172 -8.469 1 89.62 40 ASN B O 1
ATOM 2771 N N . ASP B 1 41 ? 4.777 -30.172 -9.688 1 90.88 41 ASP B N 1
ATOM 2772 C CA . ASP B 1 41 ? 4.895 -28.719 -9.648 1 90.88 41 ASP B CA 1
ATOM 2773 C C . ASP B 1 41 ? 4.273 -28.078 -10.891 1 90.88 41 ASP B C 1
ATOM 2775 O O . ASP B 1 41 ? 3.812 -28.781 -11.789 1 90.88 41 ASP B O 1
ATOM 2779 N N . ILE B 1 42 ? 4.152 -26.797 -10.844 1 93.12 42 ILE B N 1
ATOM 2780 C CA . ILE B 1 42 ? 3.533 -26.109 -11.969 1 93.12 42 ILE B CA 1
ATOM 2781 C C . ILE B 1 42 ? 4.461 -25 -12.477 1 93.12 42 ILE B C 1
ATOM 2783 O O . ILE B 1 42 ? 5.168 -24.375 -11.688 1 93.12 42 ILE B O 1
ATOM 2787 N N . GLY B 1 43 ? 4.457 -24.859 -13.766 1 92.12 43 GLY B N 1
ATOM 2788 C CA . GLY B 1 43 ? 5.23 -23.797 -14.367 1 92.12 43 GLY B CA 1
ATOM 2789 C C . GLY B 1 43 ? 4.75 -22.406 -13.977 1 92.12 43 GLY B C 1
ATOM 2790 O O . GLY B 1 43 ? 3.572 -22.219 -13.656 1 92.12 43 GLY B O 1
ATOM 2791 N N . ALA B 1 44 ? 5.605 -21.391 -14.102 1 91.19 44 ALA B N 1
ATOM 2792 C CA . ALA B 1 44 ? 5.336 -20.031 -13.648 1 91.19 44 ALA B CA 1
ATOM 2793 C C . ALA B 1 44 ? 4.176 -19.422 -14.422 1 91.19 44 ALA B C 1
ATOM 2795 O O . ALA B 1 44 ? 3.291 -18.797 -13.836 1 91.19 44 ALA B O 1
ATOM 2796 N N . SER B 1 45 ? 4.156 -19.531 -15.688 1 89.25 45 SER B N 1
ATOM 2797 C CA . SER B 1 45 ? 3.113 -18.922 -16.5 1 89.25 45 SER B CA 1
ATOM 2798 C C . SER B 1 45 ? 1.739 -19.5 -16.156 1 89.25 45 SER B C 1
ATOM 2800 O O . SER B 1 45 ? 0.766 -18.75 -16.031 1 89.25 45 SER B O 1
ATOM 2802 N N . LYS B 1 46 ? 1.689 -20.781 -16.031 1 93.44 46 LYS B N 1
ATOM 2803 C CA . LYS B 1 46 ? 0.435 -21.422 -15.664 1 93.44 46 LYS B CA 1
ATOM 2804 C C . LYS B 1 46 ? -0.004 -21.047 -14.258 1 93.44 46 LYS B C 1
ATOM 2806 O O . LYS B 1 46 ? -1.197 -20.859 -14 1 93.44 46 LYS B O 1
ATOM 2811 N N . LEU B 1 47 ? 0.976 -20.891 -13.422 1 94.88 47 LEU B N 1
ATOM 2812 C CA . LEU B 1 47 ? 0.664 -20.469 -12.055 1 94.88 47 LEU B CA 1
ATOM 2813 C C . LEU B 1 47 ? -0.057 -19.125 -12.055 1 94.88 47 LEU B C 1
ATOM 2815 O O . LEU B 1 47 ? -1.083 -18.969 -11.391 1 94.88 47 LEU B O 1
ATOM 2819 N N . PHE B 1 48 ? 0.468 -18.188 -12.82 1 92.88 48 PHE B N 1
ATOM 2820 C CA . PHE B 1 48 ? -0.11 -16.844 -12.836 1 92.88 48 PHE B CA 1
ATOM 2821 C C . PHE B 1 48 ? -1.545 -16.891 -13.352 1 92.88 48 PHE B C 1
ATOM 2823 O O . PHE B 1 48 ? -2.414 -16.172 -12.836 1 92.88 48 PHE B O 1
ATOM 2830 N N . ALA B 1 49 ? -1.801 -17.719 -14.305 1 92.19 49 ALA B N 1
ATOM 2831 C CA . ALA B 1 49 ? -3.16 -17.859 -14.82 1 92.19 49 ALA B CA 1
ATOM 2832 C C . ALA B 1 49 ? -4.09 -18.438 -13.766 1 92.19 49 ALA B C 1
ATOM 2834 O O . ALA B 1 49 ? -5.234 -18 -13.617 1 92.19 49 ALA B O 1
ATOM 2835 N N . ILE B 1 50 ? -3.59 -19.406 -13.078 1 94.75 50 ILE B N 1
ATOM 2836 C CA . ILE B 1 50 ? -4.355 -20.047 -12.016 1 94.75 50 ILE B CA 1
ATOM 2837 C C . ILE B 1 50 ? -4.68 -19.031 -10.922 1 94.75 50 ILE B C 1
ATOM 2839 O O . ILE B 1 50 ? -5.805 -18.984 -10.422 1 94.75 50 ILE B O 1
ATOM 2843 N N . LEU B 1 51 ? -3.734 -18.234 -10.602 1 94.56 51 LEU B N 1
ATOM 2844 C CA . LEU B 1 51 ? -3.91 -17.234 -9.555 1 94.56 51 LEU B CA 1
ATOM 2845 C C . LEU B 1 51 ? -4.953 -16.203 -9.953 1 94.56 51 LEU B C 1
ATOM 2847 O O . LEU B 1 51 ? -5.699 -15.703 -9.109 1 94.56 51 LEU B O 1
ATOM 2851 N N . ASP B 1 52 ? -5.043 -15.891 -11.203 1 91.69 52 ASP B N 1
ATOM 2852 C CA . ASP B 1 52 ? -6.098 -15.008 -11.688 1 91.69 52 ASP B CA 1
ATOM 2853 C C . ASP B 1 52 ? -7.477 -15.602 -11.414 1 91.69 52 ASP B C 1
ATOM 2855 O O . ASP B 1 52 ? -8.359 -14.914 -10.891 1 91.69 52 ASP B O 1
ATOM 2859 N N . ASN B 1 53 ? -7.555 -16.859 -11.695 1 90.44 53 ASN B N 1
ATOM 2860 C CA . ASN B 1 53 ? -8.844 -17.531 -11.508 1 90.44 53 ASN B CA 1
ATOM 2861 C C . ASN B 1 53 ? -9.188 -17.672 -10.023 1 90.44 53 ASN B C 1
ATOM 2863 O O . ASN B 1 53 ? -10.367 -17.734 -9.664 1 90.44 53 ASN B O 1
ATOM 2867 N N . LEU B 1 54 ? -8.188 -17.688 -9.203 1 91.44 54 LEU B N 1
ATOM 2868 C CA . LEU B 1 54 ? -8.391 -17.781 -7.762 1 91.44 54 LEU B CA 1
ATOM 2869 C C . LEU B 1 54 ? -8.555 -16.391 -7.152 1 91.44 54 LEU B C 1
ATOM 2871 O O . LEU B 1 54 ? -8.898 -16.266 -5.973 1 91.44 54 LEU B O 1
ATOM 2875 N N . ALA B 1 55 ? -8.266 -15.383 -7.883 1 88.5 55 ALA B N 1
ATOM 2876 C CA . ALA B 1 55 ? -8.336 -13.992 -7.426 1 88.5 55 ALA B CA 1
ATOM 2877 C C . ALA B 1 55 ? -7.414 -13.758 -6.234 1 88.5 55 ALA B C 1
ATOM 2879 O O . ALA B 1 55 ? -7.832 -13.195 -5.219 1 88.5 55 ALA B O 1
ATOM 2880 N N . ILE B 1 56 ? -6.211 -14.211 -6.387 1 92.12 56 ILE B N 1
ATOM 2881 C CA . ILE B 1 56 ? -5.184 -13.984 -5.379 1 92.12 56 ILE B CA 1
ATOM 2882 C C . ILE B 1 56 ? -3.883 -13.555 -6.055 1 92.12 56 ILE B C 1
ATOM 2884 O O . ILE B 1 56 ? -3.586 -13.984 -7.172 1 92.12 56 ILE B O 1
ATOM 2888 N N . SER B 1 57 ? -3.141 -12.719 -5.426 1 93.5 57 SER B N 1
ATOM 2889 C CA . SER B 1 57 ? -1.85 -12.312 -5.969 1 93.5 57 SER B CA 1
ATOM 2890 C C . SER B 1 57 ? -0.781 -13.367 -5.703 1 93.5 57 SER B C 1
ATOM 2892 O O . SER B 1 57 ? -0.952 -14.227 -4.836 1 93.5 57 SER B O 1
ATOM 2894 N N . ALA B 1 58 ? 0.25 -13.32 -6.477 1 94.88 58 ALA B N 1
ATOM 2895 C CA . ALA B 1 58 ? 1.349 -14.258 -6.27 1 94.88 58 ALA B CA 1
ATOM 2896 C C . ALA B 1 58 ? 2.018 -14.039 -4.918 1 94.88 58 ALA B C 1
ATOM 2898 O O . ALA B 1 58 ? 2.395 -14.992 -4.238 1 94.88 58 ALA B O 1
ATOM 2899 N N . ASP B 1 59 ? 2.111 -12.836 -4.527 1 95.06 59 ASP B N 1
ATOM 2900 C CA . ASP B 1 59 ? 2.734 -12.531 -3.244 1 95.06 59 ASP B CA 1
ATOM 2901 C C . ASP B 1 59 ? 1.869 -13.016 -2.084 1 95.06 59 ASP B C 1
ATOM 2903 O O . ASP B 1 59 ? 2.389 -13.484 -1.069 1 95.06 59 ASP B O 1
ATOM 2907 N N . GLU B 1 60 ? 0.609 -12.859 -2.229 1 95.5 60 GLU B N 1
ATOM 2908 C CA . GLU B 1 60 ? -0.266 -13.391 -1.186 1 95.5 60 GLU B CA 1
ATOM 2909 C C . GLU B 1 60 ? -0.177 -14.906 -1.108 1 95.5 60 GLU B C 1
ATOM 2911 O O . GLU B 1 60 ? -0.126 -15.477 -0.016 1 95.5 60 GLU B O 1
ATOM 2916 N N . LEU B 1 61 ? -0.176 -15.562 -2.279 1 96.31 61 LEU B N 1
ATOM 2917 C CA . LEU B 1 61 ? -0.02 -17.016 -2.291 1 96.31 61 LEU B CA 1
ATOM 2918 C C . LEU B 1 61 ? 1.237 -17.438 -1.536 1 96.31 61 LEU B C 1
ATOM 2920 O O . LEU B 1 61 ? 1.193 -18.344 -0.7 1 96.31 61 LEU B O 1
ATOM 2924 N N . ARG B 1 62 ? 2.311 -16.781 -1.916 1 94.62 62 ARG B N 1
ATOM 2925 C CA . ARG B 1 62 ? 3.588 -17.094 -1.284 1 94.62 62 ARG B CA 1
ATOM 2926 C C . ARG B 1 62 ? 3.51 -16.922 0.228 1 94.62 62 ARG B C 1
ATOM 2928 O O . ARG B 1 62 ? 4.023 -17.75 0.985 1 94.62 62 ARG B O 1
ATOM 2935 N N . PHE B 1 63 ? 2.873 -15.875 0.633 1 95.25 63 PHE B N 1
ATOM 2936 C CA . PHE B 1 63 ? 2.709 -15.555 2.045 1 95.25 63 PHE B CA 1
ATOM 2937 C C . PHE B 1 63 ? 1.906 -16.625 2.76 1 95.25 63 PHE B C 1
ATOM 2939 O O . PHE B 1 63 ? 2.316 -17.125 3.812 1 95.25 63 PHE B O 1
ATOM 2946 N N . ILE B 1 64 ? 0.82 -17.031 2.148 1 95.31 64 ILE B N 1
ATOM 2947 C CA . ILE B 1 64 ? -0.02 -18.078 2.717 1 95.31 64 ILE B CA 1
ATOM 2948 C C . ILE B 1 64 ? 0.745 -19.406 2.732 1 95.31 64 ILE B C 1
ATOM 2950 O O . ILE B 1 64 ? 0.711 -20.125 3.727 1 95.31 64 ILE B O 1
ATOM 2954 N N . HIS B 1 65 ? 1.446 -19.641 1.663 1 94.5 65 HIS B N 1
ATOM 2955 C CA . HIS B 1 65 ? 2.201 -20.875 1.529 1 94.5 65 HIS B CA 1
ATOM 2956 C C . HIS B 1 65 ? 3.291 -20.984 2.59 1 94.5 65 HIS B C 1
ATOM 2958 O O . HIS B 1 65 ? 3.648 -22.078 3.02 1 94.5 65 HIS B O 1
ATOM 2964 N N . GLN B 1 66 ? 3.77 -19.891 3.02 1 93.19 66 GLN B N 1
ATOM 2965 C CA . GLN B 1 66 ? 4.812 -19.844 4.039 1 93.19 66 GLN B CA 1
ATOM 2966 C C . GLN B 1 66 ? 4.211 -19.672 5.434 1 93.19 66 GLN B C 1
ATOM 2968 O O . GLN B 1 66 ? 4.805 -19.031 6.297 1 93.19 66 GLN B O 1
ATOM 2973 N N . ASN B 1 67 ? 2.977 -20.078 5.605 1 93.19 67 ASN B N 1
ATOM 2974 C CA . ASN B 1 67 ? 2.258 -20.031 6.871 1 93.19 67 ASN B CA 1
ATOM 2975 C C . ASN B 1 67 ? 2.117 -18.609 7.391 1 93.19 67 ASN B C 1
ATOM 2977 O O . ASN B 1 67 ? 2.348 -18.344 8.57 1 93.19 67 ASN B O 1
ATOM 2981 N N . TYR B 1 68 ? 1.913 -17.719 6.438 1 94.12 68 TYR B N 1
ATOM 2982 C CA . TYR B 1 68 ? 1.64 -16.328 6.723 1 94.12 68 TYR B CA 1
ATOM 2983 C C . TYR B 1 68 ? 2.855 -15.648 7.352 1 94.12 68 TYR B C 1
ATOM 2985 O O . TYR B 1 68 ? 2.721 -14.867 8.297 1 94.12 68 TYR B O 1
ATOM 2993 N N . GLN B 1 69 ? 3.967 -16.047 6.871 1 92.19 69 GLN B N 1
ATOM 2994 C CA . GLN B 1 69 ? 5.227 -15.414 7.258 1 92.19 69 GLN B CA 1
ATOM 2995 C C . GLN B 1 69 ? 5.926 -14.805 6.047 1 92.19 69 GLN B C 1
ATOM 2997 O O . GLN B 1 69 ? 5.883 -15.367 4.949 1 92.19 69 GLN B O 1
ATOM 3002 N N . PRO B 1 70 ? 6.543 -13.695 6.266 1 91.31 70 PRO B N 1
ATOM 3003 C CA . PRO B 1 70 ? 7.297 -13.117 5.152 1 91.31 70 PRO B CA 1
ATOM 3004 C C . PRO B 1 70 ? 8.492 -13.969 4.742 1 91.31 70 PRO B C 1
ATOM 3006 O O . PRO B 1 70 ? 8.961 -14.805 5.523 1 91.31 70 PRO B O 1
ATOM 3009 N N . SER B 1 71 ? 8.906 -13.805 3.516 1 88.56 71 SER B N 1
ATOM 3010 C CA . SER B 1 71 ? 10.109 -14.484 3.062 1 88.56 71 SER B CA 1
ATOM 3011 C C . SER B 1 71 ? 11.344 -13.992 3.814 1 88.56 71 SER B C 1
ATOM 3013 O O . SER B 1 71 ? 11.305 -12.945 4.465 1 88.56 71 SER B O 1
ATOM 3015 N N . ALA B 1 72 ? 12.344 -14.766 3.719 1 84.69 72 ALA B N 1
ATOM 3016 C CA . ALA B 1 72 ? 13.594 -14.367 4.355 1 84.69 72 ALA B CA 1
ATOM 3017 C C . ALA B 1 72 ? 14.094 -13.039 3.795 1 84.69 72 ALA B C 1
ATOM 3019 O O . ALA B 1 72 ? 14.617 -12.203 4.535 1 84.69 72 ALA B O 1
ATOM 3020 N N . TYR B 1 73 ? 13.93 -12.852 2.582 1 87.06 73 TYR B N 1
ATOM 3021 C CA . TYR B 1 73 ? 14.289 -11.602 1.929 1 87.06 73 TYR B CA 1
ATOM 3022 C C . TYR B 1 73 ? 13.516 -10.43 2.525 1 87.06 73 TYR B C 1
ATOM 3024 O O . TYR B 1 73 ? 14.109 -9.398 2.871 1 87.06 73 TYR B O 1
ATOM 3032 N N . ASP B 1 74 ? 12.242 -10.664 2.691 1 89.06 74 ASP B N 1
ATOM 3033 C CA . ASP B 1 74 ? 11.398 -9.602 3.229 1 89.06 74 ASP B CA 1
ATOM 3034 C C . ASP B 1 74 ? 11.75 -9.305 4.684 1 89.06 74 ASP B C 1
ATOM 3036 O O . ASP B 1 74 ? 11.766 -8.148 5.098 1 89.06 74 ASP B O 1
ATOM 3040 N N . GLN B 1 75 ? 12.008 -10.289 5.375 1 90.06 75 GLN B N 1
ATOM 3041 C CA . GLN B 1 75 ? 12.406 -10.133 6.77 1 90.06 75 GLN B CA 1
ATOM 3042 C C . GLN B 1 75 ? 13.672 -9.289 6.891 1 90.06 75 GLN B C 1
ATOM 3044 O O . GLN B 1 75 ? 13.742 -8.375 7.711 1 90.06 75 GLN B O 1
ATOM 3049 N N . ALA B 1 76 ? 14.625 -9.594 6.051 1 90.81 76 ALA B N 1
ATOM 3050 C CA . ALA B 1 76 ? 15.891 -8.859 6.047 1 90.81 76 ALA B CA 1
ATOM 3051 C C . ALA B 1 76 ? 15.664 -7.391 5.691 1 90.81 76 ALA B C 1
ATOM 3053 O O . ALA B 1 76 ? 16.141 -6.496 6.387 1 90.81 76 ALA B O 1
ATOM 3054 N N . LEU B 1 77 ? 14.914 -7.188 4.676 1 88.81 77 LEU B N 1
ATOM 3055 C CA . LEU B 1 77 ? 14.641 -5.836 4.199 1 88.81 77 LEU B CA 1
ATOM 3056 C C . LEU B 1 77 ? 13.906 -5.02 5.258 1 88.81 77 LEU B C 1
ATOM 3058 O O . LEU B 1 77 ? 14.266 -3.869 5.52 1 88.81 77 LEU B O 1
ATOM 3062 N N . TRP B 1 78 ? 12.969 -5.594 5.844 1 87.94 78 TRP B N 1
ATOM 3063 C CA . TRP B 1 78 ? 12.18 -4.898 6.852 1 87.94 78 TRP B CA 1
ATOM 3064 C C . TRP B 1 78 ? 13.016 -4.598 8.094 1 87.94 78 TRP B C 1
ATOM 3066 O O . TRP B 1 78 ? 12.852 -3.549 8.719 1 87.94 78 TRP B O 1
ATOM 3076 N N . THR B 1 79 ? 13.859 -5.488 8.406 1 89.62 79 THR B N 1
ATOM 3077 C CA . THR B 1 79 ? 14.734 -5.301 9.562 1 89.62 79 THR B CA 1
ATOM 3078 C C . THR B 1 79 ? 15.625 -4.078 9.375 1 89.62 79 THR B C 1
ATOM 3080 O O . THR B 1 79 ? 15.703 -3.221 10.258 1 89.62 79 THR B O 1
ATOM 3083 N N . ILE B 1 80 ? 16.188 -3.957 8.234 1 89.31 80 ILE B N 1
ATOM 3084 C CA . ILE B 1 80 ? 17.125 -2.855 8.031 1 89.31 80 ILE B CA 1
ATOM 3085 C C . ILE B 1 80 ? 16.359 -1.546 7.883 1 89.31 80 ILE B C 1
ATOM 3087 O O . ILE B 1 80 ? 16.797 -0.498 8.352 1 89.31 80 ILE B O 1
ATOM 3091 N N . ARG B 1 81 ? 15.211 -1.617 7.289 1 85.12 81 ARG B N 1
ATOM 3092 C CA . ARG B 1 81 ? 14.391 -0.419 7.133 1 85.12 81 ARG B CA 1
ATOM 3093 C C . ARG B 1 81 ? 13.922 0.107 8.484 1 85.12 81 ARG B C 1
ATOM 3095 O O . ARG B 1 81 ? 13.984 1.312 8.742 1 85.12 81 ARG B O 1
ATOM 3102 N N . HIS B 1 82 ? 13.531 -0.842 9.305 1 83.75 82 HIS B N 1
ATOM 3103 C CA . HIS B 1 82 ? 13.094 -0.468 10.641 1 83.75 82 HIS B CA 1
ATOM 3104 C C . HIS B 1 82 ? 14.234 0.149 11.445 1 83.75 82 HIS B C 1
ATOM 3106 O O . HIS B 1 82 ? 14.039 1.157 12.125 1 83.75 82 HIS B O 1
ATOM 3112 N N . ALA B 1 83 ? 15.344 -0.457 11.383 1 86.06 83 ALA B N 1
ATOM 3113 C CA . ALA B 1 83 ? 16.5 0.063 12.094 1 86.06 83 ALA B CA 1
ATOM 3114 C C . ALA B 1 83 ? 16.859 1.464 11.609 1 86.06 83 ALA B C 1
ATOM 3116 O O . ALA B 1 83 ? 17.172 2.35 12.406 1 86.06 83 ALA B O 1
ATOM 3117 N N . TYR B 1 84 ? 16.781 1.68 10.336 1 83.62 84 TYR B N 1
ATOM 3118 C CA . TYR B 1 84 ? 17.094 2.977 9.75 1 83.62 84 TYR B CA 1
ATOM 3119 C C . TYR B 1 84 ? 16.078 4.027 10.164 1 83.62 84 TYR B C 1
ATOM 3121 O O . TYR B 1 84 ? 16.438 5.133 10.57 1 83.62 84 TYR B O 1
ATOM 3129 N N . GLU B 1 85 ? 14.82 3.676 10.117 1 76.31 85 GLU B N 1
ATOM 3130 C CA . GLU B 1 85 ? 13.734 4.609 10.398 1 76.31 85 GLU B CA 1
ATOM 3131 C C . GLU B 1 85 ? 13.711 4.996 11.875 1 76.31 85 GLU B C 1
ATOM 3133 O O . GLU B 1 85 ? 13.305 6.105 12.227 1 76.31 85 GLU B O 1
ATOM 3138 N N . THR B 1 86 ? 14.141 4.102 12.742 1 77.56 86 THR B N 1
ATOM 3139 C CA . THR B 1 86 ? 14.164 4.371 14.18 1 77.56 86 THR B CA 1
ATOM 3140 C C . THR B 1 86 ? 15.539 4.883 14.609 1 77.56 86 THR B C 1
ATOM 3142 O O . THR B 1 86 ? 15.797 5.051 15.805 1 77.56 86 THR B O 1
ATOM 3145 N N . LEU B 1 87 ? 16.406 5.008 13.625 1 81.38 87 LEU B N 1
ATOM 3146 C CA . LEU B 1 87 ? 17.75 5.535 13.828 1 81.38 87 LEU B CA 1
ATOM 3147 C C . LEU B 1 87 ? 18.547 4.629 14.75 1 81.38 87 LEU B C 1
ATOM 3149 O O . LEU B 1 87 ? 19.344 5.109 15.57 1 81.38 87 LEU B O 1
ATOM 3153 N N . ASN B 1 88 ? 18.219 3.453 14.781 1 86.94 88 ASN B N 1
ATOM 3154 C CA . ASN B 1 88 ? 19 2.453 15.508 1 86.94 88 ASN B CA 1
ATOM 3155 C C . ASN B 1 88 ? 20.203 1.992 14.711 1 86.94 88 ASN B C 1
ATOM 3157 O O . ASN B 1 88 ? 20.266 0.841 14.273 1 86.94 88 ASN B O 1
ATOM 3161 N N . PHE B 1 89 ? 21.172 2.795 14.617 1 85.19 89 PHE B N 1
ATOM 3162 C CA . PHE B 1 89 ? 22.328 2.598 13.742 1 85.19 89 PHE B CA 1
ATOM 3163 C C . PHE B 1 89 ? 23.219 1.482 14.266 1 85.19 89 PHE B C 1
ATOM 3165 O O . PHE B 1 89 ? 23.781 0.712 13.484 1 85.19 89 PHE B O 1
ATOM 3172 N N . PRO B 1 90 ? 23.281 1.343 15.633 1 89.88 90 PRO B N 1
ATOM 3173 C CA . PRO B 1 90 ? 24.047 0.189 16.109 1 89.88 90 PRO B CA 1
ATOM 3174 C C . PRO B 1 90 ? 23.469 -1.142 15.633 1 89.88 90 PRO B C 1
ATOM 3176 O O . PRO B 1 90 ? 24.219 -2.027 15.211 1 89.88 90 PRO B O 1
ATOM 3179 N N . ALA B 1 91 ? 22.188 -1.238 15.672 1 92 91 ALA B N 1
ATOM 3180 C CA . ALA B 1 91 ? 21.547 -2.457 15.188 1 92 91 ALA B CA 1
ATOM 3181 C C . ALA B 1 91 ? 21.812 -2.652 13.695 1 92 91 ALA B C 1
ATOM 3183 O O . ALA B 1 91 ? 22.047 -3.775 13.242 1 92 91 ALA B O 1
ATOM 3184 N N . LEU B 1 92 ? 21.734 -1.581 12.969 1 89.81 92 LEU B N 1
ATOM 3185 C CA . LEU B 1 92 ? 21.984 -1.621 11.531 1 89.81 92 LEU B CA 1
ATOM 3186 C C . LEU B 1 92 ? 23.422 -2.066 11.25 1 89.81 92 LEU B C 1
ATOM 3188 O O . LEU B 1 92 ? 23.656 -2.924 10.391 1 89.81 92 LEU B O 1
ATOM 3192 N N . ALA B 1 93 ? 24.328 -1.519 12.008 1 89.75 93 ALA B N 1
ATOM 3193 C CA . ALA B 1 93 ? 25.734 -1.869 11.852 1 89.75 93 ALA B CA 1
ATOM 3194 C C . ALA B 1 93 ? 25.969 -3.344 12.164 1 89.75 93 ALA B C 1
ATOM 3196 O O . ALA B 1 93 ? 26.703 -4.027 11.453 1 89.75 93 ALA B O 1
ATOM 3197 N N . THR B 1 94 ? 25.391 -3.779 13.195 1 93.56 94 THR B N 1
ATOM 3198 C CA . THR B 1 94 ? 25.516 -5.18 13.578 1 93.56 94 THR B CA 1
ATOM 3199 C C . THR B 1 94 ? 24.969 -6.09 12.484 1 93.56 94 THR B C 1
ATOM 3201 O O . THR B 1 94 ? 25.609 -7.082 12.117 1 93.56 94 THR B O 1
ATOM 3204 N N . TRP B 1 95 ? 23.797 -5.727 11.992 1 93.12 95 TRP B N 1
ATOM 3205 C CA . TRP B 1 95 ? 23.188 -6.523 10.938 1 93.12 95 TRP B CA 1
ATOM 3206 C C . TRP B 1 95 ? 24.078 -6.578 9.703 1 93.12 95 TRP B C 1
ATOM 3208 O O . TRP B 1 95 ? 24.25 -7.641 9.102 1 93.12 95 TRP B O 1
ATOM 3218 N N . ILE B 1 96 ? 24.672 -5.469 9.328 1 91.19 96 ILE B N 1
ATOM 3219 C CA . ILE B 1 96 ? 25.562 -5.391 8.172 1 91.19 96 ILE B CA 1
ATOM 3220 C C . ILE B 1 96 ? 26.75 -6.32 8.383 1 91.19 96 ILE B C 1
ATOM 3222 O O . ILE B 1 96 ? 27.094 -7.113 7.5 1 91.19 96 ILE B O 1
ATOM 3226 N N . ARG B 1 97 ? 27.328 -6.273 9.508 1 91.06 97 ARG B N 1
ATOM 3227 C CA . ARG B 1 97 ? 28.516 -7.082 9.812 1 91.06 97 ARG B CA 1
ATOM 3228 C C . ARG B 1 97 ? 28.188 -8.57 9.727 1 91.06 97 ARG B C 1
ATOM 3230 O O . ARG B 1 97 ? 29 -9.352 9.211 1 91.06 97 ARG B O 1
ATOM 3237 N N . GLU B 1 98 ? 27.062 -8.914 10.133 1 93.69 98 GLU B N 1
ATOM 3238 C CA . GLU B 1 98 ? 26.672 -10.32 10.203 1 93.69 98 GLU B CA 1
ATOM 3239 C C . GLU B 1 98 ? 26.312 -10.859 8.82 1 93.69 98 GLU B C 1
ATOM 3241 O O . GLU B 1 98 ? 26.406 -12.062 8.578 1 93.69 98 GLU B O 1
ATOM 3246 N N . HIS B 1 99 ? 25.953 -9.922 7.898 1 91.12 99 HIS B N 1
ATOM 3247 C CA . HIS B 1 99 ? 25.344 -10.445 6.684 1 91.12 99 HIS B CA 1
ATOM 3248 C C . HIS B 1 99 ? 26.125 -10.031 5.445 1 91.12 99 HIS B C 1
ATOM 3250 O O . HIS B 1 99 ? 25.875 -10.516 4.344 1 91.12 99 HIS B O 1
ATOM 3256 N N . ARG B 1 100 ? 27.109 -9.242 5.605 1 88.62 100 ARG B N 1
ATOM 3257 C CA . ARG B 1 100 ? 27.859 -8.727 4.465 1 88.62 100 ARG B CA 1
ATOM 3258 C C . ARG B 1 100 ? 28.578 -9.852 3.729 1 88.62 100 ARG B C 1
ATOM 3260 O O . ARG B 1 100 ? 28.844 -9.75 2.529 1 88.62 100 ARG B O 1
ATOM 3267 N N . HIS B 1 101 ? 28.875 -10.953 4.418 1 86.88 101 HIS B N 1
ATOM 3268 C CA . HIS B 1 101 ? 29.562 -12.086 3.805 1 86.88 101 HIS B CA 1
ATOM 3269 C C . HIS B 1 101 ? 28.688 -13.336 3.816 1 86.88 101 HIS B C 1
ATOM 3271 O O . HIS B 1 101 ? 29.188 -14.461 3.859 1 86.88 101 HIS B O 1
ATOM 3277 N N . SER B 1 102 ? 27.438 -13.102 3.738 1 86.62 102 SER B N 1
ATOM 3278 C CA . SER B 1 102 ? 26.484 -14.211 3.719 1 86.62 102 SER B CA 1
ATOM 3279 C C . SER B 1 102 ? 26.594 -15.008 2.424 1 86.62 102 SER B C 1
ATOM 3281 O O . SER B 1 102 ? 26.922 -14.453 1.37 1 86.62 102 SER B O 1
ATOM 3283 N N . PRO B 1 103 ? 26.328 -16.25 2.553 1 82.5 103 PRO B N 1
ATOM 3284 C CA . PRO B 1 103 ? 26.297 -17.047 1.324 1 82.5 103 PRO B CA 1
ATOM 3285 C C . PRO B 1 103 ? 25.078 -16.75 0.458 1 82.5 103 PRO B C 1
ATOM 3287 O O . PRO B 1 103 ? 25.031 -17.125 -0.717 1 82.5 103 PRO B O 1
ATOM 3290 N N . HIS B 1 104 ? 24.156 -16.125 0.998 1 82.19 104 HIS B N 1
ATOM 3291 C CA . HIS B 1 104 ? 22.953 -15.766 0.244 1 82.19 104 HIS B CA 1
ATOM 3292 C C . HIS B 1 104 ? 23.125 -14.406 -0.431 1 82.19 104 HIS B C 1
ATOM 3294 O O . HIS B 1 104 ? 23.359 -13.398 0.24 1 82.19 104 HIS B O 1
ATOM 3300 N N . ALA B 1 105 ? 22.875 -14.414 -1.704 1 79.56 105 ALA B N 1
ATOM 3301 C CA . ALA B 1 105 ? 23.094 -13.211 -2.506 1 79.56 105 ALA B CA 1
ATOM 3302 C C . ALA B 1 105 ? 22.188 -12.07 -2.051 1 79.56 105 ALA B C 1
ATOM 3304 O O . ALA B 1 105 ? 22.625 -10.914 -1.982 1 79.56 105 ALA B O 1
ATOM 3305 N N . TYR B 1 106 ? 20.984 -12.383 -1.726 1 82.88 106 TYR B N 1
ATOM 3306 C CA . TYR B 1 106 ? 20.062 -11.32 -1.341 1 82.88 106 TYR B CA 1
ATOM 3307 C C . TYR B 1 106 ? 20.531 -10.641 -0.054 1 82.88 106 TYR B C 1
ATOM 3309 O O . TYR B 1 106 ? 20.344 -9.438 0.115 1 82.88 106 TYR B O 1
ATOM 3317 N N . GLU B 1 107 ? 21.125 -11.375 0.863 1 87.25 107 GLU B N 1
ATOM 3318 C CA . GLU B 1 107 ? 21.594 -10.781 2.111 1 87.25 107 GLU B CA 1
ATOM 3319 C C . GLU B 1 107 ? 22.766 -9.828 1.863 1 87.25 107 GLU B C 1
ATOM 3321 O O . GLU B 1 107 ? 22.859 -8.781 2.498 1 87.25 107 GLU B O 1
ATOM 3326 N N . GLN B 1 108 ? 23.562 -10.242 0.971 1 84.75 108 GLN B N 1
ATOM 3327 C CA . GLN B 1 108 ? 24.672 -9.367 0.61 1 84.75 108 GLN B CA 1
ATOM 3328 C C . GLN B 1 108 ? 24.172 -8.062 -0.008 1 84.75 108 GLN B C 1
ATOM 3330 O O . GLN B 1 108 ? 24.672 -6.984 0.309 1 84.75 108 GLN B O 1
ATOM 3335 N N . LEU B 1 109 ? 23.281 -8.234 -0.815 1 82.31 109 LEU B N 1
ATOM 3336 C CA . LEU B 1 109 ? 22.688 -7.062 -1.455 1 82.31 109 LEU B CA 1
ATOM 3337 C C . LEU B 1 109 ? 22.047 -6.145 -0.421 1 82.31 109 LEU B C 1
ATOM 3339 O O . LEU B 1 109 ? 22.281 -4.934 -0.432 1 82.31 109 LEU B O 1
ATOM 3343 N N . ILE B 1 110 ? 21.297 -6.684 0.474 1 87.19 110 ILE B N 1
ATOM 3344 C CA . ILE B 1 110 ? 20.609 -5.906 1.499 1 87.19 110 ILE B CA 1
ATOM 3345 C C . ILE B 1 110 ? 21.641 -5.25 2.424 1 87.19 110 ILE B C 1
ATOM 3347 O O . ILE B 1 110 ? 21.453 -4.102 2.838 1 87.19 110 ILE B O 1
ATOM 3351 N N . ALA B 1 111 ? 22.672 -5.977 2.707 1 89 111 ALA B N 1
ATOM 3352 C CA . ALA B 1 111 ? 23.75 -5.41 3.521 1 89 111 ALA B CA 1
ATOM 3353 C C . ALA B 1 111 ? 24.391 -4.211 2.83 1 89 111 ALA B C 1
ATOM 3355 O O . ALA B 1 111 ? 24.719 -3.213 3.48 1 89 111 ALA B O 1
ATOM 3356 N N . SER B 1 112 ? 24.578 -4.316 1.594 1 85.94 112 SER B N 1
ATOM 3357 C CA . SER B 1 112 ? 25.109 -3.195 0.829 1 85.94 112 SER B CA 1
ATOM 3358 C C . SER B 1 112 ? 24.172 -1.994 0.877 1 85.94 112 SER B C 1
ATOM 3360 O O . SER B 1 112 ? 24.625 -0.859 1.058 1 85.94 112 SER B O 1
ATOM 3362 N N . TYR B 1 113 ? 22.953 -2.215 0.786 1 84.12 113 TYR B N 1
ATOM 3363 C CA . TYR B 1 113 ? 21.969 -1.145 0.867 1 84.12 113 TYR B CA 1
ATOM 3364 C C . TYR B 1 113 ? 21.938 -0.523 2.258 1 84.12 113 TYR B C 1
ATOM 3366 O O . TYR B 1 113 ? 21.891 0.701 2.396 1 84.12 113 TYR B O 1
ATOM 3374 N N . ALA B 1 114 ? 22 -1.416 3.188 1 87.75 114 ALA B N 1
ATOM 3375 C CA . ALA B 1 114 ? 22.047 -0.938 4.566 1 87.75 114 ALA B CA 1
ATOM 3376 C C . ALA B 1 114 ? 23.281 -0.07 4.801 1 87.75 114 ALA B C 1
ATOM 3378 O O . ALA B 1 114 ? 23.219 0.929 5.52 1 87.75 114 ALA B O 1
ATOM 3379 N N . SER B 1 115 ? 24.328 -0.389 4.172 1 86.38 115 SER B N 1
ATOM 3380 C CA . SER B 1 115 ? 25.562 0.388 4.289 1 86.38 115 SER B CA 1
ATOM 3381 C C . SER B 1 115 ? 25.406 1.769 3.662 1 86.38 115 SER B C 1
ATOM 3383 O O . SER B 1 115 ? 25.906 2.76 4.199 1 86.38 115 SER B O 1
ATOM 3385 N N . ILE B 1 116 ? 24.75 1.812 2.605 1 83.81 116 ILE B N 1
ATOM 3386 C CA . ILE B 1 116 ? 24.484 3.084 1.943 1 83.81 116 ILE B CA 1
ATOM 3387 C C . ILE B 1 116 ? 23.578 3.945 2.822 1 83.81 116 ILE B C 1
ATOM 3389 O O . ILE B 1 116 ? 23.797 5.148 2.961 1 83.81 116 ILE B O 1
ATOM 3393 N N . LEU B 1 117 ? 22.578 3.326 3.414 1 83 117 LEU B N 1
ATOM 3394 C CA . LEU B 1 117 ? 21.688 4.031 4.336 1 83 117 LEU B CA 1
ATOM 3395 C C . LEU B 1 117 ? 22.484 4.633 5.492 1 83 117 LEU B C 1
ATOM 3397 O O . LEU B 1 117 ? 22.25 5.781 5.875 1 83 117 LEU B O 1
ATOM 3401 N N . MET B 1 118 ? 23.406 3.865 5.969 1 81.75 118 MET B N 1
ATOM 3402 C CA . MET B 1 118 ? 24.25 4.32 7.074 1 81.75 118 MET B CA 1
ATOM 3403 C C . MET B 1 118 ? 25.125 5.488 6.645 1 81.75 118 MET B C 1
ATOM 3405 O O . MET B 1 118 ? 25.312 6.441 7.398 1 81.75 118 MET B O 1
ATOM 3409 N N . LEU B 1 119 ? 25.641 5.449 5.488 1 78 119 LEU B N 1
ATOM 3410 C CA . LEU B 1 119 ? 26.5 6.488 4.945 1 78 119 LEU B CA 1
ATOM 3411 C C . LEU B 1 119 ? 25.75 7.801 4.777 1 78 119 LEU B C 1
ATOM 3413 O O . LEU B 1 119 ? 26.312 8.875 4.98 1 78 119 LEU B O 1
ATOM 3417 N N . SER B 1 120 ? 24.547 7.715 4.41 1 75.12 120 SER B N 1
ATOM 3418 C CA . SER B 1 120 ? 23.734 8.898 4.16 1 75.12 120 SER B CA 1
ATOM 3419 C C . SER B 1 120 ? 23.5 9.688 5.445 1 75.12 120 SER B C 1
ATOM 3421 O O . SER B 1 120 ? 23.281 10.898 5.406 1 75.12 120 SER B O 1
ATOM 3423 N N . TYR B 1 121 ? 23.453 8.977 6.516 1 68.5 121 TYR B N 1
ATOM 3424 C CA . TYR B 1 121 ? 23.188 9.625 7.793 1 68.5 121 TYR B CA 1
ATOM 3425 C C . TYR B 1 121 ? 24.453 10.234 8.375 1 68.5 121 TYR B C 1
ATOM 3427 O O . TYR B 1 121 ? 24.406 11.305 8.984 1 68.5 121 TYR B O 1
ATOM 3435 N N . ASP B 1 122 ? 25.578 9.469 8.328 1 63.66 122 ASP B N 1
ATOM 3436 C CA . ASP B 1 122 ? 26.828 9.93 8.938 1 63.66 122 ASP B CA 1
ATOM 3437 C C . ASP B 1 122 ? 27.531 10.938 8.039 1 63.66 122 ASP B C 1
ATOM 3439 O O . ASP B 1 122 ? 28.125 10.57 7.02 1 63.66 122 ASP B O 1
ATOM 3443 N N . HIS B 1 123 ? 27.125 12.172 8.055 1 54.72 123 HIS B N 1
ATOM 3444 C CA . HIS B 1 123 ? 27.719 13.25 7.277 1 54.72 123 HIS B CA 1
ATOM 3445 C C . HIS B 1 123 ? 29.25 13.203 7.359 1 54.72 123 HIS B C 1
ATOM 3447 O O . HIS B 1 123 ? 29.938 13.836 6.555 1 54.72 123 HIS B O 1
ATOM 3453 N N . ARG B 1 124 ? 29.75 12.68 8.469 1 48.62 124 ARG B N 1
ATOM 3454 C CA . ARG B 1 124 ? 31.172 12.805 8.711 1 48.62 124 ARG B CA 1
ATOM 3455 C C . ARG B 1 124 ? 31.969 11.789 7.891 1 48.62 124 ARG B C 1
ATOM 3457 O O . ARG B 1 124 ? 33.156 11.961 7.668 1 48.62 124 ARG B O 1
ATOM 3464 N N . SER B 1 125 ? 31.422 10.609 7.621 1 51.91 125 SER B N 1
ATOM 3465 C CA . SER B 1 125 ? 32.219 9.594 6.949 1 51.91 125 SER B CA 1
ATOM 3466 C C . SER B 1 125 ? 31.719 9.344 5.535 1 51.91 125 SER B C 1
ATOM 3468 O O . SER B 1 125 ? 30.938 8.422 5.305 1 51.91 125 SER B O 1
ATOM 3470 N N . ILE B 1 126 ? 31.641 10.281 4.762 1 52.53 126 ILE B N 1
ATOM 3471 C CA . ILE B 1 126 ? 31.172 10.305 3.377 1 52.53 126 ILE B CA 1
ATOM 3472 C C . ILE B 1 126 ? 31.875 9.211 2.578 1 52.53 126 ILE B C 1
ATOM 3474 O O . ILE B 1 126 ? 31.672 9.086 1.367 1 52.53 126 ILE B O 1
ATOM 3478 N N . GLY B 1 127 ? 32.719 8.281 3.072 1 60.66 127 GLY B N 1
ATOM 3479 C CA . GLY B 1 127 ? 33.438 7.496 2.09 1 60.66 127 GLY B CA 1
ATOM 3480 C C . GLY B 1 127 ? 32.781 6.16 1.786 1 60.66 127 GLY B C 1
ATOM 3481 O O . GLY B 1 127 ? 32.375 5.441 2.701 1 60.66 127 GLY B O 1
ATOM 3482 N N . ILE B 1 128 ? 32.344 5.992 0.427 1 65.94 128 ILE B N 1
ATOM 3483 C CA . ILE B 1 128 ? 31.922 4.703 -0.106 1 65.94 128 ILE B CA 1
ATOM 3484 C C . ILE B 1 128 ? 33.031 3.68 0.063 1 65.94 128 ILE B C 1
ATOM 3486 O O . ILE B 1 128 ? 34.188 3.926 -0.34 1 65.94 128 ILE B O 1
ATOM 3490 N N . THR B 1 129 ? 32.75 2.68 0.85 1 70.88 129 THR B N 1
ATOM 3491 C CA . THR B 1 129 ? 33.719 1.619 1.082 1 70.88 129 THR B CA 1
ATOM 3492 C C . THR B 1 129 ? 33.75 0.638 -0.086 1 70.88 129 THR B C 1
ATOM 3494 O O . THR B 1 129 ? 32.875 0.687 -0.96 1 70.88 129 THR B O 1
ATOM 3497 N N . THR B 1 130 ? 34.719 -0.237 -0.13 1 73 130 THR B N 1
ATOM 3498 C CA . THR B 1 130 ? 34.875 -1.241 -1.176 1 73 130 THR B CA 1
ATOM 3499 C C . THR B 1 130 ? 33.688 -2.193 -1.202 1 73 130 THR B C 1
ATOM 3501 O O . THR B 1 130 ? 33.312 -2.693 -2.264 1 73 130 THR B O 1
ATOM 3504 N N . THR B 1 131 ? 33.062 -2.33 -0.112 1 70.19 131 THR B N 1
ATOM 3505 C CA . THR B 1 131 ? 31.953 -3.275 -0.012 1 70.19 131 THR B CA 1
ATOM 3506 C C . THR B 1 131 ? 30.656 -2.641 -0.506 1 70.19 131 THR B C 1
ATOM 3508 O O . THR B 1 131 ? 29.781 -3.332 -1.032 1 70.19 131 THR B O 1
ATOM 3511 N N . THR B 1 132 ? 30.641 -1.337 -0.413 1 77.5 132 THR B N 1
ATOM 3512 C CA . THR B 1 132 ? 29.406 -0.631 -0.757 1 77.5 132 THR B CA 1
ATOM 3513 C C . THR B 1 132 ? 29.453 -0.127 -2.195 1 77.5 132 THR B C 1
ATOM 3515 O O . THR B 1 132 ? 28.406 0.127 -2.807 1 77.5 132 THR B O 1
ATOM 3518 N N . GLN B 1 133 ? 30.656 -0.128 -2.719 1 82.19 133 GLN B N 1
ATOM 3519 C CA . GLN B 1 133 ? 30.891 0.524 -4.004 1 82.19 133 GLN B CA 1
ATOM 3520 C C . GLN B 1 133 ? 30.078 -0.148 -5.113 1 82.19 133 GLN B C 1
ATOM 3522 O O . GLN B 1 133 ? 29.453 0.529 -5.93 1 82.19 133 GLN B O 1
ATOM 3527 N N . PRO B 1 134 ? 30.031 -1.44 -5.082 1 78.56 134 PRO B N 1
ATOM 3528 C CA . PRO B 1 134 ? 29.281 -2.066 -6.172 1 78.56 134 PRO B CA 1
ATOM 3529 C C . PRO B 1 134 ? 27.797 -1.708 -6.156 1 78.56 134 PRO B C 1
ATOM 3531 O O . PRO B 1 134 ? 27.219 -1.403 -7.199 1 78.56 134 PRO B O 1
ATOM 3534 N N . ALA B 1 135 ? 27.219 -1.724 -5.027 1 81.19 135 ALA B N 1
ATOM 3535 C CA . ALA B 1 135 ? 25.812 -1.36 -4.91 1 81.19 135 ALA B CA 1
ATOM 3536 C C . ALA B 1 135 ? 25.594 0.108 -5.262 1 81.19 135 ALA B C 1
ATOM 3538 O O . ALA B 1 135 ? 24.609 0.452 -5.934 1 81.19 135 ALA B O 1
ATOM 3539 N N . PHE B 1 136 ? 26.516 0.872 -4.867 1 84.25 136 PHE B N 1
ATOM 3540 C CA . PHE B 1 136 ? 26.453 2.297 -5.172 1 84.25 136 PHE B CA 1
ATOM 3541 C C . PHE B 1 136 ? 26.516 2.533 -6.676 1 84.25 136 PHE B C 1
ATOM 3543 O O . PHE B 1 136 ? 25.719 3.279 -7.23 1 84.25 136 PHE B O 1
ATOM 3550 N N . ASP B 1 137 ? 27.422 1.853 -7.266 1 85.56 137 ASP B N 1
ATOM 3551 C CA . ASP B 1 137 ? 27.609 1.989 -8.703 1 85.56 137 ASP B CA 1
ATOM 3552 C C . ASP B 1 137 ? 26.391 1.474 -9.469 1 85.56 137 ASP B C 1
ATOM 3554 O O . ASP B 1 137 ? 25.953 2.08 -10.453 1 85.56 137 ASP B O 1
ATOM 3558 N N . HIS B 1 138 ? 25.906 0.463 -8.961 1 84.62 138 HIS B N 1
ATOM 3559 C CA . HIS B 1 138 ? 24.703 -0.09 -9.57 1 84.62 138 HIS B CA 1
ATOM 3560 C C . HIS B 1 138 ? 23.547 0.91 -9.516 1 84.62 138 HIS B C 1
ATOM 3562 O O . HIS B 1 138 ? 22.922 1.198 -10.539 1 84.62 138 HIS B O 1
ATOM 3568 N N . LEU B 1 139 ? 23.266 1.458 -8.438 1 84.56 139 LEU B N 1
ATOM 3569 C CA . LEU B 1 139 ? 22.172 2.408 -8.266 1 84.56 139 LEU B CA 1
ATOM 3570 C C . LEU B 1 139 ? 22.391 3.656 -9.109 1 84.56 139 LEU B C 1
ATOM 3572 O O . LEU B 1 139 ? 21.438 4.207 -9.672 1 84.56 139 LEU B O 1
ATOM 3576 N N . ARG B 1 140 ? 23.641 3.908 -9.266 1 86.19 140 ARG B N 1
ATOM 3577 C CA . ARG B 1 140 ? 23.984 5.145 -9.953 1 86.19 140 ARG B CA 1
ATOM 3578 C C . ARG B 1 140 ? 23.922 4.961 -11.469 1 86.19 140 ARG B C 1
ATOM 3580 O O . ARG B 1 140 ? 23.578 5.891 -12.195 1 86.19 140 ARG B O 1
ATOM 3587 N N . GLN B 1 141 ? 24.188 3.746 -11.922 1 84.5 141 GLN B N 1
ATOM 3588 C CA . GLN B 1 141 ? 24.484 3.607 -13.344 1 84.5 141 GLN B CA 1
ATOM 3589 C C . GLN B 1 141 ? 23.406 2.795 -14.055 1 84.5 141 GLN B C 1
ATOM 3591 O O . GLN B 1 141 ? 23.297 2.852 -15.281 1 84.5 141 GLN B O 1
ATOM 3596 N N . ALA B 1 142 ? 22.703 2.045 -13.312 1 89.38 142 ALA B N 1
ATOM 3597 C CA . ALA B 1 142 ? 21.719 1.198 -13.961 1 89.38 142 ALA B CA 1
ATOM 3598 C C . ALA B 1 142 ? 20.688 2.039 -14.719 1 89.38 142 ALA B C 1
ATOM 3600 O O . ALA B 1 142 ? 20.25 3.082 -14.227 1 89.38 142 ALA B O 1
ATOM 3601 N N . LYS B 1 143 ? 20.344 1.585 -15.914 1 88.56 143 LYS B N 1
ATOM 3602 C CA . LYS B 1 143 ? 19.375 2.312 -16.734 1 88.56 143 LYS B CA 1
ATOM 3603 C C . LYS B 1 143 ? 17.938 2.072 -16.25 1 88.56 143 LYS B C 1
ATOM 3605 O O . LYS B 1 143 ? 17.094 2.959 -16.328 1 88.56 143 LYS B O 1
ATOM 3610 N N . THR B 1 144 ? 17.766 0.901 -15.852 1 93 144 THR B N 1
ATOM 3611 C CA . THR B 1 144 ? 16.438 0.519 -15.383 1 93 144 THR B CA 1
ATOM 3612 C C . THR B 1 144 ? 16.484 0.075 -13.93 1 93 144 THR B C 1
ATOM 3614 O O . THR B 1 144 ? 17.406 -0.62 -13.516 1 93 144 THR B O 1
ATOM 3617 N N . TRP B 1 145 ? 15.523 0.636 -13.195 1 94.19 145 TRP B N 1
ATOM 3618 C CA . TRP B 1 145 ? 15.406 0.311 -11.781 1 94.19 145 TRP B CA 1
ATOM 3619 C C . TRP B 1 145 ? 14.109 -0.439 -11.5 1 94.19 145 TRP B C 1
ATOM 3621 O O . TRP B 1 145 ? 13.062 -0.115 -12.07 1 94.19 145 TRP B O 1
ATOM 3631 N N . THR B 1 146 ? 14.219 -1.477 -10.641 1 94.44 146 THR B N 1
ATOM 3632 C CA . THR B 1 146 ? 13.023 -2.066 -10.047 1 94.44 146 THR B CA 1
ATOM 3633 C C . THR B 1 146 ? 12.586 -1.273 -8.82 1 94.44 146 THR B C 1
ATOM 3635 O O . THR B 1 146 ? 13.195 -0.258 -8.477 1 94.44 146 THR B O 1
ATOM 3638 N N . LEU B 1 147 ? 11.523 -1.688 -8.219 1 94.12 147 LEU B N 1
ATOM 3639 C CA . LEU B 1 147 ? 10.961 -0.997 -7.062 1 94.12 147 LEU B CA 1
ATOM 3640 C C . LEU B 1 147 ? 11.992 -0.858 -5.949 1 94.12 147 LEU B C 1
ATOM 3642 O O . LEU B 1 147 ? 12.055 0.173 -5.277 1 94.12 147 LEU B O 1
ATOM 3646 N N . GLN B 1 148 ? 12.781 -1.822 -5.781 1 89.31 148 GLN B N 1
ATOM 3647 C CA . GLN B 1 148 ? 13.781 -1.805 -4.719 1 89.31 148 GLN B CA 1
ATOM 3648 C C . GLN B 1 148 ? 14.758 -0.647 -4.902 1 89.31 148 GLN B C 1
ATOM 3650 O O . GLN B 1 148 ? 15.031 0.095 -3.955 1 89.31 148 GLN B O 1
ATOM 3655 N N . GLU B 1 149 ? 15.266 -0.503 -6.098 1 92.12 149 GLU B N 1
ATOM 3656 C CA . GLU B 1 149 ? 16.203 0.584 -6.375 1 92.12 149 GLU B CA 1
ATOM 3657 C C . GLU B 1 149 ? 15.508 1.942 -6.27 1 92.12 149 GLU B C 1
ATOM 3659 O O . GLU B 1 149 ? 16.094 2.902 -5.762 1 92.12 149 GLU B O 1
ATOM 3664 N N . LEU B 1 150 ? 14.273 1.996 -6.734 1 94.31 150 LEU B N 1
ATOM 3665 C CA . LEU B 1 150 ? 13.547 3.258 -6.703 1 94.31 150 LEU B CA 1
ATOM 3666 C C . LEU B 1 150 ? 13.422 3.783 -5.277 1 94.31 150 LEU B C 1
ATOM 3668 O O . LEU B 1 150 ? 13.438 4.996 -5.051 1 94.31 150 LEU B O 1
ATOM 3672 N N . LYS B 1 151 ? 13.367 2.881 -4.359 1 90.31 151 LYS B N 1
ATOM 3673 C CA . LYS B 1 151 ? 13.234 3.252 -2.955 1 90.31 151 LYS B CA 1
ATOM 3674 C C . LYS B 1 151 ? 14.57 3.684 -2.365 1 90.31 151 LYS B C 1
ATOM 3676 O O . LYS B 1 151 ? 14.609 4.395 -1.359 1 90.31 151 LYS B O 1
ATOM 3681 N N . LEU B 1 152 ? 15.664 3.338 -3.006 1 88.88 152 LEU B N 1
ATOM 3682 C CA . LEU B 1 152 ? 16.984 3.555 -2.426 1 88.88 152 LEU B CA 1
ATOM 3683 C C . LEU B 1 152 ? 17.672 4.754 -3.072 1 88.88 152 LEU B C 1
ATOM 3685 O O . LEU B 1 152 ? 18.484 5.422 -2.434 1 88.88 152 LEU B O 1
ATOM 3689 N N . VAL B 1 153 ? 17.328 5.066 -4.25 1 92.81 153 VAL B N 1
ATOM 3690 C CA . VAL B 1 153 ? 18.031 6.066 -5.043 1 92.81 153 VAL B CA 1
ATOM 3691 C C . VAL B 1 153 ? 17.953 7.426 -4.348 1 92.81 153 VAL B C 1
ATOM 3693 O O . VAL B 1 153 ? 18.938 8.172 -4.34 1 92.81 153 VAL B O 1
ATOM 3696 N N . PRO B 1 154 ? 16.875 7.785 -3.648 1 91.69 154 PRO B N 1
ATOM 3697 C CA . PRO B 1 154 ? 16.828 9.094 -2.986 1 91.69 154 PRO B CA 1
ATOM 3698 C C . PRO B 1 154 ? 17.969 9.273 -1.974 1 91.69 154 PRO B C 1
ATOM 3700 O O . PRO B 1 154 ? 18.469 10.391 -1.797 1 91.69 154 PRO B O 1
ATOM 3703 N N . VAL B 1 155 ? 18.359 8.242 -1.376 1 87.38 155 VAL B N 1
ATOM 3704 C CA . VAL B 1 155 ? 19.375 8.312 -0.333 1 87.38 155 VAL B CA 1
ATOM 3705 C C . VAL B 1 155 ? 20.734 8.672 -0.951 1 87.38 155 VAL B C 1
ATOM 3707 O O . VAL B 1 155 ? 21.625 9.156 -0.256 1 87.38 155 VAL B O 1
ATOM 3710 N N . LEU B 1 156 ? 20.891 8.516 -2.254 1 89.5 156 LEU B N 1
ATOM 3711 C CA . LEU B 1 156 ? 22.156 8.766 -2.943 1 89.5 156 LEU B CA 1
ATOM 3712 C C . LEU B 1 156 ? 22.312 10.242 -3.27 1 89.5 156 LEU B C 1
ATOM 3714 O O . LEU B 1 156 ? 23.406 10.703 -3.572 1 89.5 156 LEU B O 1
ATOM 3718 N N . ILE B 1 157 ? 21.266 10.953 -3.23 1 93 157 ILE B N 1
ATOM 3719 C CA . ILE B 1 157 ? 21.234 12.305 -3.783 1 93 157 ILE B CA 1
ATOM 3720 C C . ILE B 1 157 ? 22.266 13.172 -3.076 1 93 157 ILE B C 1
ATOM 3722 O O . ILE B 1 157 ? 23.156 13.75 -3.719 1 93 157 ILE B O 1
ATOM 3726 N N . PRO B 1 158 ? 22.219 13.234 -1.723 1 89.19 158 PRO B N 1
ATOM 3727 C CA . PRO B 1 158 ? 23.219 14.078 -1.066 1 89.19 158 PRO B CA 1
ATOM 3728 C C . PRO B 1 158 ? 24.641 13.57 -1.28 1 89.19 158 PRO B C 1
ATOM 3730 O O . PRO B 1 158 ? 25.578 14.367 -1.363 1 89.19 158 PRO B O 1
ATOM 3733 N N . ILE B 1 159 ? 24.797 12.281 -1.409 1 86.62 159 ILE B N 1
ATOM 3734 C CA . ILE B 1 159 ? 26.109 11.68 -1.613 1 86.62 159 ILE B CA 1
ATOM 3735 C C . ILE B 1 159 ? 26.641 12.055 -2.994 1 86.62 159 ILE B C 1
ATOM 3737 O O . ILE B 1 159 ? 27.781 12.531 -3.119 1 86.62 159 ILE B O 1
ATOM 3741 N N . ILE B 1 160 ? 25.844 11.922 -4.027 1 90.31 160 ILE B N 1
ATOM 3742 C CA . ILE B 1 160 ? 26.234 12.227 -5.402 1 90.31 160 ILE B CA 1
ATOM 3743 C C . ILE B 1 160 ? 26.531 13.719 -5.535 1 90.31 160 ILE B C 1
ATOM 3745 O O . ILE B 1 160 ? 27.5 14.109 -6.188 1 90.31 160 ILE B O 1
ATOM 3749 N N . ALA B 1 161 ? 25.688 14.516 -4.898 1 91.69 161 ALA B N 1
ATOM 3750 C CA . ALA B 1 161 ? 25.906 15.961 -4.938 1 91.69 161 ALA B CA 1
ATOM 3751 C C . ALA B 1 161 ? 27.25 16.328 -4.32 1 91.69 161 ALA B C 1
ATOM 3753 O O . ALA B 1 161 ? 27.953 17.203 -4.836 1 91.69 161 ALA B O 1
ATOM 3754 N N . SER B 1 162 ? 27.641 15.68 -3.275 1 87.25 162 SER B N 1
ATOM 3755 C CA . SER B 1 162 ? 28.875 15.977 -2.561 1 87.25 162 SER B CA 1
ATOM 3756 C C . SER B 1 162 ? 30.094 15.508 -3.348 1 87.25 162 SER B C 1
ATOM 3758 O O . SER B 1 162 ? 31.125 16.172 -3.357 1 87.25 162 SER B O 1
ATOM 3760 N N . ILE B 1 163 ? 29.922 14.414 -4.051 1 85.38 163 ILE B N 1
ATOM 3761 C CA . ILE B 1 163 ? 31.047 13.805 -4.742 1 85.38 163 ILE B CA 1
ATOM 3762 C C . ILE B 1 163 ? 31.172 14.398 -6.145 1 85.38 163 ILE B C 1
ATOM 3764 O O . ILE B 1 163 ? 32.281 14.773 -6.57 1 85.38 163 ILE B O 1
ATOM 3768 N N . ASP B 1 164 ? 30.047 14.555 -6.848 1 90.81 164 ASP B N 1
ATOM 3769 C CA . ASP B 1 164 ? 30.078 14.875 -8.273 1 90.81 164 ASP B CA 1
ATOM 3770 C C . ASP B 1 164 ? 29.5 16.266 -8.531 1 90.81 164 ASP B C 1
ATOM 3772 O O . ASP B 1 164 ? 29.547 16.75 -9.664 1 90.81 164 ASP B O 1
ATOM 3776 N N . GLY B 1 165 ? 28.969 16.859 -7.523 1 92.38 165 GLY B N 1
ATOM 3777 C CA . GLY B 1 165 ? 28.328 18.156 -7.695 1 92.38 165 GLY B CA 1
ATOM 3778 C C . GLY B 1 165 ? 26.859 18.062 -8.07 1 92.38 165 GLY B C 1
ATOM 3779 O O . GLY B 1 165 ? 26.359 16.984 -8.383 1 92.38 165 GLY B O 1
ATOM 3780 N N . LEU B 1 166 ? 26.141 19.141 -8.07 1 95.5 166 LEU B N 1
ATOM 3781 C CA . LEU B 1 166 ? 24.703 19.219 -8.273 1 95.5 166 LEU B CA 1
ATOM 3782 C C . LEU B 1 166 ? 24.328 18.859 -9.711 1 95.5 166 LEU B C 1
ATOM 3784 O O . LEU B 1 166 ? 23.25 18.328 -9.969 1 95.5 166 LEU B O 1
ATOM 3788 N N . ALA B 1 167 ? 25.219 19.125 -10.617 1 94.69 167 ALA B N 1
ATOM 3789 C CA . ALA B 1 167 ? 24.953 18.891 -12.031 1 94.69 167 ALA B CA 1
ATOM 3790 C C . ALA B 1 167 ? 24.703 17.406 -12.289 1 94.69 167 ALA B C 1
ATOM 3792 O O . ALA B 1 167 ? 23.953 17.047 -13.195 1 94.69 167 ALA B O 1
ATOM 3793 N N . ALA B 1 168 ? 25.312 16.578 -11.484 1 93.88 168 ALA B N 1
ATOM 3794 C CA . ALA B 1 168 ? 25.203 15.125 -11.641 1 93.88 168 ALA B CA 1
ATOM 3795 C C . ALA B 1 168 ? 23.797 14.641 -11.281 1 93.88 168 ALA B C 1
ATOM 3797 O O . ALA B 1 168 ? 23.438 13.508 -11.594 1 93.88 168 ALA B O 1
ATOM 3798 N N . LEU B 1 169 ? 23 15.461 -10.719 1 96.56 169 LEU B N 1
ATOM 3799 C CA . LEU B 1 169 ? 21.672 15.07 -10.258 1 96.56 169 LEU B CA 1
ATOM 3800 C C . LEU B 1 169 ? 20.656 15.148 -11.398 1 96.56 169 LEU B C 1
ATOM 3802 O O . LEU B 1 169 ? 19.594 14.539 -11.328 1 96.56 169 LEU B O 1
ATOM 3806 N N . THR B 1 170 ? 21 15.883 -12.438 1 96.31 170 THR B N 1
ATOM 3807 C CA . THR B 1 170 ? 20.047 16.078 -13.523 1 96.31 170 THR B CA 1
ATOM 3808 C C . THR B 1 170 ? 19.766 14.758 -14.242 1 96.31 170 THR B C 1
ATOM 3810 O O . THR B 1 170 ? 18.609 14.344 -14.352 1 96.31 170 THR B O 1
ATOM 3813 N N . PRO B 1 171 ? 20.859 14.055 -14.688 1 95.5 171 PRO B N 1
ATOM 3814 C CA . PRO B 1 171 ? 20.562 12.773 -15.336 1 95.5 171 PRO B CA 1
ATOM 3815 C C . PRO B 1 171 ? 19.906 11.766 -14.391 1 95.5 171 PRO B C 1
ATOM 3817 O O . PRO B 1 171 ? 19.062 10.977 -14.82 1 95.5 171 PRO B O 1
ATOM 3820 N N . LEU B 1 172 ? 20.281 11.797 -13.148 1 96.06 172 LEU B N 1
ATOM 3821 C CA . LEU B 1 172 ? 19.672 10.914 -12.148 1 96.06 172 LEU B CA 1
ATOM 3822 C C . LEU B 1 172 ? 18.188 11.203 -12 1 96.06 172 LEU B C 1
ATOM 3824 O O . LEU B 1 172 ? 17.375 10.273 -11.93 1 96.06 172 LEU B O 1
ATOM 3828 N N . THR B 1 173 ? 17.844 12.477 -11.992 1 97.44 173 THR B N 1
ATOM 3829 C CA . THR B 1 173 ? 16.453 12.906 -11.859 1 97.44 173 THR B CA 1
ATOM 3830 C C . THR B 1 173 ? 15.633 12.453 -13.055 1 97.44 173 THR B C 1
ATOM 3832 O O . THR B 1 173 ? 14.523 11.945 -12.898 1 97.44 173 THR B O 1
ATOM 3835 N N . THR B 1 174 ? 16.188 12.594 -14.227 1 97.12 174 THR B N 1
ATOM 3836 C CA . THR B 1 174 ? 15.508 12.18 -15.453 1 97.12 174 THR B CA 1
ATOM 3837 C C . THR B 1 174 ? 15.25 10.672 -15.445 1 97.12 174 THR B C 1
ATOM 3839 O O . THR B 1 174 ? 14.164 1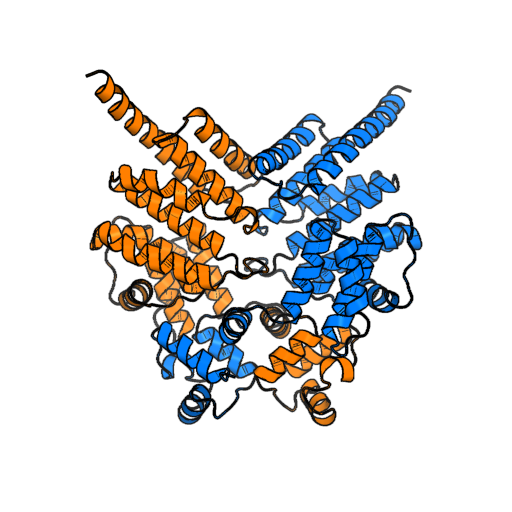0.227 -15.805 1 97.12 174 THR B O 1
ATOM 3842 N N . ARG B 1 175 ? 16.234 9.992 -15.023 1 96.75 175 ARG B N 1
ATOM 3843 C CA . ARG B 1 175 ? 16.141 8.539 -14.969 1 96.75 175 ARG B CA 1
ATOM 3844 C C . ARG B 1 175 ? 15.102 8.102 -13.938 1 96.75 175 ARG B C 1
ATOM 3846 O O . ARG B 1 175 ? 14.32 7.176 -14.188 1 96.75 175 ARG B O 1
ATOM 3853 N N . MET B 1 176 ? 15.062 8.734 -12.812 1 97.44 176 MET B N 1
ATOM 3854 C CA . MET B 1 176 ? 14.086 8.422 -11.773 1 97.44 176 MET B CA 1
ATOM 3855 C C . MET B 1 176 ? 12.664 8.648 -12.273 1 97.44 176 MET B C 1
ATOM 3857 O O . MET B 1 176 ? 11.805 7.781 -12.125 1 97.44 176 MET B O 1
ATOM 3861 N N . ALA B 1 177 ? 12.477 9.758 -12.898 1 97.56 177 ALA B N 1
ATOM 3862 C CA . ALA B 1 177 ? 11.156 10.086 -13.43 1 97.56 177 ALA B CA 1
ATOM 3863 C C . ALA B 1 177 ? 10.727 9.078 -14.492 1 97.56 177 ALA B C 1
ATOM 3865 O O . ALA B 1 177 ? 9.578 8.641 -14.516 1 97.56 177 ALA B O 1
ATOM 3866 N N . ALA B 1 178 ? 11.641 8.68 -15.312 1 96.94 178 ALA B N 1
ATOM 3867 C CA . ALA B 1 178 ? 11.344 7.746 -16.391 1 96.94 178 ALA B CA 1
ATOM 3868 C C . ALA B 1 178 ? 10.992 6.367 -15.844 1 96.94 178 ALA B C 1
ATOM 3870 O O . ALA B 1 178 ? 10.047 5.727 -16.312 1 96.94 178 ALA B O 1
ATOM 3871 N N . ASN B 1 179 ? 11.789 5.934 -14.906 1 97.12 179 ASN B N 1
ATOM 3872 C CA . ASN B 1 179 ? 11.523 4.633 -14.305 1 97.12 179 ASN B CA 1
ATOM 3873 C C . ASN B 1 179 ? 10.18 4.617 -13.578 1 97.12 179 ASN B C 1
ATOM 3875 O O . ASN B 1 179 ? 9.406 3.666 -13.711 1 97.12 179 ASN B O 1
ATOM 3879 N N . CYS B 1 180 ? 9.883 5.656 -12.859 1 97.25 180 CYS B N 1
ATOM 3880 C CA . CYS B 1 180 ? 8.594 5.734 -12.18 1 97.25 180 CYS B CA 1
ATOM 3881 C C . CYS B 1 180 ? 7.445 5.773 -13.18 1 97.25 180 CYS B C 1
ATOM 3883 O O . CYS B 1 180 ? 6.406 5.152 -12.969 1 97.25 180 CYS B O 1
ATOM 3885 N N . ALA B 1 181 ? 7.637 6.469 -14.266 1 96.12 181 ALA B N 1
ATOM 3886 C CA . ALA B 1 181 ? 6.613 6.586 -15.297 1 96.12 181 ALA B CA 1
ATOM 3887 C C . ALA B 1 181 ? 6.27 5.219 -15.883 1 96.12 181 ALA B C 1
ATOM 3889 O O . ALA B 1 181 ? 5.113 4.953 -16.219 1 96.12 181 ALA B O 1
ATOM 3890 N N . SER B 1 182 ? 7.234 4.363 -15.969 1 95.06 182 SER B N 1
ATOM 3891 C CA . SER B 1 182 ? 7.016 3.037 -16.531 1 95.06 182 SER B CA 1
ATOM 3892 C C . SER B 1 182 ? 6.059 2.219 -15.68 1 95.06 182 SER B C 1
ATOM 3894 O O . SER B 1 182 ? 5.398 1.306 -16.172 1 95.06 182 SER B O 1
ATOM 3896 N N . TYR B 1 183 ? 5.969 2.553 -14.43 1 95.81 183 TYR B N 1
ATOM 3897 C CA . TYR B 1 183 ? 5.133 1.8 -13.5 1 95.81 183 TYR B CA 1
ATOM 3898 C C . TYR B 1 183 ? 3.73 2.391 -13.43 1 95.81 183 TYR B C 1
ATOM 3900 O O . TYR B 1 183 ? 2.857 1.855 -12.742 1 95.81 183 TYR B O 1
ATOM 3908 N N . GLN B 1 184 ? 3.518 3.512 -14.133 1 93.44 184 GLN B N 1
ATOM 3909 C CA . GLN B 1 184 ? 2.193 4.121 -14.172 1 93.44 184 GLN B CA 1
ATOM 3910 C C . GLN B 1 184 ? 1.326 3.48 -15.25 1 93.44 184 GLN B C 1
ATOM 3912 O O . GLN B 1 184 ? 1.815 3.146 -16.328 1 93.44 184 GLN B O 1
ATOM 3917 N N . THR B 1 185 ? 0.062 3.275 -14.875 1 92.06 185 THR B N 1
ATOM 3918 C CA . THR B 1 185 ? -0.868 2.674 -15.82 1 92.06 185 THR B CA 1
ATOM 3919 C C . THR B 1 185 ? -2.131 3.52 -15.953 1 92.06 185 THR B C 1
ATOM 3921 O O . THR B 1 185 ? -2.324 4.477 -15.195 1 92.06 185 THR B O 1
ATOM 3924 N N . ALA B 1 186 ? -2.959 3.127 -16.906 1 86.25 186 ALA B N 1
ATOM 3925 C CA . ALA B 1 186 ? -4.25 3.787 -17.078 1 86.25 186 ALA B CA 1
ATOM 3926 C C . ALA B 1 186 ? -5.156 3.533 -15.875 1 86.25 186 ALA B C 1
ATOM 3928 O O . ALA B 1 186 ? -6.09 4.297 -15.617 1 86.25 186 ALA B O 1
ATOM 3929 N N . TRP B 1 187 ? -4.816 2.518 -15.102 1 83.75 187 TRP B N 1
ATOM 3930 C CA . TRP B 1 187 ? -5.645 2.123 -13.969 1 83.75 187 TRP B CA 1
ATOM 3931 C C . TRP B 1 187 ? -5.078 2.68 -12.664 1 83.75 187 TRP B C 1
ATOM 3933 O O . TRP B 1 187 ? -5.648 2.465 -11.594 1 83.75 187 TRP B O 1
ATOM 3943 N N . GLY B 1 188 ? -3.961 3.457 -12.852 1 86.81 188 GLY B N 1
ATOM 3944 C CA . GLY B 1 188 ? -3.379 4.059 -11.664 1 86.81 188 GLY B CA 1
ATOM 3945 C C . GLY B 1 188 ? -1.943 3.633 -11.422 1 86.81 188 GLY B C 1
ATOM 3946 O O . GLY B 1 188 ? -1.218 3.311 -12.359 1 86.81 188 GLY B O 1
ATOM 3947 N N . ASP B 1 189 ? -1.518 3.787 -10.211 1 91.81 189 ASP B N 1
ATOM 3948 C CA . ASP B 1 189 ? -0.164 3.492 -9.75 1 91.81 189 ASP B CA 1
ATOM 3949 C C . ASP B 1 189 ? -0.161 2.332 -8.758 1 91.81 189 ASP B C 1
ATOM 3951 O O . ASP B 1 189 ? -0.1 2.543 -7.543 1 91.81 189 ASP B O 1
ATOM 3955 N N . PRO B 1 190 ? -0.124 1.123 -9.32 1 90.12 190 PRO B N 1
ATOM 3956 C CA . PRO B 1 190 ? -0.364 -0.04 -8.469 1 90.12 190 PRO B CA 1
ATOM 3957 C C . PRO B 1 190 ? 0.736 -0.245 -7.426 1 90.12 190 PRO B C 1
ATOM 3959 O O . PRO B 1 190 ? 0.498 -0.858 -6.383 1 90.12 190 PRO B O 1
ATOM 3962 N N . PHE B 1 191 ? 1.936 0.273 -7.707 1 93.75 191 PHE B N 1
ATOM 3963 C CA . PHE B 1 191 ? 3.047 0.046 -6.789 1 93.75 191 PHE B CA 1
ATOM 3964 C C . PHE B 1 191 ? 3.398 1.325 -6.039 1 93.75 191 PHE B C 1
ATOM 3966 O O . PHE B 1 191 ? 4.422 1.387 -5.355 1 93.75 191 PHE B O 1
ATOM 3973 N N . HIS B 1 192 ? 2.641 2.4 -6.234 1 95.06 192 HIS B N 1
ATOM 3974 C CA . HIS B 1 192 ? 2.797 3.68 -5.547 1 95.06 192 HIS B CA 1
ATOM 3975 C C . HIS B 1 192 ? 4.184 4.266 -5.781 1 95.06 192 HIS B C 1
ATOM 3977 O O . HIS B 1 192 ? 4.805 4.793 -4.855 1 95.06 192 HIS B O 1
ATOM 3983 N N . VAL B 1 193 ? 4.68 4.113 -6.969 1 96.94 193 VAL B N 1
ATOM 3984 C CA . VAL B 1 193 ? 6.012 4.625 -7.27 1 96.94 193 VAL B CA 1
ATOM 3985 C C . VAL B 1 193 ? 5.996 6.152 -7.266 1 96.94 193 VAL B C 1
ATOM 3987 O O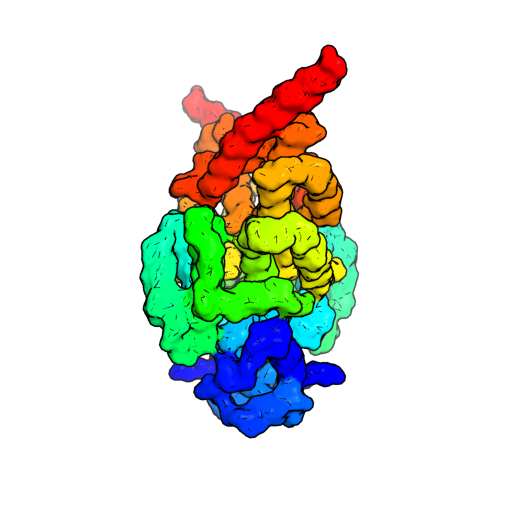 . VAL B 1 193 ? 7.047 6.789 -7.156 1 96.94 193 VAL B O 1
ATOM 3990 N N . SER B 1 194 ? 4.801 6.762 -7.414 1 97.12 194 SER B N 1
ATOM 3991 C CA . SER B 1 194 ? 4.695 8.219 -7.316 1 97.12 194 SER B CA 1
ATOM 3992 C C . SER B 1 194 ? 5.09 8.703 -5.926 1 97.12 194 SER B C 1
ATOM 3994 O O . SER B 1 194 ? 5.633 9.805 -5.781 1 97.12 194 SER B O 1
ATOM 3996 N N . ASN B 1 195 ? 4.801 7.91 -4.922 1 96.56 195 ASN B N 1
ATOM 3997 C CA . ASN B 1 195 ? 5.301 8.227 -3.588 1 96.56 195 ASN B CA 1
ATOM 3998 C C . ASN B 1 195 ? 6.824 8.266 -3.557 1 96.56 195 ASN B C 1
ATOM 4000 O O . ASN B 1 195 ? 7.41 9.18 -2.969 1 96.56 195 ASN B O 1
ATOM 4004 N N . ASP B 1 196 ? 7.445 7.27 -4.164 1 96 196 ASP B N 1
ATOM 4005 C CA . ASP B 1 196 ? 8.906 7.199 -4.23 1 96 196 ASP B CA 1
ATOM 4006 C C . ASP B 1 196 ? 9.477 8.391 -4.988 1 96 196 ASP B C 1
ATOM 4008 O O . ASP B 1 196 ? 10.523 8.922 -4.621 1 96 196 ASP B O 1
ATOM 4012 N N . LEU B 1 197 ? 8.766 8.758 -6.059 1 98 197 LEU B N 1
ATOM 4013 C CA . LEU B 1 197 ? 9.188 9.914 -6.844 1 98 197 LEU B CA 1
ATOM 4014 C C . LEU B 1 197 ? 9.125 11.188 -6.012 1 98 197 LEU B C 1
ATOM 4016 O O . LEU B 1 197 ? 10.023 12.031 -6.086 1 98 197 LEU B O 1
ATOM 4020 N N . LEU B 1 198 ? 8.141 11.328 -5.195 1 97.44 198 LEU B N 1
ATOM 4021 C CA . LEU B 1 198 ? 8.016 12.469 -4.301 1 97.44 198 LEU B CA 1
ATOM 4022 C C . LEU B 1 198 ? 9.141 12.477 -3.27 1 97.44 198 LEU B C 1
ATOM 4024 O O . LEU B 1 198 ? 9.703 13.531 -2.967 1 97.44 198 LEU B O 1
ATOM 4028 N N . ASP B 1 199 ? 9.438 11.312 -2.752 1 94.75 199 ASP B N 1
ATOM 4029 C CA . ASP B 1 199 ? 10.562 11.188 -1.821 1 94.75 199 ASP B CA 1
ATOM 4030 C C . ASP B 1 199 ? 11.867 11.633 -2.471 1 94.75 199 ASP B C 1
ATOM 4032 O O . ASP B 1 199 ? 12.68 12.312 -1.84 1 94.75 199 ASP B O 1
ATOM 4036 N N . PHE B 1 200 ? 12 11.188 -3.684 1 97.62 200 PHE B N 1
ATOM 4037 C CA . PHE B 1 200 ? 13.172 11.594 -4.445 1 97.62 200 PHE B CA 1
ATOM 4038 C C . PHE B 1 200 ? 13.234 13.109 -4.582 1 97.62 200 PHE B C 1
ATOM 4040 O O . PHE B 1 200 ? 14.258 13.727 -4.273 1 97.62 200 PHE B O 1
ATOM 4047 N N . TYR B 1 201 ? 12.133 13.734 -5.027 1 98.38 201 TYR B N 1
ATOM 4048 C CA . TYR B 1 201 ? 12.094 15.18 -5.215 1 98.38 201 TYR B CA 1
ATOM 4049 C C . TYR B 1 201 ? 12.305 15.906 -3.895 1 98.38 201 TYR B C 1
ATOM 4051 O O . TYR B 1 201 ? 12.914 16.969 -3.857 1 98.38 201 TYR B O 1
ATOM 4059 N N . GLY B 1 202 ? 11.742 15.352 -2.818 1 97.31 202 GLY B N 1
ATOM 4060 C CA . GLY B 1 202 ? 11.992 15.93 -1.507 1 97.31 202 GLY B CA 1
ATOM 4061 C C . GLY B 1 202 ? 13.461 15.945 -1.132 1 97.31 202 GLY B C 1
ATOM 4062 O O . GLY B 1 202 ? 13.969 16.969 -0.66 1 97.31 202 GLY B O 1
ATOM 4063 N N . SER B 1 203 ? 14.141 14.836 -1.352 1 95.31 203 SER B N 1
ATOM 4064 C CA . SER B 1 203 ? 15.57 14.75 -1.08 1 95.31 203 SER B CA 1
ATOM 4065 C C . SER B 1 203 ? 16.359 15.695 -1.974 1 95.31 203 SER B C 1
ATOM 4067 O O . SER B 1 203 ? 17.312 16.344 -1.519 1 95.31 203 SER B O 1
ATOM 4069 N N . LEU B 1 204 ? 15.953 15.727 -3.238 1 97.75 204 LEU B N 1
ATOM 4070 C CA . LEU B 1 204 ? 16.578 16.641 -4.191 1 97.75 204 LEU B CA 1
ATOM 4071 C C . LEU B 1 204 ? 16.422 18.078 -3.738 1 97.75 204 LEU B C 1
ATOM 4073 O O . LEU B 1 204 ? 17.375 18.844 -3.748 1 97.75 204 LEU B O 1
ATOM 4077 N N . PHE B 1 205 ? 15.242 18.453 -3.303 1 98.31 205 PHE B N 1
ATOM 4078 C CA . PHE B 1 205 ? 14.906 19.797 -2.814 1 98.31 205 PHE B CA 1
ATOM 4079 C C . PHE B 1 205 ? 15.789 20.172 -1.632 1 98.31 205 PHE B C 1
ATOM 4081 O O . PHE B 1 205 ? 16.406 21.234 -1.628 1 98.31 205 PHE B O 1
ATOM 4088 N N . GLN B 1 206 ? 15.906 19.266 -0.713 1 96 206 GLN B N 1
ATOM 4089 C CA . GLN B 1 206 ? 16.719 19.516 0.472 1 96 206 GLN B CA 1
ATOM 4090 C C . GLN B 1 206 ? 18.188 19.688 0.103 1 96 206 GLN B C 1
ATOM 4092 O O . GLN B 1 206 ? 18.875 20.562 0.641 1 96 206 GLN B O 1
ATOM 4097 N N . THR B 1 207 ? 18.609 18.875 -0.791 1 96.06 207 THR B N 1
ATOM 4098 C CA . THR B 1 207 ? 20.016 18.938 -1.206 1 96.06 207 THR B CA 1
ATOM 4099 C C . THR B 1 207 ? 20.312 20.25 -1.906 1 96.06 207 THR B C 1
ATOM 4101 O O . THR B 1 207 ? 21.328 20.906 -1.622 1 96.06 207 THR B O 1
ATOM 4104 N N . LYS B 1 208 ? 19.453 20.656 -2.752 1 97.62 208 LYS B N 1
ATOM 4105 C CA . LYS B 1 208 ? 19.656 21.922 -3.445 1 97.62 208 LYS B CA 1
ATOM 4106 C C . LYS B 1 208 ? 19.641 23.094 -2.463 1 97.62 208 LYS B C 1
ATOM 4108 O O . LYS B 1 208 ? 20.422 24.031 -2.602 1 97.62 208 LYS B O 1
ATOM 4113 N N . LEU B 1 209 ? 18.766 23.062 -1.474 1 97.31 209 LEU B N 1
ATOM 4114 C CA . LEU B 1 209 ? 18.75 24.078 -0.431 1 97.31 209 LEU B CA 1
ATOM 4115 C C . LEU B 1 209 ? 20.062 24.078 0.347 1 97.31 209 LEU B C 1
ATOM 4117 O O . LEU B 1 209 ? 20.625 25.141 0.635 1 97.31 209 LEU B O 1
ATOM 4121 N N . ASN B 1 210 ? 20.578 22.891 0.636 1 94.81 210 ASN B N 1
ATOM 4122 C CA . ASN B 1 210 ? 21.812 22.75 1.396 1 94.81 210 ASN B CA 1
ATOM 4123 C C . ASN B 1 210 ? 23 23.328 0.631 1 94.81 210 ASN B C 1
ATOM 4125 O O . ASN B 1 210 ? 23.938 23.859 1.235 1 94.81 210 ASN B O 1
ATOM 4129 N N . PHE B 1 211 ? 22.969 23.266 -0.643 1 95.69 211 PHE B N 1
ATOM 4130 C CA . PHE B 1 211 ? 24.047 23.75 -1.489 1 95.69 211 PHE B CA 1
ATOM 4131 C C . PHE B 1 211 ? 23.781 25.188 -1.922 1 95.69 211 PHE B C 1
ATOM 4133 O O . PHE B 1 211 ? 24.453 25.703 -2.811 1 95.69 211 PHE B O 1
ATOM 4140 N N . HIS B 1 212 ? 22.719 25.797 -1.446 1 95.88 212 HIS B N 1
ATOM 4141 C CA . HIS B 1 212 ? 22.328 27.188 -1.692 1 95.88 212 HIS B CA 1
ATOM 4142 C C . HIS B 1 212 ? 22.031 27.422 -3.168 1 95.88 212 HIS B C 1
ATOM 4144 O O . HIS B 1 212 ? 22.281 28.5 -3.695 1 95.88 212 HIS B O 1
ATOM 4150 N N . ASP B 1 213 ? 21.688 26.375 -3.848 1 97.19 213 ASP B N 1
ATOM 4151 C CA . ASP B 1 213 ? 21.141 26.516 -5.195 1 97.19 213 ASP B CA 1
ATOM 4152 C C . ASP B 1 213 ? 19.656 26.812 -5.152 1 97.19 213 ASP B C 1
ATOM 4154 O O . ASP B 1 213 ? 18.844 25.984 -5.59 1 97.19 213 ASP B O 1
ATOM 4158 N N . PHE B 1 214 ? 19.281 27.984 -4.785 1 97.31 214 PHE B N 1
ATOM 4159 C CA . PHE B 1 214 ? 17.906 28.375 -4.477 1 97.31 214 PHE B CA 1
ATOM 4160 C C . PHE B 1 214 ? 17.062 28.453 -5.742 1 97.31 214 PHE B C 1
ATOM 4162 O O . PHE B 1 214 ? 15.875 28.156 -5.723 1 97.31 214 PHE B O 1
ATOM 4169 N N . GLN B 1 215 ? 17.672 28.781 -6.801 1 97 215 GLN B N 1
ATOM 4170 C CA . GLN B 1 215 ? 16.938 28.859 -8.055 1 97 215 GLN B CA 1
ATOM 4171 C C . GLN B 1 215 ? 16.422 27.484 -8.477 1 97 215 GLN B C 1
ATOM 4173 O O . GLN B 1 215 ? 15.242 27.328 -8.789 1 97 215 GLN B O 1
ATOM 4178 N N . SER B 1 216 ? 17.312 26.5 -8.477 1 97.44 216 SER B N 1
ATOM 4179 C CA . SER B 1 216 ? 16.922 25.141 -8.828 1 97.44 216 SER B CA 1
ATOM 4180 C C . SER B 1 216 ? 15.906 24.594 -7.832 1 97.44 216 SER B C 1
ATOM 4182 O O . SER B 1 216 ? 14.992 23.859 -8.211 1 97.44 216 SER B O 1
ATOM 4184 N N . ALA B 1 217 ? 16.094 24.906 -6.586 1 98.25 217 ALA B N 1
ATOM 4185 C CA . ALA B 1 217 ? 15.148 24.469 -5.551 1 98.25 217 ALA B CA 1
ATOM 4186 C C . ALA B 1 217 ? 13.766 25.047 -5.793 1 98.25 217 ALA B C 1
ATOM 4188 O O . ALA B 1 217 ? 12.758 24.359 -5.66 1 98.25 217 ALA B O 1
ATOM 4189 N N . GLN B 1 218 ? 13.75 26.312 -6.145 1 98.31 218 GLN B N 1
ATOM 4190 C CA . GLN B 1 218 ? 12.484 26.984 -6.414 1 98.31 218 GLN B CA 1
ATOM 4191 C C . GLN B 1 218 ? 11.75 26.328 -7.574 1 98.31 218 GLN B C 1
ATOM 4193 O O . GLN B 1 218 ? 10.523 26.188 -7.539 1 98.31 218 GLN B O 1
ATOM 4198 N N . ASN B 1 219 ? 12.445 25.891 -8.531 1 97.94 219 ASN B N 1
ATOM 4199 C CA . ASN B 1 219 ? 11.867 25.297 -9.734 1 97.94 219 ASN B CA 1
ATOM 4200 C C . ASN B 1 219 ? 11.281 23.906 -9.453 1 97.94 219 ASN B C 1
ATOM 4202 O O . ASN B 1 219 ? 10.508 23.391 -10.25 1 97.94 219 ASN B O 1
ATOM 4206 N N . LEU B 1 220 ? 11.555 23.312 -8.352 1 98.12 220 LEU B N 1
ATOM 4207 C CA . LEU B 1 220 ? 11.117 21.953 -8.039 1 98.12 220 LEU B CA 1
ATOM 4208 C C . LEU B 1 220 ? 9.625 21.922 -7.707 1 98.12 220 LEU B C 1
ATOM 4210 O O . LEU B 1 220 ? 9.016 20.859 -7.684 1 98.12 220 LEU B O 1
ATOM 4214 N N . LYS B 1 221 ? 9 23.078 -7.496 1 98.19 221 LYS B N 1
ATOM 4215 C CA . LYS B 1 221 ? 7.559 23.109 -7.262 1 98.19 221 LYS B CA 1
ATOM 4216 C C . LYS B 1 221 ? 6.797 22.422 -8.391 1 98.19 221 LYS B C 1
ATOM 4218 O O . LYS B 1 221 ? 5.828 21.719 -8.148 1 98.19 221 LYS B O 1
ATOM 4223 N N . THR B 1 222 ? 7.266 22.641 -9.617 1 97.75 222 THR B N 1
ATOM 4224 C CA . THR B 1 222 ? 6.586 22.094 -10.789 1 97.75 222 THR B CA 1
ATOM 4225 C C . THR B 1 222 ? 6.633 20.578 -10.773 1 97.75 222 THR B C 1
ATOM 4227 O O . THR B 1 222 ? 5.711 19.922 -11.266 1 97.75 222 THR B O 1
ATOM 4230 N N . LYS B 1 223 ? 7.684 20.031 -10.211 1 97.75 223 LYS B N 1
ATOM 4231 C CA . LYS B 1 223 ? 7.801 18.578 -10.125 1 97.75 223 LYS B CA 1
ATOM 4232 C C . LYS B 1 223 ? 6.859 18.016 -9.062 1 97.75 223 LYS B C 1
ATOM 4234 O O . LYS B 1 223 ? 6.207 17 -9.289 1 97.75 223 LYS B O 1
ATOM 4239 N N . PHE B 1 224 ? 6.801 18.703 -7.934 1 97.81 224 PHE B N 1
ATOM 4240 C CA . PHE B 1 224 ? 5.867 18.297 -6.891 1 97.81 224 PHE B CA 1
ATOM 4241 C C . PHE B 1 224 ? 4.434 18.344 -7.398 1 97.81 224 PHE B C 1
ATOM 4243 O O . PHE B 1 224 ? 3.672 17.391 -7.207 1 97.81 224 PHE B O 1
ATOM 4250 N N . THR B 1 225 ? 4.078 19.391 -8.117 1 97 225 THR B N 1
ATOM 4251 C CA . THR B 1 225 ? 2.691 19.641 -8.492 1 97 225 THR B CA 1
ATOM 4252 C C . THR B 1 225 ? 2.309 18.828 -9.727 1 97 225 THR B C 1
ATOM 4254 O O . THR B 1 225 ? 1.123 18.641 -10.008 1 97 225 THR B O 1
ATOM 4257 N N . ALA B 1 226 ? 3.293 18.359 -10.477 1 96.81 226 ALA B N 1
ATOM 4258 C CA . ALA B 1 226 ? 3.025 17.562 -11.672 1 96.81 226 ALA B CA 1
ATOM 4259 C C . ALA B 1 226 ? 2.498 16.188 -11.297 1 96.81 226 ALA B C 1
ATOM 4261 O O . ALA B 1 226 ? 1.884 15.5 -12.125 1 96.81 226 ALA B O 1
ATOM 4262 N N . ILE B 1 227 ? 2.77 15.781 -10.094 1 96.19 227 ILE B N 1
ATOM 4263 C CA . ILE B 1 227 ? 2.268 14.492 -9.641 1 96.19 227 ILE B CA 1
ATOM 4264 C C . ILE B 1 227 ? 0.794 14.617 -9.258 1 96.19 227 ILE B C 1
ATOM 4266 O O . ILE B 1 227 ? 0.438 15.422 -8.391 1 96.19 227 ILE B O 1
ATOM 4270 N N . ASP B 1 228 ? -0.012 13.828 -9.922 1 93.12 228 ASP B N 1
ATOM 4271 C CA . ASP B 1 228 ? -1.449 13.844 -9.664 1 93.12 228 ASP B CA 1
ATOM 4272 C C . ASP B 1 228 ? -1.77 13.273 -8.289 1 93.12 228 ASP B C 1
ATOM 4274 O O . ASP B 1 228 ? -1.587 12.078 -8.047 1 93.12 228 ASP B O 1
ATOM 4278 N N . SER B 1 229 ? -2.301 14.117 -7.445 1 92.62 229 SER B N 1
ATOM 4279 C CA . SER B 1 229 ? -2.588 13.711 -6.07 1 92.62 229 SER B CA 1
ATOM 4280 C C . SER B 1 229 ? -3.617 12.586 -6.031 1 92.62 229 SER B C 1
ATOM 4282 O O . SER B 1 229 ? -3.678 11.828 -5.059 1 92.62 229 SER B O 1
ATOM 4284 N N . HIS B 1 230 ? -4.406 12.352 -7.043 1 88.5 230 HIS B N 1
ATOM 4285 C CA . HIS B 1 230 ? -5.438 11.32 -7.066 1 88.5 230 HIS B CA 1
ATOM 4286 C C . HIS B 1 230 ? -4.836 9.945 -7.34 1 88.5 230 HIS B C 1
ATOM 4288 O O . HIS B 1 230 ? -5.5 8.922 -7.152 1 88.5 230 HIS B O 1
ATOM 4294 N N . GLN B 1 231 ? -3.619 9.992 -7.703 1 87.69 231 GLN B N 1
ATOM 4295 C CA . GLN B 1 231 ? -2.924 8.727 -7.918 1 87.69 231 GLN B CA 1
ATOM 4296 C C . GLN B 1 231 ? -2.125 8.32 -6.684 1 87.69 231 GLN B C 1
ATOM 4298 O O . GLN B 1 231 ? -1.541 7.238 -6.645 1 87.69 231 GLN B O 1
ATOM 4303 N N . LEU B 1 232 ? -2.117 9.195 -5.719 1 93.75 232 LEU B N 1
ATOM 4304 C CA . LEU B 1 232 ? -1.357 8.953 -4.492 1 93.75 232 LEU B CA 1
ATOM 4305 C C . LEU B 1 232 ? -2.252 8.375 -3.402 1 93.75 232 LEU B C 1
ATOM 4307 O O . LEU B 1 232 ? -3.459 8.633 -3.383 1 93.75 232 LEU B O 1
ATOM 4311 N N . ASN B 1 233 ? -1.661 7.559 -2.588 1 93.88 233 ASN B N 1
ATOM 4312 C CA . ASN B 1 233 ? -2.309 7.309 -1.305 1 93.88 233 ASN B CA 1
ATOM 4313 C C . ASN B 1 233 ? -2.045 8.438 -0.314 1 93.88 233 ASN B C 1
ATOM 4315 O O . ASN B 1 233 ? -1.423 9.445 -0.663 1 93.88 233 ASN B O 1
ATOM 4319 N N . TRP B 1 234 ? -2.494 8.336 0.869 1 95.81 234 TRP B N 1
ATOM 4320 C CA . TRP B 1 234 ? -2.41 9.453 1.799 1 95.81 234 TRP B CA 1
ATOM 4321 C C . TRP B 1 234 ? -0.97 9.68 2.248 1 95.81 234 TRP B C 1
ATOM 4323 O O . TRP B 1 234 ? -0.58 10.812 2.561 1 95.81 234 TRP B O 1
ATOM 4333 N N . ASP B 1 235 ? -0.099 8.633 2.287 1 95.56 235 ASP B N 1
ATOM 4334 C CA . ASP B 1 235 ? 1.321 8.844 2.555 1 95.56 235 ASP B CA 1
ATOM 4335 C C . ASP B 1 235 ? 1.929 9.828 1.558 1 95.56 235 ASP B C 1
ATOM 4337 O O . ASP B 1 235 ? 2.613 10.773 1.951 1 95.56 235 ASP B O 1
ATOM 4341 N N . GLY B 1 236 ? 1.587 9.562 0.319 1 96.69 236 GLY B N 1
ATOM 4342 C CA . GLY B 1 236 ? 2.084 10.43 -0.735 1 96.69 236 GLY B CA 1
ATOM 4343 C C . GLY B 1 236 ? 1.486 11.828 -0.692 1 96.69 236 GLY B C 1
ATOM 4344 O O . GLY B 1 236 ? 2.199 12.82 -0.857 1 96.69 236 GLY B O 1
ATOM 4345 N N . ARG B 1 237 ? 0.206 11.945 -0.44 1 97.44 237 ARG B N 1
ATOM 4346 C CA . ARG B 1 237 ? -0.484 13.227 -0.407 1 97.44 237 ARG B CA 1
ATOM 4347 C C . ARG B 1 237 ? 0.057 14.109 0.712 1 97.44 237 ARG B C 1
ATOM 4349 O O . ARG B 1 237 ? 0.258 15.312 0.521 1 97.44 237 ARG B O 1
ATOM 4356 N N . LEU B 1 238 ? 0.314 13.492 1.854 1 97.19 238 LEU B N 1
ATOM 4357 C CA . LEU B 1 238 ? 0.844 14.242 2.986 1 97.19 238 LEU B CA 1
ATOM 4358 C C . LEU B 1 238 ? 2.281 14.68 2.725 1 97.19 238 LEU B C 1
ATOM 4360 O O . LEU B 1 238 ? 2.676 15.789 3.094 1 97.19 238 LEU B O 1
ATOM 4364 N N . SER B 1 239 ? 3.027 13.82 2.072 1 96.75 239 SER B N 1
ATOM 4365 C CA . SER B 1 239 ? 4.387 14.188 1.686 1 96.75 239 SER B CA 1
ATOM 4366 C C . SER B 1 239 ? 4.387 15.352 0.7 1 96.75 239 SER B C 1
ATOM 4368 O O . SER B 1 239 ? 5.152 16.297 0.854 1 96.75 239 SER B O 1
ATOM 4370 N N . GLN B 1 240 ? 3.527 15.242 -0.292 1 97.94 240 GLN B N 1
ATOM 4371 C CA . GLN B 1 240 ? 3.402 16.312 -1.28 1 97.94 240 GLN B CA 1
ATOM 4372 C C . GLN B 1 240 ? 3.053 17.641 -0.616 1 97.94 240 GLN B C 1
ATOM 4374 O O . GLN B 1 240 ? 3.678 18.656 -0.898 1 97.94 240 GLN B O 1
ATOM 4379 N N . GLN B 1 241 ? 2.096 17.609 0.301 1 98.19 241 GLN B N 1
ATOM 4380 C CA . GLN B 1 241 ? 1.689 18.797 1.041 1 98.19 241 GLN B CA 1
ATOM 4381 C C . GLN B 1 241 ? 2.842 19.344 1.879 1 98.19 241 GLN B C 1
ATOM 4383 O O . GLN B 1 241 ? 3.047 20.562 1.943 1 98.19 241 GLN B O 1
ATOM 4388 N N . PHE B 1 242 ? 3.574 18.469 2.498 1 97.94 242 PHE B N 1
ATOM 4389 C CA . PHE B 1 242 ? 4.695 18.844 3.352 1 97.94 242 PHE B CA 1
ATOM 4390 C C . PHE B 1 242 ? 5.75 19.594 2.559 1 97.94 242 PHE B C 1
ATOM 4392 O O . PHE B 1 242 ? 6.168 20.688 2.959 1 97.94 242 PHE B O 1
ATOM 4399 N N . TRP B 1 243 ? 6.133 19.047 1.454 1 98.25 243 TRP B N 1
ATOM 4400 C CA . TRP B 1 243 ? 7.199 19.672 0.67 1 98.25 243 TRP B CA 1
ATOM 4401 C C . TRP B 1 243 ? 6.734 20.984 0.049 1 98.25 243 TRP B C 1
ATOM 4403 O O . TRP B 1 243 ? 7.512 21.922 -0.068 1 98.25 243 TRP B O 1
ATOM 4413 N N . LEU B 1 244 ? 5.457 21.031 -0.34 1 98.44 244 LEU B N 1
ATOM 4414 C CA . LEU B 1 244 ? 4.914 22.297 -0.834 1 98.44 244 LEU B CA 1
ATOM 4415 C C . LEU B 1 244 ? 4.879 23.344 0.274 1 98.44 244 LEU B C 1
ATOM 4417 O O . LEU B 1 244 ? 5.062 24.531 0.014 1 98.44 244 LEU B O 1
ATOM 4421 N N . GLY B 1 245 ? 4.656 22.891 1.492 1 98.62 245 GLY B N 1
ATOM 4422 C CA . GLY B 1 245 ? 4.742 23.781 2.635 1 98.62 245 GLY B CA 1
ATOM 4423 C C . GLY B 1 245 ? 6.125 24.375 2.83 1 98.62 245 GLY B C 1
ATOM 4424 O O . GLY B 1 245 ? 6.273 25.594 2.979 1 98.62 245 GLY B O 1
ATOM 4425 N N . ILE B 1 246 ? 7.125 23.531 2.764 1 98.56 246 ILE B N 1
ATOM 4426 C CA . ILE B 1 246 ? 8.5 24 2.906 1 98.56 246 ILE B CA 1
ATOM 4427 C C . ILE B 1 246 ? 8.844 24.953 1.764 1 98.56 246 ILE B C 1
ATOM 4429 O O . ILE B 1 246 ? 9.492 25.969 1.977 1 98.56 246 ILE B O 1
ATOM 4433 N N . TRP B 1 247 ? 8.445 24.562 0.561 1 98.75 247 TRP B N 1
ATOM 4434 C CA . TRP B 1 247 ? 8.695 25.422 -0.597 1 98.75 247 TRP B CA 1
ATOM 4435 C C . TRP B 1 247 ? 8.133 26.812 -0.372 1 98.75 247 TRP B C 1
ATOM 4437 O O . TRP B 1 247 ? 8.797 27.812 -0.655 1 98.75 247 TRP B O 1
ATOM 4447 N N . ASN B 1 248 ? 6.902 26.922 0.194 1 98.69 248 ASN B N 1
ATOM 4448 C CA . ASN B 1 248 ? 6.266 28.219 0.455 1 98.69 248 ASN B CA 1
ATOM 4449 C C . ASN B 1 248 ? 7.039 29.016 1.497 1 98.69 248 ASN B C 1
ATOM 4451 O O . ASN B 1 248 ? 7.105 30.25 1.415 1 98.69 248 ASN B O 1
ATOM 4455 N N . LEU B 1 249 ? 7.621 28.312 2.441 1 98.31 249 LEU B N 1
ATOM 4456 C CA . LEU B 1 249 ? 8.406 29 3.457 1 98.31 249 LEU B CA 1
ATOM 4457 C C . LEU B 1 249 ? 9.578 29.75 2.824 1 98.31 249 LEU B C 1
ATOM 4459 O O . LEU B 1 249 ? 9.898 30.859 3.232 1 98.31 249 LEU B O 1
ATOM 4463 N N . TYR B 1 250 ? 10.164 29.172 1.824 1 98.12 250 TYR B N 1
ATOM 4464 C CA . TYR B 1 250 ? 11.312 29.797 1.181 1 98.12 250 TYR B CA 1
ATOM 4465 C C . TYR B 1 250 ? 10.875 30.797 0.112 1 98.12 250 TYR B C 1
ATOM 4467 O O . TYR B 1 250 ? 11.305 31.953 0.112 1 98.12 250 TYR B O 1
ATOM 4475 N N . PHE B 1 251 ? 9.93 30.359 -0.755 1 98 251 PHE B N 1
ATOM 4476 C CA . PHE B 1 251 ? 9.789 31.047 -2.039 1 98 251 PHE B CA 1
ATOM 4477 C C . PHE B 1 251 ? 8.375 31.562 -2.229 1 98 251 PHE B C 1
ATOM 4479 O O . PHE B 1 251 ? 8.125 32.375 -3.113 1 98 251 PHE B O 1
ATOM 4486 N N . GLY B 1 252 ? 7.477 31.062 -1.428 1 97.88 252 GLY B N 1
ATOM 4487 C CA . GLY B 1 252 ? 6.074 31.422 -1.595 1 97.88 252 GLY B CA 1
ATOM 4488 C C . GLY B 1 252 ? 5.523 32.219 -0.434 1 97.88 252 GLY B C 1
ATOM 4489 O O . GLY B 1 252 ? 6.168 33.156 0.037 1 97.88 252 GLY B O 1
ATOM 4490 N N . ASP B 1 253 ? 4.254 31.922 -0.062 1 97.75 253 ASP B N 1
ATOM 4491 C CA . ASP B 1 253 ? 3.576 32.625 1.029 1 97.75 253 ASP B CA 1
ATOM 4492 C C . ASP B 1 253 ? 3.871 31.953 2.371 1 97.75 253 ASP B C 1
ATOM 4494 O O . ASP B 1 253 ? 3.559 30.766 2.566 1 97.75 253 ASP B O 1
ATOM 4498 N N . TRP B 1 254 ? 4.465 32.719 3.297 1 97.69 254 TRP B N 1
ATOM 4499 C CA . TRP B 1 254 ? 4.902 32.219 4.598 1 97.69 254 TRP B CA 1
ATOM 4500 C C . TRP B 1 254 ? 3.73 31.609 5.375 1 97.69 254 TRP B C 1
ATOM 4502 O O . TRP B 1 254 ? 3.854 30.547 5.973 1 97.69 254 TRP B O 1
ATOM 4512 N N . GLN B 1 255 ? 2.574 32.281 5.328 1 97.94 255 GLN B N 1
ATOM 4513 C CA . GLN B 1 255 ? 1.402 31.844 6.07 1 97.94 255 GLN B CA 1
ATOM 4514 C C . GLN B 1 255 ? 0.846 30.547 5.484 1 97.94 255 GLN B C 1
ATOM 4516 O O . GLN B 1 255 ? 0.488 29.625 6.223 1 97.94 255 GLN B O 1
ATOM 4521 N N . ILE B 1 256 ? 0.792 30.516 4.168 1 97.88 256 ILE B N 1
ATOM 4522 C CA . ILE B 1 256 ? 0.308 29.312 3.496 1 97.88 256 ILE B CA 1
ATOM 4523 C C . ILE B 1 256 ? 1.235 28.141 3.805 1 97.88 256 ILE B C 1
ATOM 4525 O O . ILE B 1 256 ? 0.773 27.031 4.066 1 97.88 256 ILE B O 1
ATOM 4529 N N . GLY B 1 257 ? 2.535 28.375 3.734 1 98.25 257 GLY B N 1
ATOM 4530 C CA . GLY B 1 257 ? 3.496 27.344 4.07 1 98.25 257 GLY B CA 1
ATOM 4531 C C . GLY B 1 257 ? 3.289 26.766 5.457 1 98.25 257 GLY B C 1
ATOM 4532 O O . GLY B 1 257 ? 3.232 25.547 5.625 1 98.25 257 GLY B O 1
ATOM 4533 N N . ASN B 1 258 ? 3.129 27.625 6.441 1 98.06 258 ASN B N 1
ATOM 4534 C CA . ASN B 1 258 ? 2.924 27.188 7.816 1 98.06 258 ASN B CA 1
ATOM 4535 C C . ASN B 1 258 ? 1.605 26.438 7.973 1 98.06 258 ASN B C 1
ATOM 4537 O O . ASN B 1 258 ? 1.532 25.453 8.711 1 98.06 258 ASN B O 1
ATOM 4541 N N . GLN B 1 259 ? 0.592 26.938 7.309 1 97.94 259 GLN B N 1
ATOM 4542 C CA . GLN B 1 259 ? -0.701 26.266 7.375 1 97.94 259 GLN B CA 1
ATOM 4543 C C . GLN B 1 259 ? -0.601 24.828 6.867 1 97.94 259 GLN B C 1
ATOM 4545 O O . GLN B 1 259 ? -1.076 23.906 7.523 1 97.94 259 GLN B O 1
ATOM 4550 N N . LEU B 1 260 ? -0.009 24.656 5.719 1 98.06 260 LEU B N 1
ATOM 4551 C CA . LEU B 1 260 ? 0.162 23.328 5.125 1 98.06 260 LEU B CA 1
ATOM 4552 C C . LEU B 1 260 ? 0.939 22.422 6.062 1 98.06 260 LEU B C 1
ATOM 4554 O O . LEU B 1 260 ? 0.58 21.25 6.234 1 98.06 260 LEU B O 1
ATOM 4558 N N . LEU B 1 261 ? 1.978 22.922 6.656 1 98.06 261 LEU B N 1
ATOM 4559 C CA . LEU B 1 261 ? 2.832 22.141 7.543 1 98.06 261 LEU B CA 1
ATOM 4560 C C . LEU B 1 261 ? 2.119 21.828 8.852 1 98.06 261 LEU B C 1
ATOM 4562 O O . LEU B 1 261 ? 2.262 20.719 9.398 1 98.06 261 LEU B O 1
ATOM 4566 N N . ASP B 1 262 ? 1.359 22.766 9.375 1 97.56 262 ASP B N 1
ATOM 4567 C CA . ASP B 1 262 ? 0.605 22.562 10.602 1 97.56 262 ASP B CA 1
ATOM 4568 C C . ASP B 1 262 ? -0.432 21.453 10.438 1 97.56 262 ASP B C 1
ATOM 4570 O O . ASP B 1 262 ? -0.627 20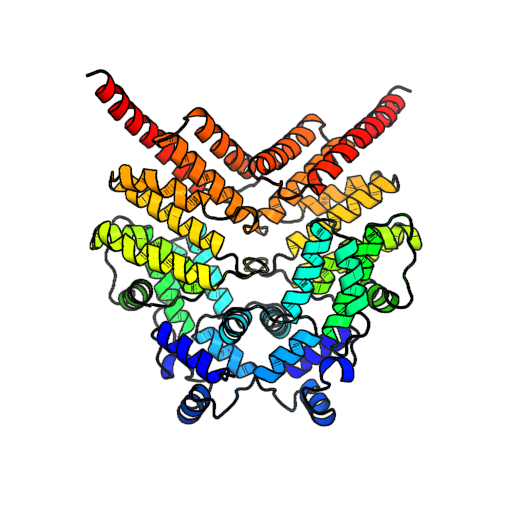.641 11.344 1 97.56 262 ASP B O 1
ATOM 4574 N N . GLU B 1 263 ? -1.072 21.5 9.328 1 97.44 263 GLU B N 1
ATOM 4575 C CA . GLU B 1 263 ? -2.096 20.5 9.047 1 97.44 263 GLU B CA 1
ATOM 4576 C C . GLU B 1 263 ? -1.504 19.094 9.031 1 97.44 263 GLU B C 1
ATOM 4578 O O . GLU B 1 263 ? -2.148 18.125 9.469 1 97.44 263 GLU B O 1
ATOM 4583 N N . VAL B 1 264 ? -0.292 18.922 8.547 1 96.38 264 VAL B N 1
ATOM 4584 C CA . VAL B 1 264 ? 0.383 17.625 8.523 1 96.38 264 VAL B CA 1
ATOM 4585 C C . VAL B 1 264 ? 0.897 17.281 9.922 1 96.38 264 VAL B C 1
ATOM 4587 O O . VAL B 1 264 ? 0.724 16.156 10.398 1 96.38 264 VAL B O 1
ATOM 4590 N N . SER B 1 265 ? 1.428 18.25 10.664 1 94.44 265 SER B N 1
ATOM 4591 C CA . SER B 1 265 ? 2.08 18.047 11.945 1 94.44 265 SER B CA 1
ATOM 4592 C C . SER B 1 265 ? 1.064 17.688 13.031 1 94.44 265 SER B C 1
ATOM 4594 O O . SER B 1 265 ? 1.368 16.906 13.938 1 94.44 265 SER B O 1
ATOM 4596 N N . VAL B 1 266 ? -0.074 18.266 12.898 1 95.44 266 VAL B N 1
ATOM 4597 C CA . VAL B 1 266 ? -1.082 18.047 13.938 1 95.44 266 VAL B CA 1
ATOM 4598 C C . VAL B 1 266 ? -1.496 16.578 13.953 1 95.44 266 VAL B C 1
ATOM 4600 O O . VAL B 1 266 ? -1.809 16.031 15.008 1 95.44 266 VAL B O 1
ATOM 4603 N N . LEU B 1 267 ? -1.506 15.898 12.805 1 95.62 267 LEU B N 1
ATOM 4604 C CA . LEU B 1 267 ? -1.868 14.484 12.719 1 95.62 267 LEU B CA 1
ATOM 4605 C C . LEU B 1 267 ? -0.939 13.633 13.57 1 95.62 267 LEU B C 1
ATOM 4607 O O . LEU B 1 267 ? -1.368 12.633 14.148 1 95.62 267 LEU B O 1
ATOM 4611 N N . GLU B 1 268 ? 0.292 14.039 13.664 1 91.25 268 GLU B N 1
ATOM 4612 C CA . GLU B 1 268 ? 1.32 13.289 14.375 1 91.25 268 GLU B CA 1
ATOM 4613 C C . GLU B 1 268 ? 1.084 13.312 15.883 1 91.25 268 GLU B C 1
ATOM 4615 O O . GLU B 1 268 ? 1.549 12.43 16.609 1 91.25 268 GLU B O 1
ATOM 4620 N N . THR B 1 269 ? 0.375 14.266 16.312 1 90.5 269 THR B N 1
ATOM 4621 C CA . THR B 1 269 ? 0.196 14.453 17.75 1 90.5 269 THR B CA 1
ATOM 4622 C C . THR B 1 269 ? -0.722 13.383 18.328 1 90.5 269 THR B C 1
ATOM 4624 O O . THR B 1 269 ? -0.767 13.18 19.547 1 90.5 269 THR B O 1
ATOM 4627 N N . HIS B 1 270 ? -1.386 12.672 17.484 1 92.62 270 HIS B N 1
ATOM 4628 C CA . HIS B 1 270 ? -2.346 11.672 17.938 1 92.62 270 HIS B CA 1
ATOM 4629 C C . HIS B 1 270 ? -1.694 10.297 18.062 1 92.62 270 HIS B C 1
ATOM 4631 O O . HIS B 1 270 ? -2.344 9.336 18.469 1 92.62 270 HIS B O 1
ATOM 4637 N N . HIS B 1 271 ? -0.453 10.258 17.719 1 91.19 271 HIS B N 1
ATOM 4638 C CA . HIS B 1 271 ? 0.272 8.992 17.734 1 91.19 271 HIS B CA 1
ATOM 4639 C C . HIS B 1 271 ? 1.486 9.078 18.656 1 91.19 271 HIS B C 1
ATOM 4641 O O . HIS B 1 271 ? 2.285 10.008 18.562 1 91.19 271 HIS B O 1
ATOM 4647 N N . HIS B 1 272 ? 1.622 8.055 19.609 1 87.88 272 HIS B N 1
ATOM 4648 C CA . HIS B 1 272 ? 2.742 7.996 20.547 1 87.88 272 HIS B CA 1
ATOM 4649 C C . HIS B 1 272 ? 3.418 6.629 20.516 1 87.88 272 HIS B C 1
ATOM 4651 O O . HIS B 1 272 ? 2.791 5.613 20.812 1 87.88 272 HIS B O 1
ATOM 4657 N N . PRO B 1 273 ? 4.672 6.609 20.172 1 85.12 273 PRO B N 1
ATOM 4658 C CA . PRO B 1 273 ? 5.512 7.699 19.672 1 85.12 273 PRO B CA 1
ATOM 4659 C C . PRO B 1 273 ? 5.055 8.227 18.312 1 85.12 273 PRO B C 1
ATOM 4661 O O . PRO B 1 273 ? 4.207 7.609 17.672 1 85.12 273 PRO B O 1
ATOM 4664 N N . ARG B 1 274 ? 5.492 9.375 18.031 1 85.62 274 ARG B N 1
ATOM 4665 C CA . ARG B 1 274 ? 5.152 9.953 16.734 1 85.62 274 ARG B CA 1
ATOM 4666 C C . ARG B 1 274 ? 5.543 9.016 15.594 1 85.62 274 ARG B C 1
ATOM 4668 O O . ARG B 1 274 ? 6.477 8.219 15.734 1 85.62 274 ARG B O 1
ATOM 4675 N N . ILE B 1 275 ? 4.82 9.1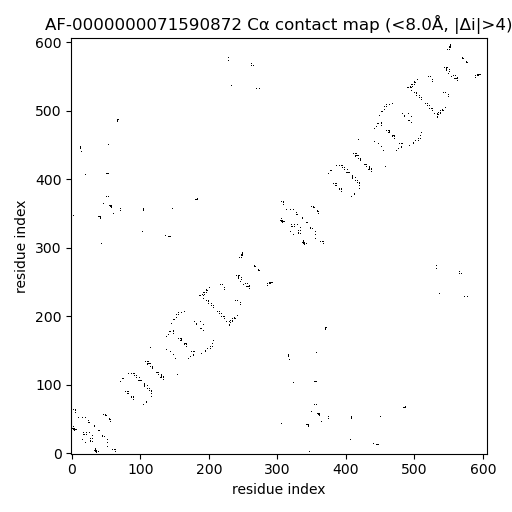8 14.508 1 83.75 275 ILE B N 1
ATOM 4676 C CA . ILE B 1 275 ? 5.008 8.289 13.367 1 83.75 275 ILE B CA 1
ATOM 4677 C C . ILE B 1 275 ? 6.316 8.633 12.656 1 83.75 275 ILE B C 1
ATOM 4679 O O . ILE B 1 275 ? 7.09 7.738 12.305 1 83.75 275 ILE B O 1
ATOM 4683 N N . ASP B 1 276 ? 6.562 9.844 12.422 1 82.88 276 ASP B N 1
ATOM 4684 C CA . ASP B 1 276 ? 7.738 10.297 11.68 1 82.88 276 ASP B CA 1
ATOM 4685 C C . ASP B 1 276 ? 8.398 11.484 12.375 1 82.88 276 ASP B C 1
ATOM 4687 O O . ASP B 1 276 ? 8.023 12.633 12.141 1 82.88 276 ASP B O 1
ATOM 4691 N N . ASN B 1 277 ? 9.414 11.281 13.055 1 78.19 277 ASN B N 1
ATOM 4692 C CA . ASN B 1 277 ? 10.133 12.344 13.758 1 78.19 277 ASN B CA 1
ATOM 4693 C C . ASN B 1 277 ? 10.977 13.172 12.797 1 78.19 277 ASN B C 1
ATOM 4695 O O . ASN B 1 277 ? 11.305 14.32 13.086 1 78.19 277 ASN B O 1
ATOM 4699 N N . THR B 1 278 ? 11.281 12.547 11.727 1 80.06 278 THR B N 1
ATOM 4700 C CA . THR B 1 278 ? 12.133 13.227 10.75 1 80.06 278 THR B CA 1
ATOM 4701 C C . THR B 1 278 ? 11.422 14.43 10.156 1 80.06 278 THR B C 1
ATOM 4703 O O . THR B 1 278 ? 12.047 15.461 9.898 1 80.06 278 THR B O 1
ATOM 4706 N N . LEU B 1 279 ? 10.141 14.328 9.984 1 86.62 279 LEU B N 1
ATOM 4707 C CA . LEU B 1 279 ? 9.359 15.422 9.422 1 86.62 279 LEU B CA 1
ATOM 4708 C C . LEU B 1 279 ? 9.438 16.656 10.312 1 86.62 279 LEU B C 1
ATOM 4710 O O . LEU B 1 279 ? 9.555 17.781 9.812 1 86.62 279 LEU B O 1
ATOM 4714 N N . PHE B 1 280 ? 9.414 16.453 11.594 1 87.31 280 PHE B N 1
ATOM 4715 C CA . PHE B 1 280 ? 9.484 17.562 12.539 1 87.31 280 PHE B CA 1
ATOM 4716 C C . PHE B 1 280 ? 10.875 18.188 12.531 1 87.31 280 PHE B C 1
ATOM 4718 O O . PHE B 1 280 ? 11 19.422 12.57 1 87.31 280 PHE B O 1
ATOM 4725 N N . ALA B 1 281 ? 11.758 17.297 12.453 1 87.62 281 ALA B N 1
ATOM 4726 C CA . ALA B 1 281 ? 13.133 17.797 12.414 1 87.62 281 ALA B CA 1
ATOM 4727 C C . ALA B 1 281 ? 13.375 18.641 11.164 1 87.62 281 ALA B C 1
ATOM 4729 O O . ALA B 1 281 ? 13.945 19.719 11.25 1 87.62 281 ALA B O 1
ATOM 4730 N N . ILE B 1 282 ? 12.93 18.172 10.086 1 92.56 282 ILE B N 1
ATOM 4731 C CA . ILE B 1 282 ? 13.102 18.891 8.828 1 92.56 282 ILE B CA 1
ATOM 4732 C C . ILE B 1 282 ? 12.367 20.219 8.891 1 92.56 282 ILE B C 1
ATOM 4734 O O . ILE B 1 282 ? 12.922 21.266 8.523 1 92.56 282 ILE B O 1
ATOM 4738 N N . ARG B 1 283 ? 11.156 20.172 9.383 1 95.19 283 ARG B N 1
ATOM 4739 C CA . ARG B 1 283 ? 10.375 21.391 9.484 1 95.19 283 ARG B CA 1
ATOM 4740 C C . ARG B 1 283 ? 11.094 22.438 10.336 1 95.19 283 ARG B C 1
ATOM 4742 O O . ARG B 1 283 ? 11.18 23.609 9.961 1 95.19 283 ARG B O 1
ATOM 4749 N N . ASN B 1 284 ? 11.578 22 11.43 1 94.69 284 ASN B N 1
ATOM 4750 C CA . ASN B 1 284 ? 12.266 22.906 12.344 1 94.69 284 ASN B CA 1
ATOM 4751 C C . ASN B 1 284 ? 13.484 23.547 11.688 1 94.69 284 ASN B C 1
ATOM 4753 O O . ASN B 1 284 ? 13.633 24.766 11.703 1 94.69 284 ASN B O 1
ATOM 4757 N N . VAL B 1 285 ? 14.258 22.75 11.094 1 95.19 285 VAL B N 1
ATOM 4758 C CA . VAL B 1 285 ? 15.484 23.219 10.461 1 95.19 285 VAL B CA 1
ATOM 4759 C C . VAL B 1 285 ? 15.148 24.125 9.273 1 95.19 285 VAL B C 1
ATOM 4761 O O . VAL B 1 285 ? 15.695 25.219 9.141 1 95.19 285 VAL B O 1
ATOM 4764 N N . ARG B 1 286 ? 14.242 23.75 8.5 1 97.44 286 ARG B N 1
ATOM 4765 C CA . ARG B 1 286 ? 13.922 24.453 7.266 1 97.44 286 ARG B CA 1
ATOM 4766 C C . ARG B 1 286 ? 13.188 25.766 7.566 1 97.44 286 ARG B C 1
ATOM 4768 O O . ARG B 1 286 ? 13.359 26.75 6.852 1 97.44 286 ARG B O 1
ATOM 4775 N N . THR B 1 287 ? 12.383 25.75 8.609 1 97.56 287 THR B N 1
ATOM 4776 C CA . THR B 1 287 ? 11.711 27 8.992 1 97.56 287 THR B CA 1
ATOM 4777 C C . THR B 1 287 ? 12.719 28.078 9.367 1 97.56 287 THR B C 1
ATOM 4779 O O . THR B 1 287 ? 12.641 29.203 8.883 1 97.56 287 THR B O 1
ATOM 4782 N N . LYS B 1 288 ? 13.695 27.719 10.117 1 97.38 288 LYS B N 1
ATOM 4783 C CA . LYS B 1 288 ? 14.734 28.656 10.539 1 97.38 288 LYS B CA 1
ATOM 4784 C C . LYS B 1 288 ? 15.555 29.125 9.344 1 97.38 288 LYS B C 1
ATOM 4786 O O . LYS B 1 288 ? 15.82 30.312 9.195 1 97.38 288 LYS B O 1
ATOM 4791 N N . GLN B 1 289 ? 15.906 28.203 8.516 1 97.5 289 GLN B N 1
ATOM 4792 C CA . GLN B 1 289 ? 16.734 28.516 7.359 1 97.5 289 GLN B CA 1
ATOM 4793 C C . GLN B 1 289 ? 15.961 29.375 6.352 1 97.5 289 GLN B C 1
ATOM 4795 O O . GLN B 1 289 ? 16.531 30.234 5.695 1 97.5 289 GLN B O 1
ATOM 4800 N N . ALA B 1 290 ? 14.727 29.094 6.219 1 97.94 290 ALA B N 1
ATOM 4801 C CA . ALA B 1 290 ? 13.891 29.891 5.32 1 97.94 290 ALA B CA 1
ATOM 4802 C C . ALA B 1 290 ? 13.758 31.328 5.809 1 97.94 290 ALA B C 1
ATOM 4804 O O . ALA B 1 290 ? 13.742 32.25 5.004 1 97.94 290 ALA B O 1
ATOM 4805 N N . GLN B 1 291 ? 13.633 31.484 7.137 1 96.81 291 GLN B N 1
ATOM 4806 C CA . GLN B 1 291 ? 13.602 32.812 7.707 1 96.81 291 GLN B CA 1
ATOM 4807 C C . GLN B 1 291 ? 14.867 33.594 7.367 1 96.81 291 GLN B C 1
ATOM 4809 O O . GLN B 1 291 ? 14.797 34.75 6.965 1 96.81 291 GLN B O 1
ATOM 4814 N N . THR B 1 292 ? 15.969 32.969 7.52 1 96.19 292 THR B N 1
ATOM 4815 C CA . THR B 1 292 ? 17.25 33.562 7.191 1 96.19 292 THR B CA 1
ATOM 4816 C C . THR B 1 292 ? 17.328 33.906 5.707 1 96.19 292 THR B C 1
ATOM 4818 O O . THR B 1 292 ? 17.781 35 5.336 1 96.19 292 THR B O 1
ATOM 4821 N N . TYR B 1 293 ? 16.922 33 4.914 1 96.94 293 TYR B N 1
ATOM 4822 C CA . TYR B 1 293 ? 16.891 33.188 3.473 1 96.94 293 TYR B CA 1
ATOM 4823 C C . TYR B 1 293 ? 16.062 34.438 3.113 1 96.94 293 TYR B C 1
ATOM 4825 O O . TYR B 1 293 ? 16.5 35.281 2.318 1 96.94 293 TYR B O 1
ATOM 4833 N N . ARG B 1 294 ? 14.922 34.594 3.703 1 95.94 294 ARG B N 1
ATOM 4834 C CA . ARG B 1 294 ? 14.023 35.688 3.387 1 95.94 294 ARG B CA 1
ATOM 4835 C C . ARG B 1 294 ? 14.609 37.031 3.877 1 95.94 294 ARG B C 1
ATOM 4837 O O . ARG B 1 294 ? 14.461 38.062 3.215 1 95.94 294 ARG B O 1
ATOM 4844 N N . GLN B 1 295 ? 15.195 37 5.047 1 93.88 295 GLN B N 1
ATOM 4845 C CA . GLN B 1 295 ? 15.82 38.219 5.59 1 93.88 295 GLN B CA 1
ATOM 4846 C C . GLN B 1 295 ? 16.953 38.688 4.691 1 93.88 295 GLN B C 1
ATOM 4848 O O . GLN B 1 295 ? 17.125 39.906 4.492 1 93.88 295 GLN B O 1
ATOM 4853 N N . SER B 1 296 ? 17.656 37.844 4.195 1 90.75 296 SER B N 1
ATOM 4854 C CA . SER B 1 296 ? 18.781 38.188 3.344 1 90.75 296 SER B CA 1
ATOM 4855 C C . SER B 1 296 ? 18.312 38.656 1.975 1 90.75 296 SER B C 1
ATOM 4857 O O . SER B 1 296 ? 19 39.469 1.327 1 90.75 296 SER B O 1
ATOM 4859 N N . HIS B 1 297 ? 17.266 38.25 1.464 1 85 297 HIS B N 1
ATOM 4860 C CA . HIS B 1 297 ? 16.797 38.594 0.124 1 85 297 HIS B CA 1
ATOM 4861 C C . HIS B 1 297 ? 15.805 39.75 0.163 1 85 297 HIS B C 1
ATOM 4863 O O . HIS B 1 297 ? 15.531 40.375 -0.866 1 85 297 HIS B O 1
ATOM 4869 N N . GLN B 1 298 ? 14.984 40.031 1.255 1 72.12 298 GLN B N 1
ATOM 4870 C CA . GLN B 1 298 ? 14.227 41.281 1.43 1 72.12 298 GLN B CA 1
ATOM 4871 C C . GLN B 1 298 ? 15.164 42.469 1.597 1 72.12 298 GLN B C 1
ATOM 4873 O O . GLN B 1 298 ? 14.875 43.562 1.107 1 72.12 298 GLN B O 1
ATOM 4878 N N . SER B 1 299 ? 16.234 42.344 2.363 1 56.97 299 SER B N 1
ATOM 4879 C CA . SER B 1 299 ? 17.188 43.438 2.527 1 56.97 299 SER B CA 1
ATOM 4880 C C . SER B 1 299 ? 17.844 43.812 1.198 1 56.97 299 SER B C 1
ATOM 4882 O O . SER B 1 299 ? 18.219 44.938 0.984 1 56.97 299 SER B O 1
ATOM 4884 N N . HIS B 1 300 ? 17.969 42.906 0.327 1 50.72 300 HIS B N 1
ATOM 4885 C CA . HIS B 1 300 ? 18.578 43.281 -0.946 1 50.72 300 HIS B CA 1
ATOM 4886 C C . HIS B 1 300 ? 17.594 44 -1.854 1 50.72 300 HIS B C 1
ATOM 4888 O O . HIS B 1 300 ? 17.984 44.625 -2.842 1 50.72 300 HIS B O 1
ATOM 4894 N N . LYS B 1 301 ? 16.312 43.906 -1.677 1 50.78 301 LYS B N 1
ATOM 4895 C CA . LYS B 1 301 ? 15.375 44.656 -2.484 1 50.78 301 LYS B CA 1
ATOM 4896 C C . LYS B 1 301 ? 15.32 46.125 -2.029 1 50.78 301 LYS B C 1
ATOM 4898 O O . LYS B 1 301 ? 14.82 47 -2.748 1 50.78 301 LYS B O 1
ATOM 4903 N N . HIS B 1 302 ? 15.594 46.531 -0.82 1 44.28 302 HIS B N 1
ATOM 4904 C CA . HIS B 1 302 ? 15.602 47.906 -0.379 1 44.28 302 HIS B CA 1
ATOM 4905 C C . HIS B 1 302 ? 16.984 48.531 -0.535 1 44.28 302 HIS B C 1
ATOM 4907 O O . HIS B 1 302 ? 17.188 49.688 -0.184 1 44.28 302 HIS B O 1
ATOM 4913 N N . LEU B 1 303 ? 18 47.781 -0.994 1 37.59 303 LEU B N 1
ATOM 4914 C CA . LEU B 1 303 ? 19.172 48.531 -1.389 1 37.59 303 LEU B CA 1
ATOM 4915 C C . LEU B 1 303 ? 19.188 48.75 -2.896 1 37.59 303 LEU B C 1
ATOM 4917 O O . LEU B 1 303 ? 18.906 47.844 -3.67 1 37.59 303 LEU B O 1
#

InterPro domains:
  IPR001387 Cro/C1-type, helix-turn-helix domain [PF01381] (8-61)
  IPR001387 Cro/C1-type, helix-turn-helix domain [PS50943] (8-61)
  IPR001387 Cro/C1-type, helix-turn-helix domain [SM00530] (7-61)
  IPR001387 Cro/C1-type, helix-turn-helix domain [cd00093] (5-61)
  IPR010982 Lambda repressor-like, DNA-binding domain superfamily [G3DSA:1.10.260.40] (2-63)
  IPR010982 Lambda repressor-like, DNA-binding domain superfamily [SSF47413] (3-64)
  IPR053163 HTH-type transcriptional regulator Rgg-like [PTHR37038] (1-161)

Organism: Lactiplantibacillus plantarum (strain ATCC BAA-793 / NCIMB 8826 / WCFS1) (NCBI:txid220668)

pLDDT: mean 90.15, std 9.84, range [36.88, 98.75]

Nearest PDB structures (foldseek):
  4ryk-assembly1_A-2  TM=7.396E-01  e=4.532E-08  Listeria monocytogenes EGD-e
  6w1f-assembly1_B  TM=7.337E-01  e=1.742E-06  Streptococcus thermophilus LMG 18311
  2awi-assembly1_F  TM=6.830E-01  e=4.592E-05  Enterococcus faecalis
  2axu-assembly2_K  TM=6.457E-01  e=6.159E-05  Enterococcus faecalis
  3u3w-assembly1_B  TM=6.741E-01  e=7.956E-04  Bacillus thuringiensis Bt407

Secondary structure (DSSP, 8-state):
---HHHHHHHHHHHTT--HHHHHTTTS-HHHHHHHHTTSS--BHHHHHHHHHHHT--HHHHHHHHTTT---HHHHHHHHHHHHHHTT-HHHHHHHHHHHTT-SSHHHHHHHHHHHHHHHHH-TT--PPPTTTHHHHHHHHH-SS--HHHHHHHHHHHHHHHHHH-GGGHHHHHHHHHHHHHHT-BTTB-TT-HHHHHHHHHHHHHHHHHHTT-HHHHHHTHHHHHHS-GGGS-HHHHHHHHHHHHHHHHHHS-HHHHHHHHHHHHHHHTTSSS-S-HHHHHHHHHHHHHHHHHHHHHHTTT--/---HHHHHHHHHHHTT--HHHHHTTTS-HHHHHHHHTTSS--BHHHHHHHHHHHT--HHHHHHHHTTS---HHHHHHHHHHHHHHTT-HHHHHHHHHHHTT-SSHHHHHHHHHHHHHHHHH-TT--PPPTTTHHHHHHHHH-SS--HHHHHHHHHHHHHHHHHH-GGGHHHHHHHHHHHHHHT-BTTB-TT-HHHHHHHHHHHHHHHHHHTT-HHHHHHTHHHHHHS-GGGS-HHHHHHHHHHHHHHHHHHS-HHHHHHHHHHHHHHHTTSSS-S-HHHHHHHHHHHHHHHHHHHHHHTTT--

Foldseek 3Di:
DDALLLLLVVLCVVVVHDLCQQCPPLDDPVVSVCSNVPNDDDDPVSVCSSCVSSVHDPLVSVCVVVVNDDDPLVVLLVQLVVCLQVVVVVSLVVQLVVQCPPPDPSSVLSSLLSVLSSCLVPPPPLDQDPSNVVVLCCLLPPQEDDPVSLQRNLSCQLSCCVPPNLVSVVVVLVSSVVNQVVQADPVARPPQSVLSNLSSLLSNLVNCVVVVVVVVNLVSLCVLVVDDCVRHDVSSVLSSLLSVLLSCLQPNPVVSSVVSLCVSVVVQVVDVPGPHPVSVVCCVVSNVSSVVNCVVVVVVVVD/DDALLLLLVVLCVVLPHDLCQQCPPQDDPVVSVCSNVPNDDDDPVSVCSSCVSSVHDPLVSVCVVVVNDDDPLVVLLVQLVVCLQVVVVVSLVVLLVVQCPPPDPSSVLSSLLSVLSSCLVPPPCLDQDPSNVVVLCCLLPPQEDDPVSLQRNLSCQLSCCVPPNLVSVVVVLVSSVVNQVVQADPVARPPQSVLSNLSSLLSNLVNCVVVVVLVVNLVSLCVLVVDDCVRHDVSSVLSSLLSVLLSCLQPNPVVSSVVSLCVSVVVQVVDVPGPHPVSVVCCVVSNVSSVVNCVVVVVVVVD

Sequence (606 aa):
MTNIGETIHQIRLSKGLTQQEVYSGIISRSFASRFESGANDIGASKLFAILDNLAISADELRFIHQNYQPSAYDQALWTIRHAYETLNFPALATWIREHRHSPHAYEQLIASYASILMLSYDHRSIGITTTTQPAFDHLRQAKTWTLQELKLVPVLIPIIASIDGLAALTPLTTRMAANCASYQTAWGDPFHVSNDLLDFYGSLFQTKLNFHDFQSAQNLKTKFTAIDSHQLNWDGRLSQQFWLGIWNLYFGDWQIGNQLLDEVSVLETHHHPRIDNTLFAIRNVRTKQAQTYRQSHQSHKHLMTNIGETIHQIRLSKGLTQQEVYSGIISRSFASRFESGANDIGASKLFAILDNLAISADELRFIHQNYQPSAYDQALWTIRHAYETLNFPALATWIREHRHSPHAYEQLIASYASILMLSYDHRSIGITTTTQPAFDHLRQAKTWTLQELKLVPVLIPIIASIDGLAALTPLTTRMAANCASYQTAWGDPFHVSNDLLDFYGSLFQTKLNFHDFQSAQNLKTKFTAIDSHQLNWDGRLSQQFWLGIWNLYFGDWQIGNQLLDEVSVLETHHHPRIDNTLFAIRNVRTKQAQTYRQSHQSHKHL

Radius of gyration: 26.1 Å; Cα contacts (8 Å, |Δi|>4): 672; chains: 2; bounding box: 71×84×60 Å